Protein AF-V5HU86-F1 (afdb_monomer_lite)

InterPro domains:
  IPR004045 Glutathione S-transferase, N-terminal [PS50404] (8-92)
  IPR004046 Glutathione S-transferase, C-terminal [PF14497] (116-203)
  IPR006076 FAD dependent oxidoreductase [PF01266] (207-533)
  IPR006181 D-amino acid oxidase, conserved site [PS00677] (509-527)
  IPR010987 Glutathione S-transferase, C-terminal-like [PS50405] (91-225)
  IPR023209 D-amino-acid oxidase [PTHR11530] (207-535)
  IPR036249 Thioredoxin-like superfamily [SSF52833] (17-89)
  IPR036282 Glutathione S-transferase, C-terminal domain superfamily [SSF47616] (93-205)

pLDDT: mean 91.18, std 9.95, range [29.33, 98.75]

Radius of gyration: 27.02 Å; chains: 1; bounding box: 77×49×70 Å

Structure (mmCIF, N/CA/C/O backbone):
data_AF-V5HU86-F1
#
_entry.id   AF-V5HU86-F1
#
loop_
_atom_site.group_PDB
_atom_site.id
_atom_site.type_symbol
_atom_site.label_atom_id
_atom_site.label_alt_id
_atom_site.label_comp_id
_atom_site.label_asym_id
_atom_site.label_entity_id
_atom_site.label_seq_id
_atom_site.pdbx_PDB_ins_code
_atom_site.Cartn_x
_atom_site.Cartn_y
_atom_site.Cartn_z
_atom_site.occupancy
_atom_site.B_iso_or_equiv
_atom_site.auth_seq_id
_atom_site.auth_comp_id
_atom_site.auth_asym_id
_atom_site.auth_atom_id
_atom_site.pdbx_PDB_model_num
ATOM 1 N N . MET A 1 1 ? -30.583 30.267 -0.933 1.00 29.33 1 MET A N 1
ATOM 2 C CA . MET A 1 1 ? -30.908 28.825 -0.981 1.00 29.33 1 MET A CA 1
ATOM 3 C C . MET A 1 1 ? -29.596 28.057 -0.939 1.00 29.33 1 MET A C 1
ATOM 5 O O . MET A 1 1 ? -28.672 28.525 -1.599 1.00 29.33 1 MET A O 1
ATOM 9 N N . PRO A 1 2 ? -29.453 26.972 -0.159 1.00 34.97 2 PRO A N 1
ATOM 10 C CA . PRO A 1 2 ? -28.218 26.195 -0.164 1.00 34.97 2 PRO A CA 1
ATOM 11 C C . PRO A 1 2 ? -28.028 25.561 -1.544 1.00 34.97 2 PRO A C 1
ATOM 13 O O . PRO A 1 2 ? -28.994 25.144 -2.179 1.00 34.97 2 PRO A O 1
ATOM 16 N N . ASN A 1 3 ? -26.788 25.555 -2.018 1.00 37.44 3 ASN A N 1
ATOM 17 C CA . ASN A 1 3 ? -26.404 25.075 -3.338 1.00 37.44 3 ASN A CA 1
ATOM 18 C C . ASN A 1 3 ? -26.557 23.534 -3.401 1.00 37.44 3 ASN A C 1
ATOM 20 O O . ASN A 1 3 ? -25.831 22.857 -2.675 1.00 37.44 3 ASN A O 1
ATOM 24 N N . PRO A 1 4 ? -27.435 22.956 -4.247 1.00 47.12 4 PRO A N 1
ATOM 25 C CA . PRO A 1 4 ? -27.688 21.504 -4.311 1.00 47.12 4 PRO A CA 1
ATOM 26 C C . PRO A 1 4 ? -26.512 20.648 -4.823 1.00 47.12 4 PRO A C 1
ATOM 28 O O . PRO A 1 4 ? -26.666 19.453 -5.036 1.00 47.12 4 PRO A O 1
ATOM 31 N N . SER A 1 5 ? -25.349 21.256 -5.076 1.00 51.41 5 SER A N 1
ATOM 32 C CA . SER A 1 5 ? -24.232 20.656 -5.815 1.00 51.41 5 SER A CA 1
ATOM 33 C C . SER A 1 5 ? -23.000 20.326 -4.956 1.00 51.41 5 SER A C 1
ATOM 35 O O . SER A 1 5 ? -21.978 19.906 -5.501 1.00 51.41 5 SER A O 1
ATOM 37 N N . SER A 1 6 ? -23.026 20.540 -3.637 1.00 71.81 6 SER A N 1
ATOM 38 C CA . SER A 1 6 ? -21.882 20.207 -2.777 1.00 71.81 6 SER A CA 1
ATOM 39 C C . SER A 1 6 ? -21.997 18.792 -2.217 1.00 71.81 6 SER A C 1
ATOM 41 O O . SER A 1 6 ? -22.999 18.470 -1.582 1.00 71.81 6 SER A O 1
ATOM 43 N N . LEU A 1 7 ? -20.941 17.988 -2.392 1.00 86.00 7 LEU A N 1
ATOM 44 C CA . LEU A 1 7 ? -20.778 16.707 -1.697 1.00 86.00 7 LEU A CA 1
ATOM 45 C C . LEU A 1 7 ? -21.069 16.864 -0.190 1.00 86.00 7 LEU A C 1
ATOM 47 O O . LEU A 1 7 ? -20.572 17.833 0.398 1.0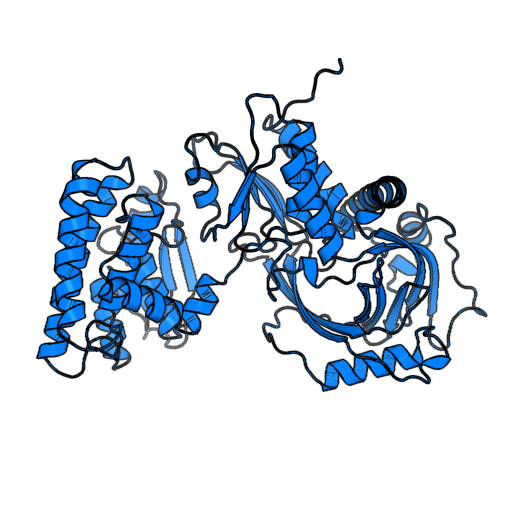0 86.00 7 LEU A O 1
ATOM 51 N N . PRO A 1 8 ? -21.803 15.920 0.431 1.00 94.31 8 PRO A N 1
ATOM 52 C CA . PRO A 1 8 ? -21.996 15.873 1.874 1.00 94.31 8 PRO A CA 1
ATOM 53 C C . PRO A 1 8 ? -20.677 15.986 2.637 1.00 94.31 8 PRO A C 1
ATOM 55 O O . PRO A 1 8 ? -19.643 15.510 2.161 1.00 94.31 8 PRO A O 1
ATOM 58 N N . VAL A 1 9 ? -20.703 16.580 3.830 1.00 94.31 9 VAL A N 1
ATOM 59 C CA . VAL A 1 9 ? -19.517 16.685 4.693 1.00 94.31 9 VAL A CA 1
ATOM 60 C C . VAL A 1 9 ? -19.764 15.948 6.000 1.00 94.31 9 VAL A C 1
ATOM 62 O O . VAL A 1 9 ? -20.625 16.316 6.796 1.00 94.31 9 VAL A O 1
ATOM 65 N N . TYR A 1 10 ? -19.007 14.880 6.215 1.00 94.00 10 TYR A N 1
ATOM 66 C CA . TYR A 1 10 ? -19.093 14.021 7.385 1.00 94.00 10 TYR A CA 1
ATOM 67 C C . TYR A 1 10 ? -18.005 14.387 8.403 1.00 94.00 10 TYR A C 1
ATOM 69 O O . TYR A 1 10 ? -16.808 14.295 8.124 1.00 94.00 10 TYR A O 1
ATOM 77 N N . TYR A 1 11 ? -18.433 14.789 9.599 1.00 94.50 11 TYR A N 1
ATOM 78 C CA . TYR A 1 11 ? -17.584 15.217 10.708 1.00 94.50 11 TYR A CA 1
ATOM 79 C C . TYR A 1 11 ? -17.526 14.129 11.775 1.00 94.50 11 TYR A C 1
ATOM 81 O O . TYR A 1 11 ? -18.540 13.817 12.412 1.00 94.50 11 TYR A O 1
ATOM 89 N N . TYR A 1 12 ? -16.341 13.581 12.038 1.00 92.50 12 TYR A N 1
ATOM 90 C CA . TYR A 1 12 ? -16.165 12.609 13.119 1.00 92.50 12 TYR A CA 1
ATOM 91 C C . TYR A 1 12 ? -14.739 12.578 13.673 1.00 92.50 12 TYR A C 1
ATOM 93 O O . TYR A 1 12 ? -13.875 13.365 13.299 1.00 92.50 12 TYR A O 1
ATOM 101 N N . PHE A 1 13 ? -14.486 11.684 14.623 1.00 78.31 13 PHE A N 1
ATOM 102 C CA . PHE A 1 13 ? -13.174 11.536 15.231 1.00 78.31 13 PHE A CA 1
ATOM 103 C C . PHE A 1 13 ? -12.238 10.668 14.384 1.00 78.31 13 PHE A C 1
ATOM 105 O O . PHE A 1 13 ? -12.680 9.752 13.689 1.00 78.31 13 PHE A O 1
ATOM 112 N N . SER A 1 14 ? -10.932 10.897 14.511 1.00 68.62 14 SER A N 1
ATOM 113 C CA . SER A 1 14 ? -9.840 10.067 13.985 1.00 68.62 14 SER A CA 1
ATOM 114 C C . SER A 1 14 ? -9.678 8.765 14.785 1.00 68.62 14 SER A C 1
ATOM 116 O O . SER A 1 14 ? -8.577 8.413 15.194 1.00 68.62 14 SER A O 1
ATOM 118 N N . LEU A 1 15 ? -10.785 8.064 15.043 1.00 65.38 15 LEU A N 1
ATOM 119 C CA . LEU A 1 15 ? -10.843 6.821 15.823 1.00 65.38 15 LEU A CA 1
ATOM 120 C C . LEU A 1 15 ? -10.851 5.562 14.940 1.00 65.38 15 LEU A C 1
ATOM 122 O O . LEU A 1 15 ? -11.117 4.471 15.429 1.00 65.38 15 LEU A O 1
ATOM 126 N N . GLY A 1 16 ? -10.593 5.701 13.637 1.00 68.31 16 GLY A N 1
ATOM 127 C CA . GLY A 1 16 ? -10.714 4.592 12.690 1.00 68.31 16 GLY A CA 1
ATOM 128 C C . GLY A 1 16 ? -12.157 4.099 12.597 1.00 68.31 16 GLY A C 1
ATOM 129 O O . GLY A 1 16 ? -13.087 4.910 12.566 1.00 68.31 16 GLY A O 1
ATOM 130 N N . ARG A 1 17 ? -12.333 2.775 12.587 1.00 77.88 17 ARG A N 1
ATOM 131 C CA . ARG A 1 17 ? -13.634 2.092 12.479 1.00 77.88 17 ARG A CA 1
ATOM 132 C C . ARG A 1 17 ? -14.277 1.849 13.843 1.00 77.88 17 ARG A C 1
ATOM 134 O O . ARG A 1 17 ? -14.733 0.753 14.138 1.00 77.88 17 ARG A O 1
ATOM 141 N N . LEU A 1 18 ? -14.243 2.864 14.708 1.00 79.25 18 LEU A N 1
ATOM 142 C CA . LEU A 1 18 ? -14.726 2.758 16.083 1.00 79.25 18 LEU A CA 1
ATOM 143 C C . LEU A 1 18 ? -15.878 3.705 16.402 1.00 79.25 18 LEU A C 1
ATOM 145 O O . LEU A 1 18 ? -15.913 4.897 16.065 1.00 79.25 18 LEU A O 1
ATOM 149 N N . GLY A 1 19 ? -16.784 3.164 17.209 1.00 87.25 19 GLY A N 1
ATOM 150 C CA . GLY A 1 19 ? -17.870 3.905 17.820 1.00 87.25 19 GLY A CA 1
ATOM 151 C C . GLY A 1 19 ? -18.936 4.365 16.829 1.00 87.25 19 GLY A C 1
ATOM 152 O O . GLY A 1 19 ? -19.012 3.955 15.677 1.00 87.25 19 GLY A O 1
ATOM 153 N N . ARG A 1 20 ? -19.803 5.251 17.314 1.00 92.06 20 ARG A N 1
ATOM 154 C CA . ARG A 1 20 ? -21.064 5.595 16.642 1.00 92.06 20 ARG A CA 1
ATOM 155 C C . ARG A 1 20 ? -20.944 6.258 15.270 1.00 92.06 20 ARG A C 1
ATOM 157 O O . ARG A 1 20 ? -21.896 6.209 14.502 1.00 92.06 20 ARG A O 1
ATOM 164 N N . GLY A 1 21 ? -19.833 6.926 14.981 1.00 92.38 21 GLY A N 1
ATOM 165 C CA . GLY A 1 21 ? -19.629 7.511 13.660 1.00 92.38 21 GLY A CA 1
ATOM 166 C C . GLY A 1 21 ? -19.367 6.454 12.599 1.00 92.38 21 GLY A C 1
ATOM 167 O O . GLY A 1 21 ? -19.789 6.661 11.466 1.00 92.38 21 GLY A O 1
ATOM 168 N N . GLU A 1 22 ? -18.765 5.318 12.958 1.00 93.38 22 GLU A N 1
ATOM 169 C CA . GLU A 1 22 ? -18.539 4.232 12.004 1.00 93.38 22 GLU A CA 1
ATOM 170 C C . GLU A 1 22 ? -19.859 3.617 11.522 1.00 93.38 22 GLU A C 1
ATOM 172 O O . GLU A 1 22 ? -19.982 3.302 10.348 1.00 93.38 22 GLU A O 1
ATOM 177 N N . VAL A 1 23 ? -20.894 3.568 12.368 1.00 97.75 23 VAL A N 1
ATOM 178 C CA . VAL A 1 23 ? -22.239 3.134 11.941 1.00 97.75 23 VAL A CA 1
ATOM 179 C C . VAL A 1 23 ? -22.750 3.984 10.774 1.00 97.75 23 VAL A C 1
ATOM 181 O O . VAL A 1 23 ? -23.215 3.458 9.766 1.00 97.75 23 VAL A O 1
ATOM 184 N N . LEU A 1 24 ? -22.631 5.312 10.897 1.00 97.31 24 LEU A N 1
ATOM 185 C CA . LEU A 1 24 ? -23.027 6.242 9.839 1.00 97.31 24 LEU A CA 1
ATOM 186 C C . LEU A 1 24 ? -22.124 6.104 8.606 1.00 97.31 24 LEU A C 1
ATOM 188 O O . LEU A 1 24 ? -22.612 6.144 7.485 1.00 97.31 24 LEU A O 1
ATOM 192 N N . ASN A 1 25 ? -20.824 5.898 8.811 1.00 95.06 25 ASN A N 1
ATOM 193 C CA . ASN A 1 25 ? -19.844 5.700 7.745 1.00 95.06 25 ASN A CA 1
ATOM 194 C C . ASN A 1 25 ? -20.149 4.446 6.904 1.00 95.06 25 ASN A C 1
ATOM 196 O O . ASN A 1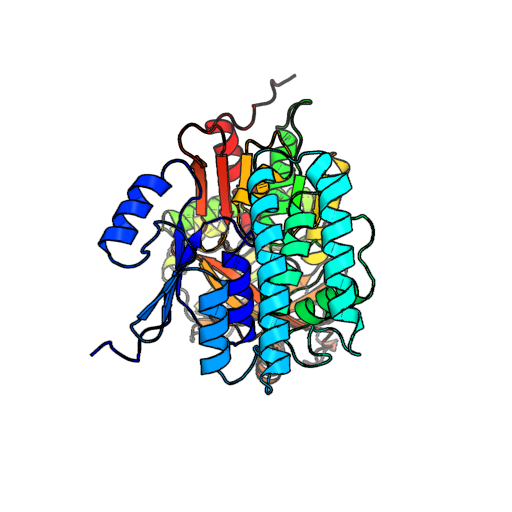 25 ? -20.187 4.527 5.678 1.00 95.06 25 ASN A O 1
ATOM 200 N N . LEU A 1 26 ? -20.416 3.307 7.554 1.00 96.31 26 LEU A N 1
ATOM 201 C CA . LEU A 1 26 ? -20.803 2.059 6.892 1.00 96.31 26 LEU A CA 1
ATOM 202 C C . LEU A 1 26 ? -22.100 2.240 6.102 1.00 96.31 26 LEU A C 1
ATOM 204 O O . LEU A 1 26 ? -22.145 1.880 4.931 1.00 96.31 26 LEU A O 1
ATOM 208 N N . PHE A 1 27 ? -23.117 2.868 6.695 1.00 98.31 27 PHE A N 1
ATOM 209 C CA . PHE A 1 27 ? -24.371 3.145 5.997 1.00 98.31 27 PHE A CA 1
ATOM 210 C C . PHE A 1 27 ? -24.169 4.010 4.747 1.00 98.31 27 PHE A C 1
ATOM 212 O O . PHE A 1 27 ? -24.643 3.646 3.676 1.00 98.31 27 PHE A O 1
ATOM 219 N N . LEU A 1 28 ? -23.445 5.134 4.857 1.00 97.06 28 LEU A N 1
ATOM 220 C CA . LEU A 1 28 ? -23.184 6.030 3.722 1.00 97.06 28 LEU A CA 1
ATOM 221 C C . LEU A 1 28 ? -22.469 5.289 2.584 1.00 97.06 28 LEU A C 1
ATOM 223 O O . LEU A 1 28 ? -22.846 5.433 1.423 1.00 97.06 28 LEU A O 1
ATOM 227 N N . LYS A 1 29 ? -21.478 4.453 2.920 1.00 94.00 29 LYS A N 1
ATOM 228 C CA . LYS A 1 29 ? -20.755 3.625 1.946 1.00 94.00 29 LYS A CA 1
ATOM 229 C C . LYS A 1 29 ? -21.652 2.583 1.296 1.00 94.00 29 LYS A C 1
ATOM 231 O O . LYS A 1 29 ? -21.606 2.418 0.079 1.00 94.00 29 LYS A O 1
ATOM 236 N N . ASP A 1 30 ? -22.460 1.883 2.084 1.00 97.25 30 ASP A N 1
ATOM 237 C CA . ASP A 1 30 ? -23.378 0.883 1.551 1.00 97.25 30 ASP A CA 1
ATOM 238 C C . ASP A 1 30 ? -24.403 1.501 0.597 1.00 97.25 30 ASP A C 1
ATOM 240 O O . ASP A 1 30 ? -24.587 1.000 -0.509 1.00 97.25 30 ASP A O 1
ATOM 244 N N . ALA A 1 31 ? -24.973 2.643 0.989 1.00 96.19 31 ALA A N 1
ATOM 245 C CA . ALA A 1 31 ? -25.920 3.418 0.196 1.00 96.19 31 ALA A CA 1
ATOM 246 C C . ALA A 1 31 ? -25.291 4.088 -1.043 1.00 96.19 31 ALA A C 1
ATOM 248 O O . ALA A 1 31 ? -26.005 4.701 -1.833 1.00 96.19 31 ALA A O 1
ATOM 249 N N . GLY A 1 32 ? -23.966 4.004 -1.221 1.00 93.50 32 GLY A N 1
ATOM 250 C CA . GLY A 1 32 ? -23.261 4.627 -2.343 1.00 93.50 32 GLY A CA 1
ATOM 251 C C . GLY A 1 32 ? -23.254 6.158 -2.289 1.00 93.50 32 GLY A C 1
ATOM 252 O O . GLY A 1 32 ? -23.097 6.806 -3.321 1.00 93.50 32 GLY A O 1
ATOM 253 N N . ILE A 1 33 ? -23.434 6.745 -1.104 1.00 93.06 33 ILE A N 1
ATOM 254 C CA . ILE A 1 33 ? -23.386 8.193 -0.910 1.00 93.06 33 ILE A CA 1
ATOM 255 C C . ILE A 1 33 ? -21.918 8.598 -0.782 1.00 93.06 33 ILE A C 1
ATOM 257 O O . ILE A 1 33 ? -21.258 8.276 0.205 1.00 93.06 33 ILE A O 1
ATOM 261 N N . GLU A 1 34 ? -21.402 9.321 -1.773 1.00 88.31 34 GLU A N 1
ATOM 262 C CA . GLU A 1 34 ? -20.084 9.950 -1.678 1.00 88.31 34 GLU A CA 1
ATOM 263 C C . GLU A 1 34 ? -20.119 11.130 -0.700 1.00 88.31 34 GLU A C 1
ATOM 265 O O . GLU A 1 34 ? -21.093 11.879 -0.642 1.00 88.31 34 GLU A O 1
ATOM 270 N N . TYR A 1 35 ? -19.048 11.324 0.069 1.00 90.75 35 TYR A N 1
ATOM 271 C CA . TYR A 1 35 ? -18.928 12.426 1.023 1.00 90.75 35 TYR A CA 1
ATOM 272 C C . TYR A 1 35 ? -17.473 12.863 1.174 1.00 90.75 35 TYR A C 1
ATOM 274 O O . TYR A 1 35 ? -16.528 12.097 0.980 1.00 90.75 35 TYR A O 1
ATOM 282 N N . LYS A 1 36 ? -17.297 14.122 1.566 1.00 84.56 36 LYS A N 1
ATOM 283 C CA . LYS A 1 36 ? -16.044 14.635 2.111 1.00 84.56 36 LYS A CA 1
ATOM 284 C C . LYS A 1 36 ? -15.996 14.338 3.595 1.00 84.56 36 LYS A C 1
ATOM 286 O O . LYS A 1 36 ? -17.013 14.376 4.281 1.00 84.56 36 LYS A O 1
ATOM 291 N N . GLU A 1 37 ? -14.801 14.098 4.102 1.00 83.44 37 GLU A N 1
ATOM 292 C CA . GLU A 1 37 ? -14.613 13.727 5.491 1.00 83.44 37 GLU A CA 1
ATOM 293 C C . GLU A 1 37 ? -13.735 14.741 6.222 1.00 83.44 37 GLU A C 1
ATOM 295 O O . GLU A 1 37 ? -12.663 15.114 5.746 1.00 83.44 37 GLU A O 1
ATOM 300 N N . VAL A 1 38 ? -14.190 15.170 7.398 1.00 80.94 38 VAL A N 1
ATOM 301 C CA . VAL A 1 38 ? -13.452 16.052 8.302 1.00 80.94 38 VAL A CA 1
ATOM 302 C C . VAL A 1 38 ? -13.246 15.314 9.618 1.00 80.94 38 VAL A C 1
ATOM 304 O O . VAL A 1 38 ? -14.198 14.973 10.326 1.00 80.94 38 VAL A O 1
ATOM 307 N N . ARG A 1 39 ? -11.980 15.034 9.938 1.00 79.50 39 ARG A N 1
ATOM 308 C CA . ARG A 1 39 ? -11.598 14.242 11.109 1.00 79.50 39 ARG A CA 1
ATOM 309 C C . ARG A 1 39 ? -10.926 15.087 12.183 1.00 79.50 39 ARG A C 1
ATOM 311 O O . ARG A 1 39 ? -10.078 15.922 11.882 1.00 79.50 39 ARG A O 1
ATOM 318 N N . TYR A 1 40 ? -11.257 14.803 13.440 1.00 73.88 40 TYR A N 1
ATOM 319 C CA . TYR A 1 40 ? -10.650 15.441 14.612 1.00 73.88 40 TYR A CA 1
ATOM 320 C C . TYR A 1 40 ? -10.004 14.421 15.545 1.00 73.88 40 TYR A C 1
ATOM 322 O O . TYR A 1 40 ? -10.543 13.334 15.757 1.00 73.88 40 TYR A O 1
ATOM 330 N N . ALA A 1 41 ? -8.876 14.774 16.159 1.00 67.50 41 ALA A N 1
ATOM 331 C CA . ALA A 1 41 ? -8.283 13.952 17.208 1.00 67.50 41 ALA A CA 1
ATOM 332 C C . ALA A 1 41 ? -9.257 13.800 18.391 1.00 67.50 41 ALA A C 1
ATOM 334 O O . ALA A 1 41 ? -9.888 14.767 18.815 1.00 67.50 41 ALA A O 1
ATOM 335 N N . TYR A 1 42 ? -9.385 12.583 18.924 1.00 74.19 42 TYR A N 1
ATOM 336 C CA . TYR A 1 42 ? -10.164 12.320 20.135 1.00 74.19 42 TYR A CA 1
ATOM 337 C C . TYR A 1 42 ? -9.258 12.413 21.366 1.00 74.19 42 TYR A C 1
ATOM 339 O O . TYR A 1 42 ? -8.883 11.409 21.970 1.00 74.19 42 TYR A O 1
ATOM 347 N N . ASP A 1 43 ? -8.843 13.632 21.695 1.00 72.44 43 ASP A N 1
ATOM 348 C CA . ASP A 1 43 ? -7.955 13.919 22.819 1.00 72.44 43 ASP A CA 1
ATOM 349 C C . ASP A 1 43 ? -8.299 15.268 23.482 1.00 72.44 43 ASP A C 1
ATOM 351 O O . ASP A 1 43 ? -9.346 15.871 23.234 1.00 72.44 43 ASP A O 1
ATOM 355 N N . HIS A 1 44 ? -7.414 15.751 24.354 1.00 77.69 44 HIS A N 1
ATOM 356 C CA . HIS A 1 44 ? -7.572 17.013 25.081 1.00 77.69 44 HIS A CA 1
ATOM 357 C C . HIS A 1 44 ? -7.601 18.263 24.181 1.00 77.69 44 HIS A C 1
ATOM 359 O O . HIS A 1 44 ? -7.877 19.351 24.678 1.00 77.69 44 HIS A O 1
ATOM 365 N N . THR A 1 45 ? -7.315 18.145 22.880 1.00 78.06 45 THR A N 1
ATOM 366 C CA . THR A 1 45 ? -7.428 19.252 21.920 1.00 78.06 45 THR A CA 1
ATOM 367 C C . THR A 1 45 ? -8.841 19.414 21.365 1.00 78.06 45 THR A C 1
ATOM 369 O O . THR A 1 45 ? -9.156 20.468 20.817 1.00 78.06 45 THR A O 1
ATOM 372 N N . PHE A 1 46 ? -9.716 18.416 21.532 1.00 81.44 46 PHE A N 1
ATOM 373 C CA . PHE A 1 46 ? -11.074 18.465 20.999 1.00 81.44 46 PHE A CA 1
ATOM 374 C C . PHE A 1 46 ? -12.026 19.445 21.707 1.00 81.44 46 PHE A C 1
ATOM 376 O O . PHE A 1 46 ? -12.806 20.074 20.999 1.00 81.44 46 PHE A O 1
ATOM 383 N N . PRO A 1 47 ? -12.006 19.640 23.043 1.00 90.94 47 PRO A N 1
ATOM 384 C CA . PRO A 1 47 ? -12.929 20.566 23.707 1.00 90.94 47 PRO A CA 1
ATOM 385 C C . PRO A 1 47 ? -12.997 21.985 23.098 1.00 90.94 47 PRO A C 1
ATOM 387 O O . PRO A 1 47 ? -14.103 22.411 22.772 1.00 90.94 47 PRO A O 1
ATOM 390 N N . PRO A 1 48 ? -11.880 22.694 22.824 1.00 89.19 48 PRO A N 1
ATOM 391 C CA . PRO A 1 48 ? -11.955 24.004 22.165 1.00 89.19 48 PRO A CA 1
ATOM 392 C C . PRO A 1 48 ? -12.429 23.921 20.702 1.00 89.19 48 PRO A C 1
ATOM 394 O O . PRO A 1 48 ? -13.093 24.828 20.209 1.00 89.19 48 PRO A O 1
ATOM 397 N N . ILE A 1 49 ? -12.133 22.823 19.995 1.00 88.88 49 ILE A N 1
ATOM 398 C CA . ILE A 1 49 ? -12.648 22.588 18.635 1.00 88.88 49 ILE A CA 1
ATOM 399 C C . ILE A 1 49 ? -14.169 22.405 18.674 1.00 88.88 49 ILE A C 1
ATOM 401 O O . ILE A 1 49 ? -14.876 22.964 17.841 1.00 88.88 49 ILE A O 1
ATOM 405 N N . SER A 1 50 ? -14.674 21.655 19.654 1.00 92.00 50 SER A N 1
ATOM 406 C CA . SER A 1 50 ? -16.101 21.418 19.872 1.00 92.00 50 SER A CA 1
ATOM 407 C C . SER A 1 50 ? -16.873 22.726 20.042 1.00 92.00 50 SER A C 1
ATOM 409 O O . SER A 1 50 ? -17.919 22.882 19.417 1.00 92.00 50 SER A O 1
ATOM 411 N N . GLU A 1 51 ? -16.357 23.677 20.825 1.00 93.69 51 GLU A N 1
ATOM 412 C CA . GLU A 1 51 ? -16.963 25.012 20.960 1.00 93.69 51 GLU A CA 1
ATOM 413 C C . GLU A 1 51 ? -17.004 25.754 19.615 1.00 93.69 51 GLU A C 1
ATOM 415 O O . GLU A 1 51 ? -18.031 26.319 19.237 1.00 93.69 51 GLU A O 1
ATOM 420 N N . GLY A 1 52 ? -15.920 25.686 18.836 1.00 94.62 52 GLY A N 1
ATOM 421 C CA . GLY A 1 52 ? -15.881 26.230 17.477 1.00 94.62 52 GLY A CA 1
ATOM 422 C C . GLY A 1 52 ? -16.944 25.616 16.559 1.00 94.62 52 GLY A C 1
ATOM 423 O O . GLY A 1 52 ? -17.645 26.340 15.855 1.00 94.62 52 GLY A O 1
ATOM 424 N N . LEU A 1 53 ? -17.120 24.293 16.611 1.00 94.56 53 LEU A N 1
ATOM 425 C CA . LEU A 1 53 ? -18.140 23.579 15.836 1.00 94.56 53 LEU A CA 1
ATOM 426 C C . LEU A 1 53 ? -19.565 23.919 16.283 1.00 94.56 53 LEU A C 1
ATOM 428 O O . LEU A 1 53 ? -20.473 23.947 15.451 1.00 94.56 53 LEU A O 1
ATOM 432 N N . GLN A 1 54 ? -19.772 24.199 17.571 1.00 95.56 54 GLN A N 1
ATOM 433 C CA . GLN A 1 54 ? -21.050 24.702 18.075 1.00 95.56 54 GLN A CA 1
ATOM 434 C C . GLN A 1 54 ? -21.359 26.091 17.523 1.00 95.56 54 GLN A C 1
ATOM 436 O O . GLN A 1 54 ? -22.450 26.308 16.997 1.00 95.56 54 GLN A O 1
ATOM 441 N N . ASN A 1 55 ? -20.382 26.998 17.556 1.00 95.19 55 ASN A N 1
ATOM 442 C CA . ASN A 1 55 ? -20.532 28.357 17.034 1.00 95.19 55 ASN A CA 1
ATOM 443 C C . ASN A 1 55 ? -20.778 28.384 15.517 1.00 95.19 55 ASN A C 1
ATOM 445 O O . ASN A 1 55 ? -21.493 29.249 15.022 1.00 95.19 55 ASN A O 1
ATOM 449 N N . GLN A 1 56 ? -20.222 27.418 14.782 1.00 93.62 56 GLN A N 1
ATOM 450 C CA . GLN A 1 56 ? -20.453 27.240 13.343 1.00 93.62 56 GLN A CA 1
ATOM 451 C C . GLN A 1 56 ? -21.795 26.563 13.015 1.00 93.62 56 GLN A C 1
ATOM 453 O O . GLN A 1 56 ? -22.159 26.469 11.848 1.00 93.62 56 GLN A O 1
ATOM 458 N N . GLY A 1 57 ? -22.530 26.066 14.015 1.00 94.25 57 GLY A N 1
ATOM 459 C CA . GLY A 1 57 ? -23.786 25.341 13.809 1.00 94.25 57 GLY A CA 1
ATOM 460 C C . GLY A 1 57 ? -23.626 23.883 13.358 1.00 94.25 57 GLY A C 1
ATOM 461 O O . GLY A 1 57 ? -24.632 23.229 13.094 1.00 94.25 57 GLY A O 1
ATOM 462 N N . ILE A 1 58 ? -22.399 23.348 13.326 1.00 94.38 58 ILE A N 1
ATOM 463 C CA . ILE A 1 58 ? -22.090 21.964 12.916 1.00 94.38 58 ILE A CA 1
ATOM 464 C C . ILE A 1 58 ? -22.542 20.944 13.968 1.00 94.38 58 ILE A C 1
ATOM 466 O O . ILE A 1 58 ? -22.928 19.821 13.650 1.00 94.38 58 ILE A O 1
ATOM 470 N N . THR A 1 59 ? -22.528 21.309 15.249 1.00 92.81 59 THR A N 1
ATOM 471 C CA . THR A 1 59 ? -23.103 20.462 16.300 1.00 92.81 59 THR A CA 1
ATOM 472 C C . THR A 1 59 ? -23.781 21.296 17.366 1.00 92.81 59 THR A C 1
ATOM 474 O O . THR A 1 59 ? -23.210 22.244 17.875 1.00 92.81 59 THR A O 1
ATOM 477 N N . ARG A 1 60 ? -24.997 20.927 17.773 1.00 89.69 60 ARG A N 1
ATOM 478 C CA . ARG A 1 60 ? -25.667 21.592 18.907 1.00 89.69 60 ARG A CA 1
ATOM 479 C C . ARG A 1 60 ? -25.128 21.119 20.257 1.00 89.69 60 ARG A C 1
ATOM 481 O O . ARG A 1 60 ? -25.136 21.857 21.233 1.00 89.69 60 ARG A O 1
ATOM 488 N N . THR A 1 61 ? -24.657 19.875 20.319 1.00 90.44 61 THR A N 1
ATOM 489 C CA . THR A 1 61 ? -24.297 19.204 21.582 1.00 90.44 61 THR A CA 1
ATOM 490 C C . THR A 1 61 ? -22.799 19.206 21.874 1.00 90.44 61 THR A C 1
ATOM 492 O O . THR A 1 61 ? -22.392 18.665 22.900 1.00 90.44 61 THR A O 1
ATOM 495 N N . GLY A 1 62 ? -21.976 19.720 20.954 1.00 92.12 62 GLY A N 1
ATOM 496 C CA . GLY A 1 62 ? -20.518 19.567 21.014 1.00 92.12 62 GLY A CA 1
ATOM 497 C C . GLY A 1 62 ? -20.045 18.134 20.733 1.00 92.12 62 GLY A C 1
ATOM 498 O O . GLY A 1 62 ? -18.875 17.798 20.886 1.00 92.12 62 GLY A O 1
ATOM 499 N N . LYS A 1 63 ? -20.959 17.237 20.342 1.00 92.12 63 LYS A N 1
ATOM 500 C CA . LYS A 1 63 ? -20.659 15.824 20.086 1.00 92.12 63 LYS A CA 1
ATOM 501 C C . LYS A 1 63 ? -20.706 15.536 18.592 1.00 92.12 63 LYS A C 1
ATOM 503 O O . LYS A 1 63 ? -21.519 16.106 17.866 1.00 92.12 63 LYS A O 1
ATOM 508 N N . LEU A 1 64 ? -19.860 14.595 18.185 1.00 93.56 64 LEU A N 1
ATOM 509 C CA . LEU A 1 64 ? -19.814 14.002 16.851 1.00 93.56 64 LEU A CA 1
ATOM 510 C C . LEU A 1 64 ? -20.350 12.550 16.895 1.00 93.56 64 LEU A C 1
ATOM 512 O O . LEU A 1 64 ? -20.304 11.907 17.962 1.00 93.56 64 LEU A O 1
ATOM 516 N N . PRO A 1 65 ? -20.871 12.005 15.779 1.00 95.88 65 PRO A N 1
ATOM 517 C CA . PRO A 1 65 ? -20.800 12.532 14.412 1.00 95.88 65 PRO A CA 1
ATOM 518 C C . PRO A 1 65 ? -21.782 13.670 14.111 1.00 95.88 65 PRO A C 1
ATOM 520 O O . PRO A 1 65 ? -22.823 13.792 14.767 1.00 95.88 65 PRO A O 1
ATOM 523 N N . ALA A 1 66 ? -21.433 14.455 13.093 1.00 97.00 66 ALA A N 1
ATOM 524 C CA . ALA A 1 66 ? -22.331 15.358 12.384 1.00 97.00 66 ALA A CA 1
ATOM 525 C C . ALA A 1 66 ? -22.196 15.144 10.867 1.00 97.00 66 ALA A C 1
ATOM 527 O O . ALA A 1 66 ? -21.143 14.714 10.393 1.00 97.00 66 ALA A O 1
ATOM 528 N N . LEU A 1 67 ? -23.259 15.415 10.119 1.00 97.12 67 LEU A N 1
ATOM 529 C CA . LEU A 1 67 ? -23.307 15.286 8.669 1.00 97.12 67 LEU A CA 1
ATOM 530 C C . LEU A 1 67 ? -23.977 16.524 8.082 1.00 97.12 67 LEU A C 1
ATOM 532 O O . LEU A 1 67 ? -25.147 16.780 8.351 1.00 97.12 67 LEU A O 1
ATOM 536 N N . GLU A 1 68 ? -23.248 17.270 7.265 1.00 96.00 68 GLU A N 1
ATOM 537 C CA . GLU A 1 68 ? -23.841 18.250 6.365 1.00 96.00 68 GLU A CA 1
ATOM 538 C C . GLU A 1 68 ? -24.338 17.539 5.115 1.00 96.00 68 GLU A C 1
ATOM 540 O O . GLU A 1 68 ? -23.555 16.924 4.392 1.00 96.00 68 GLU A O 1
ATOM 545 N N . TYR A 1 69 ? -25.640 17.607 4.869 1.00 94.19 69 TYR A N 1
ATOM 546 C CA . TYR A 1 69 ? -26.294 16.922 3.764 1.00 94.19 69 TYR A CA 1
ATOM 547 C C . TYR A 1 69 ? -27.475 17.762 3.269 1.00 94.19 69 TYR A C 1
ATOM 549 O O . TYR A 1 69 ? -28.278 18.244 4.068 1.00 94.19 69 TYR A O 1
ATOM 557 N N . ASN A 1 70 ? -27.552 18.003 1.956 1.00 90.81 70 ASN A N 1
ATOM 558 C CA . ASN A 1 70 ? -28.598 18.815 1.315 1.00 90.81 70 ASN A CA 1
ATOM 559 C C . ASN A 1 70 ? -28.859 20.169 2.008 1.00 90.81 70 ASN A C 1
ATOM 561 O O . ASN A 1 70 ? -30.001 20.579 2.214 1.00 90.81 70 ASN A O 1
ATOM 565 N N . GLY A 1 71 ? -27.785 20.867 2.399 1.00 89.06 71 GLY A N 1
ATOM 566 C CA . GLY A 1 71 ? -27.859 22.182 3.046 1.00 89.06 71 GLY A CA 1
ATOM 567 C C . GLY A 1 71 ? -28.324 22.169 4.506 1.00 89.06 71 GLY A C 1
ATOM 568 O O . GLY A 1 71 ? -28.581 23.235 5.062 1.00 89.06 71 GLY A O 1
ATOM 569 N N . HIS A 1 72 ? -28.428 20.991 5.122 1.00 93.31 72 HIS A N 1
ATOM 570 C CA . HIS A 1 72 ? -28.813 20.810 6.517 1.00 93.31 72 HIS A CA 1
ATOM 571 C C . HIS A 1 72 ? -27.702 20.112 7.299 1.00 93.31 72 HIS A C 1
ATOM 573 O O . HIS A 1 72 ? -26.968 19.290 6.758 1.00 93.31 72 HIS A O 1
ATOM 579 N N . VAL A 1 73 ? -27.610 20.417 8.593 1.00 95.12 73 VAL A N 1
ATOM 580 C CA . VAL A 1 73 ? -26.698 19.748 9.524 1.00 95.12 73 VAL A CA 1
ATOM 581 C C . VAL A 1 73 ? -27.484 18.730 10.344 1.00 95.12 73 VAL A C 1
ATOM 583 O O . VAL A 1 73 ? -28.351 19.091 11.145 1.00 95.12 73 VAL A O 1
ATOM 586 N N . PHE A 1 74 ? -27.139 17.457 10.193 1.00 96.00 74 PHE A N 1
ATOM 587 C CA . PHE A 1 74 ? -27.660 16.356 10.990 1.00 96.00 74 PHE A CA 1
ATOM 588 C C . PHE A 1 74 ? -26.656 15.982 12.075 1.00 96.00 74 PHE A C 1
ATOM 590 O O . PHE A 1 74 ? -25.458 15.868 11.830 1.00 96.00 74 PHE A O 1
ATOM 597 N N . THR A 1 75 ? -27.136 15.797 13.301 1.00 94.25 75 THR A N 1
ATOM 598 C CA . THR A 1 75 ? -26.299 15.433 14.454 1.00 94.25 75 THR A CA 1
ATOM 599 C C . THR A 1 75 ? -26.844 14.175 15.102 1.00 94.25 75 THR A C 1
ATOM 601 O O . THR A 1 75 ? -28.028 13.872 14.968 1.00 94.25 75 THR A O 1
ATOM 604 N N . GLN A 1 76 ? -25.986 13.459 15.837 1.00 93.12 76 GLN A N 1
ATOM 605 C CA . GLN A 1 76 ? -26.228 12.066 16.235 1.00 93.12 76 GLN A CA 1
ATOM 606 C C . GLN A 1 76 ? -26.209 11.125 15.021 1.00 93.12 76 GLN A C 1
ATOM 608 O O . GLN A 1 76 ? -26.205 11.549 13.874 1.00 93.12 76 GLN A O 1
ATOM 613 N N . HIS A 1 77 ? -26.139 9.823 15.273 1.00 95.62 77 HIS A N 1
ATOM 614 C CA . HIS A 1 77 ? -26.011 8.812 14.218 1.00 95.62 77 HIS A CA 1
ATOM 615 C C . HIS A 1 77 ? -27.352 8.132 13.935 1.00 95.62 77 HIS A C 1
ATOM 617 O O . HIS A 1 77 ? -27.796 8.201 12.803 1.00 95.62 77 HIS A O 1
ATOM 623 N N . ILE A 1 78 ? -28.053 7.581 14.937 1.00 97.81 78 ILE A N 1
ATOM 624 C CA . ILE A 1 78 ? -29.351 6.904 14.719 1.00 97.81 78 ILE A CA 1
ATOM 625 C C . ILE A 1 78 ? -30.425 7.827 14.105 1.00 97.81 78 ILE A C 1
ATOM 627 O O . ILE A 1 78 ? -31.009 7.443 13.097 1.00 97.81 78 ILE A O 1
ATOM 631 N N . PRO A 1 79 ? -30.675 9.058 14.602 1.00 96.94 79 PRO A N 1
ATOM 632 C CA . PRO A 1 79 ? -31.645 9.951 13.961 1.00 96.94 79 PRO A CA 1
ATOM 633 C C . PRO A 1 79 ? -31.260 10.332 12.526 1.00 96.94 79 PRO A C 1
ATOM 635 O O . PRO A 1 79 ? -32.131 10.431 11.668 1.00 96.94 79 PRO A O 1
ATOM 638 N N . THR A 1 80 ? -29.961 10.512 12.268 1.00 97.81 80 THR A N 1
ATOM 639 C CA . THR A 1 80 ? -29.423 10.800 10.930 1.00 97.81 80 THR A CA 1
ATOM 640 C C . THR A 1 80 ? -29.629 9.615 9.992 1.00 97.81 80 THR A C 1
ATOM 642 O O . THR A 1 80 ? -30.135 9.795 8.893 1.00 97.81 80 THR A O 1
ATOM 645 N N . LEU A 1 81 ? -29.322 8.397 10.441 1.00 98.25 81 LEU A N 1
ATOM 646 C CA . LEU A 1 81 ? -29.566 7.162 9.697 1.00 98.25 81 LEU A CA 1
ATOM 647 C C . LEU A 1 81 ? -31.048 6.985 9.365 1.00 98.25 81 LEU A C 1
ATOM 649 O O . LEU A 1 81 ? -31.386 6.701 8.225 1.00 98.25 81 LEU A O 1
ATOM 653 N N . ARG A 1 82 ? -31.935 7.221 10.338 1.00 97.56 82 ARG A N 1
ATOM 654 C CA . ARG A 1 82 ? -33.388 7.163 10.140 1.00 97.56 82 ARG A CA 1
ATOM 655 C C . ARG A 1 82 ? -33.870 8.190 9.113 1.00 97.56 82 ARG A C 1
ATOM 657 O O . ARG A 1 82 ? -34.748 7.886 8.313 1.00 97.56 82 ARG A O 1
ATOM 664 N N . TYR A 1 83 ? -33.320 9.404 9.140 1.00 97.75 83 TYR A N 1
ATOM 665 C CA . TYR A 1 83 ? -33.624 10.426 8.139 1.00 97.75 83 TYR A CA 1
ATOM 666 C C . TYR A 1 83 ? -33.183 9.979 6.740 1.00 97.75 83 TYR A C 1
ATOM 668 O O . TYR A 1 83 ? -34.010 9.950 5.833 1.00 97.75 83 TYR A O 1
ATOM 676 N N . LEU A 1 84 ? -31.921 9.561 6.593 1.00 97.81 84 LEU A N 1
ATOM 677 C CA . LEU A 1 84 ? -31.363 9.120 5.313 1.00 97.81 84 LEU A CA 1
ATOM 678 C C . LEU A 1 84 ? -32.089 7.887 4.764 1.00 97.81 84 LEU A C 1
ATOM 680 O O . LEU A 1 84 ? -32.376 7.828 3.578 1.00 97.81 84 LEU A O 1
ATOM 684 N N . ALA A 1 85 ? -32.439 6.923 5.617 1.00 97.81 85 ALA A N 1
ATOM 685 C CA . ALA A 1 85 ? -33.214 5.748 5.229 1.00 97.81 85 ALA A CA 1
ATOM 686 C C . ALA A 1 85 ? -34.560 6.144 4.592 1.00 97.81 85 ALA A C 1
ATOM 688 O O . ALA A 1 85 ? -34.894 5.720 3.486 1.00 97.81 85 ALA A O 1
ATOM 689 N N . ARG A 1 86 ? -35.295 7.057 5.238 1.00 95.75 86 ARG A N 1
ATOM 690 C CA . ARG A 1 86 ? -36.567 7.575 4.712 1.00 95.75 86 ARG A CA 1
ATOM 691 C C . ARG A 1 86 ? -36.396 8.353 3.415 1.00 95.75 86 ARG A C 1
ATOM 693 O O . ARG A 1 86 ? -37.246 8.246 2.538 1.00 95.75 86 ARG A O 1
ATOM 700 N N . GLU A 1 87 ? -35.324 9.128 3.300 1.00 95.38 87 GLU A N 1
ATOM 701 C CA . GLU A 1 87 ? -35.008 9.885 2.088 1.00 95.38 87 GLU A CA 1
ATOM 702 C C . GLU A 1 87 ? -34.661 8.968 0.909 1.00 95.38 87 GLU A C 1
ATOM 704 O O . GLU A 1 87 ? -35.105 9.210 -0.210 1.00 95.38 87 GLU A O 1
ATOM 709 N N . LEU A 1 88 ? -33.933 7.880 1.168 1.00 95.75 88 LEU A N 1
ATOM 710 C CA . LEU A 1 88 ? -33.598 6.859 0.174 1.00 95.75 88 LEU A CA 1
ATOM 711 C C . LEU A 1 88 ? -34.777 5.929 -0.154 1.00 95.75 88 LEU A C 1
ATOM 713 O O . LEU A 1 88 ? -34.738 5.222 -1.159 1.00 95.75 88 LEU A O 1
ATOM 717 N N . GLY A 1 89 ? -35.813 5.901 0.690 1.00 96.06 89 GLY A N 1
ATOM 718 C CA . GLY A 1 89 ? -36.924 4.958 0.573 1.00 96.06 89 GLY A CA 1
ATOM 719 C C . GLY A 1 89 ? -36.525 3.505 0.863 1.00 96.06 89 GLY A C 1
ATOM 720 O O . GLY A 1 89 ? -37.196 2.585 0.399 1.00 96.06 89 GLY A O 1
ATOM 721 N N . SER A 1 90 ? -35.437 3.281 1.606 1.00 96.25 90 SER A N 1
ATOM 722 C CA . SER A 1 90 ? -34.952 1.952 2.002 1.00 96.25 90 SER A CA 1
ATOM 723 C C . SER A 1 90 ? -34.280 1.994 3.379 1.00 96.25 90 SER A C 1
ATOM 725 O O . SER A 1 90 ? -34.051 3.059 3.932 1.00 96.25 90 SER A O 1
ATOM 727 N N . TYR A 1 91 ? -33.919 0.838 3.944 1.00 97.81 91 TYR A N 1
ATOM 728 C CA . TYR A 1 91 ? -33.236 0.698 5.244 1.00 97.81 91 TYR A CA 1
ATOM 729 C C . TYR A 1 91 ? -34.046 0.978 6.530 1.00 97.81 91 TYR A C 1
ATOM 731 O O . TYR A 1 91 ? -33.464 0.891 7.611 1.00 97.81 91 TYR A O 1
ATOM 739 N N . ASP A 1 92 ? -35.347 1.276 6.491 1.00 96.50 92 ASP A N 1
ATOM 740 C CA . ASP A 1 92 ? -36.161 1.439 7.717 1.00 96.50 92 ASP A CA 1
ATOM 741 C C . ASP A 1 92 ? -37.431 0.574 7.776 1.00 96.50 92 ASP A C 1
ATOM 743 O O . ASP A 1 92 ? -38.122 0.576 8.792 1.00 96.50 92 ASP A O 1
ATOM 747 N N . GLY A 1 93 ? -37.716 -0.202 6.728 1.00 95.12 93 GLY A N 1
ATOM 748 C CA . GLY A 1 93 ? -38.920 -1.028 6.619 1.00 95.12 93 GLY A CA 1
ATOM 749 C C . GLY A 1 93 ? -40.075 -0.341 5.880 1.00 95.12 93 GLY A C 1
ATOM 750 O O . GLY A 1 93 ? -40.158 0.882 5.760 1.00 95.12 93 GLY A O 1
ATOM 751 N N . GLU A 1 94 ? -40.996 -1.151 5.367 1.00 95.44 94 GLU A N 1
ATOM 752 C CA . GLU A 1 94 ? -42.123 -0.718 4.532 1.00 95.44 94 GLU A CA 1
ATOM 753 C C . GLU A 1 94 ? -43.393 -0.493 5.355 1.00 95.44 94 GLU A C 1
ATOM 755 O O . GLU A 1 94 ? -44.223 0.354 5.018 1.00 95.44 94 GLU A O 1
ATOM 760 N N . THR A 1 95 ? -43.546 -1.224 6.461 1.00 96.81 95 THR A N 1
ATOM 761 C CA . THR A 1 95 ? -44.714 -1.107 7.342 1.00 96.81 95 THR A CA 1
ATOM 762 C C . THR A 1 95 ? -44.394 -0.355 8.631 1.00 96.81 95 THR A C 1
ATOM 764 O O . THR A 1 95 ? -43.255 -0.300 9.093 1.00 96.81 95 THR A O 1
ATOM 767 N N . ASN A 1 96 ? -45.429 0.185 9.282 1.00 97.56 96 ASN A N 1
ATOM 768 C CA . ASN A 1 96 ? -45.270 0.812 10.597 1.00 97.56 96 ASN A CA 1
ATOM 769 C C . ASN A 1 96 ? -44.720 -0.172 11.650 1.00 97.56 96 ASN A C 1
ATOM 771 O O . ASN A 1 96 ? -43.948 0.218 12.519 1.00 97.56 96 ASN A O 1
ATOM 775 N N . ARG A 1 97 ? -45.088 -1.458 11.554 1.00 97.31 97 ARG A N 1
ATOM 776 C CA . ARG A 1 97 ? -44.592 -2.503 12.459 1.00 97.31 97 ARG A CA 1
ATOM 777 C C . ARG A 1 97 ? -43.100 -2.770 12.259 1.00 97.31 97 ARG A C 1
ATOM 779 O O . ARG A 1 97 ? -42.382 -2.919 13.239 1.00 97.31 97 ARG A O 1
ATOM 786 N N . GLU A 1 98 ? -42.642 -2.826 11.013 1.00 97.88 98 GLU A N 1
ATOM 787 C CA . GLU A 1 98 ? -41.219 -2.995 10.700 1.00 97.88 98 GLU A CA 1
ATOM 788 C C . GLU A 1 98 ? -40.404 -1.793 11.177 1.00 97.88 98 GLU A C 1
ATOM 790 O O . GLU A 1 98 ? -39.408 -1.975 11.866 1.00 97.88 98 GLU A O 1
ATOM 795 N N . ARG A 1 99 ? -40.877 -0.569 10.916 1.00 98.19 99 ARG A N 1
ATOM 796 C CA . ARG A 1 99 ? -40.225 0.659 11.399 1.00 98.19 99 ARG A CA 1
ATOM 797 C C . ARG A 1 99 ? -40.097 0.692 12.919 1.00 98.19 99 ARG A C 1
ATOM 799 O O . ARG A 1 99 ? -39.034 1.025 13.434 1.00 98.19 99 ARG A O 1
ATOM 806 N N . TYR A 1 100 ? -41.151 0.288 13.632 1.00 98.12 100 TYR A N 1
ATOM 807 C CA . TYR A 1 100 ? -41.105 0.114 15.085 1.00 98.12 100 TYR A CA 1
ATOM 808 C C . TYR A 1 100 ? -40.013 -0.874 15.512 1.00 98.12 100 TYR A C 1
ATOM 810 O O . TYR A 1 100 ? -39.275 -0.592 16.452 1.00 98.12 100 TYR A O 1
ATOM 818 N N . LEU A 1 101 ? -39.888 -2.011 14.824 1.00 98.06 101 LEU A N 1
ATOM 819 C CA . LEU A 1 101 ? -38.890 -3.027 15.151 1.00 98.06 101 LEU A CA 1
ATOM 820 C C . LEU A 1 101 ? -37.459 -2.501 14.962 1.00 98.06 101 LEU A C 1
ATOM 822 O O . LEU A 1 101 ? -36.611 -2.690 15.833 1.00 98.06 101 LEU A O 1
ATOM 826 N N . VAL A 1 102 ? -37.208 -1.791 13.857 1.00 98.50 102 VAL A N 1
ATOM 827 C CA . VAL A 1 102 ? -35.913 -1.149 13.580 1.00 98.50 102 VAL A CA 1
ATOM 828 C C . VAL A 1 102 ? -35.575 -0.113 14.657 1.00 98.50 102 VAL A C 1
ATOM 830 O O . VAL A 1 102 ? -34.434 -0.055 15.125 1.00 98.50 102 VAL A O 1
ATOM 833 N N . ASP A 1 103 ? -36.559 0.678 15.092 1.00 98.25 103 ASP A N 1
ATOM 834 C CA . ASP A 1 103 ? -36.393 1.642 16.183 1.00 98.25 103 ASP A CA 1
ATOM 835 C C . ASP A 1 103 ? -36.099 0.955 17.524 1.00 98.25 103 ASP A C 1
ATOM 837 O O . ASP A 1 103 ? -35.129 1.321 18.187 1.00 98.25 103 ASP A O 1
ATOM 841 N N . ALA A 1 104 ? -36.855 -0.085 17.882 1.00 98.44 104 ALA A N 1
ATOM 842 C CA . ALA A 1 104 ? -36.672 -0.821 19.132 1.00 98.44 104 ALA A CA 1
ATOM 843 C C . ALA A 1 104 ? -35.265 -1.432 19.248 1.00 98.44 104 ALA A C 1
ATOM 845 O O . ALA A 1 104 ? -34.598 -1.274 20.270 1.00 98.44 104 ALA A O 1
ATOM 846 N N . VAL A 1 105 ? -34.772 -2.080 18.188 1.00 98.62 105 VAL A N 1
ATOM 847 C CA . VAL A 1 105 ? -33.416 -2.656 18.177 1.00 98.62 105 VAL A CA 1
ATOM 848 C C . VAL A 1 105 ? -32.341 -1.568 18.219 1.00 98.62 105 VAL A C 1
ATOM 850 O O . VAL A 1 105 ? -31.322 -1.729 18.894 1.00 98.62 105 VAL A O 1
ATOM 853 N N . SER A 1 106 ? -32.572 -0.437 17.551 1.00 98.31 106 SER A N 1
ATOM 854 C CA . SER A 1 106 ? -31.646 0.700 17.592 1.00 98.31 106 SER A CA 1
ATOM 855 C C . SER A 1 106 ? -31.519 1.297 18.994 1.00 98.31 106 SER A C 1
ATOM 857 O O . SER A 1 106 ? -30.415 1.673 19.389 1.00 98.31 106 SER A O 1
ATOM 859 N N . ASP A 1 107 ? -32.612 1.359 19.756 1.00 98.31 107 ASP A N 1
ATOM 860 C CA . ASP A 1 107 ? -32.600 1.851 21.136 1.00 98.31 107 ASP A CA 1
ATOM 861 C C . ASP A 1 107 ? -31.825 0.900 22.066 1.00 98.31 107 ASP A C 1
ATOM 863 O O . ASP A 1 107 ? 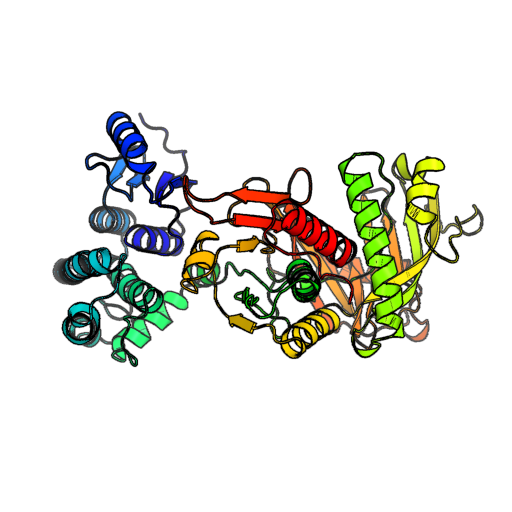-30.972 1.354 22.829 1.00 98.31 107 ASP A O 1
ATOM 867 N N . ILE A 1 108 ? -31.991 -0.421 21.917 1.00 98.50 108 ILE A N 1
ATOM 868 C CA . ILE A 1 108 ? -31.196 -1.418 22.664 1.00 98.50 108 ILE A CA 1
ATOM 869 C C . ILE A 1 108 ? -29.698 -1.281 22.340 1.00 98.50 108 ILE A C 1
ATOM 871 O O . ILE A 1 108 ? -28.841 -1.351 23.226 1.00 98.50 108 ILE A O 1
ATOM 875 N N . TYR A 1 109 ? -29.354 -1.039 21.072 1.00 98.44 109 TYR A N 1
ATOM 876 C CA . TYR A 1 109 ? -27.975 -0.741 20.681 1.00 98.44 109 TYR A CA 1
ATOM 877 C C . TYR A 1 109 ? -27.448 0.552 21.335 1.00 98.44 109 TYR A C 1
ATOM 879 O O . TYR A 1 109 ? -26.271 0.626 21.698 1.00 98.44 109 TYR A O 1
ATOM 887 N N . ILE A 1 110 ? -28.279 1.588 21.502 1.00 97.88 110 ILE A N 1
ATOM 888 C CA . ILE A 1 110 ? -27.870 2.830 22.174 1.00 97.88 110 ILE A CA 1
ATOM 889 C C . ILE A 1 110 ? -27.523 2.581 23.645 1.00 97.88 110 ILE A C 1
ATOM 891 O O . ILE A 1 110 ? -26.524 3.141 24.117 1.00 97.88 110 ILE A O 1
ATOM 895 N N . ASP A 1 111 ? -28.269 1.716 24.332 1.00 97.06 111 ASP A N 1
ATOM 896 C CA . ASP A 1 111 ? -27.952 1.295 25.699 1.00 97.06 111 ASP A CA 1
ATOM 897 C C . ASP A 1 111 ? -26.597 0.580 25.744 1.00 97.06 111 ASP A C 1
ATOM 899 O O . ASP A 1 111 ? -25.705 0.981 26.500 1.00 97.06 111 ASP A O 1
ATOM 903 N N . TRP A 1 112 ? -26.369 -0.393 24.852 1.00 98.00 112 TRP A N 1
ATOM 904 C CA . TRP A 1 112 ? -25.051 -1.022 24.694 1.00 98.00 112 TRP A CA 1
ATOM 905 C C . TRP A 1 112 ? -23.949 0.007 24.464 1.00 98.00 112 TRP A C 1
ATOM 907 O O . TRP A 1 112 ? -22.930 -0.001 25.155 1.00 98.00 112 TRP A O 1
ATOM 917 N N . ARG A 1 113 ? -24.168 0.960 23.555 1.00 96.12 113 ARG A N 1
ATOM 918 C CA . ARG A 1 113 ? -23.183 1.988 23.212 1.00 96.12 113 ARG A CA 1
ATOM 919 C C . ARG A 1 113 ? -22.825 2.836 24.432 1.00 96.12 113 ARG A C 1
ATOM 921 O O . ARG A 1 113 ? -21.671 3.250 24.570 1.00 96.12 113 ARG A O 1
ATOM 928 N N . PHE A 1 114 ? -23.791 3.142 25.296 1.00 94.25 114 PHE A N 1
ATOM 929 C CA . PHE A 1 114 ? -23.538 3.874 26.534 1.00 94.25 114 PHE A CA 1
ATOM 930 C C . PHE A 1 114 ? -22.594 3.095 27.458 1.00 94.25 114 PHE A C 1
ATOM 932 O O . PHE A 1 114 ? -21.593 3.655 27.911 1.00 94.25 114 PHE A O 1
ATOM 939 N N . HIS A 1 115 ? -22.851 1.802 27.664 1.00 95.75 115 HIS A N 1
ATOM 940 C CA . HIS A 1 115 ? -21.987 0.937 28.467 1.00 95.75 115 HIS A CA 1
ATOM 941 C C . HIS A 1 115 ? -20.599 0.741 27.841 1.00 95.75 115 HIS A C 1
ATOM 943 O O . HIS A 1 115 ? -19.595 0.843 28.553 1.00 95.75 115 HIS A O 1
ATOM 949 N N . TRP A 1 116 ? -20.532 0.542 26.522 1.00 94.69 116 TRP A N 1
ATOM 950 C CA . TRP A 1 116 ? -19.293 0.329 25.772 1.00 94.69 116 TRP A CA 1
ATOM 951 C C . TRP A 1 116 ? -18.333 1.519 25.865 1.00 94.69 116 TRP A C 1
ATOM 953 O O . TRP A 1 116 ? -17.143 1.345 26.122 1.00 94.69 116 TRP A O 1
ATOM 963 N N . VAL A 1 117 ? -18.833 2.756 25.730 1.00 88.69 117 VAL A N 1
ATOM 964 C CA . VAL A 1 117 ? -17.984 3.964 25.805 1.00 88.69 117 VAL A CA 1
ATOM 965 C C . VAL A 1 117 ? -17.254 4.072 27.149 1.00 88.69 117 VAL A C 1
ATOM 967 O O . VAL A 1 117 ? -16.119 4.553 27.186 1.00 88.69 117 VAL A O 1
ATOM 970 N N . ASN A 1 118 ? -17.860 3.596 28.239 1.00 91.88 118 ASN A N 1
ATOM 971 C CA . ASN A 1 118 ? -17.236 3.612 29.564 1.00 91.88 118 ASN A CA 1
ATOM 972 C C . ASN A 1 118 ? -16.048 2.641 29.677 1.00 91.88 118 ASN A C 1
ATOM 974 O O . ASN A 1 118 ? -15.214 2.812 30.563 1.00 91.88 118 ASN A O 1
ATOM 978 N N . GLN A 1 119 ? -15.920 1.685 28.751 1.00 90.81 119 GLN A N 1
ATOM 979 C CA . GLN A 1 119 ? -14.844 0.689 28.737 1.00 90.81 119 GLN A CA 1
ATOM 980 C C . GLN A 1 119 ? -13.597 1.154 27.981 1.00 90.81 119 GLN A C 1
ATOM 982 O O . GLN A 1 119 ? -12.546 0.524 28.072 1.00 90.81 119 GLN A O 1
ATOM 987 N N . LEU A 1 120 ? -13.667 2.279 27.259 1.00 79.31 120 LEU A N 1
ATOM 988 C CA . LEU A 1 120 ? -12.550 2.778 26.444 1.00 79.31 120 LEU A CA 1
ATOM 989 C C . LEU A 1 120 ? -11.310 3.173 27.264 1.00 79.31 120 LEU A C 1
ATOM 991 O O . LEU A 1 120 ? -10.233 3.340 26.702 1.00 79.31 120 LEU A O 1
ATOM 995 N N . LYS A 1 121 ? -11.447 3.337 28.585 1.00 78.06 121 LYS A N 1
ATOM 996 C CA . LYS A 1 121 ? -10.331 3.613 29.508 1.00 78.06 121 LYS A CA 1
ATOM 997 C C . LYS A 1 121 ? -9.847 2.372 30.265 1.00 78.06 121 LYS A C 1
ATOM 999 O O . LYS A 1 121 ? -8.923 2.475 31.067 1.00 78.06 121 LYS A O 1
ATOM 1004 N N . GLY A 1 122 ? -10.473 1.225 30.030 1.00 81.12 122 GLY A N 1
ATOM 1005 C CA . GLY A 1 122 ? -10.222 -0.019 30.739 1.00 81.12 122 GLY A CA 1
ATOM 1006 C C . GLY A 1 122 ? -11.491 -0.858 30.797 1.00 81.12 122 GLY A C 1
ATOM 1007 O O . GLY A 1 122 ? -12.533 -0.385 31.243 1.00 81.12 122 GLY A O 1
ATOM 1008 N N . VAL A 1 123 ? -11.387 -2.106 30.349 1.00 89.31 123 VAL A N 1
ATOM 1009 C CA . VAL A 1 123 ? -12.494 -3.065 30.342 1.00 89.31 123 VAL A CA 1
ATOM 1010 C C . VAL A 1 123 ? -12.745 -3.576 31.757 1.00 89.31 123 VAL A C 1
ATOM 1012 O O . VAL A 1 123 ? -11.827 -4.088 32.403 1.00 89.31 123 VAL A O 1
ATOM 1015 N N . THR A 1 124 ? -13.988 -3.487 32.229 1.00 94.44 124 THR A N 1
ATOM 1016 C CA . THR A 1 124 ? -14.396 -4.119 33.488 1.00 94.44 124 THR A CA 1
ATOM 1017 C C . THR A 1 124 ? -14.838 -5.566 33.268 1.00 94.44 124 THR A C 1
ATOM 1019 O O . THR A 1 124 ? -15.353 -5.927 32.207 1.00 94.44 124 THR A O 1
ATOM 1022 N N . LYS A 1 125 ? -14.662 -6.407 34.297 1.00 94.69 125 LYS A N 1
ATOM 1023 C CA . LYS A 1 125 ? -15.192 -7.779 34.285 1.00 94.69 125 LYS A CA 1
ATOM 1024 C C . LYS A 1 125 ? -16.713 -7.792 34.187 1.00 94.69 125 LYS A C 1
ATOM 1026 O O . LYS A 1 125 ? -17.240 -8.526 33.377 1.00 94.69 125 LYS A O 1
ATOM 1031 N N . GLU A 1 126 ? -17.403 -6.923 34.921 1.00 96.19 126 GLU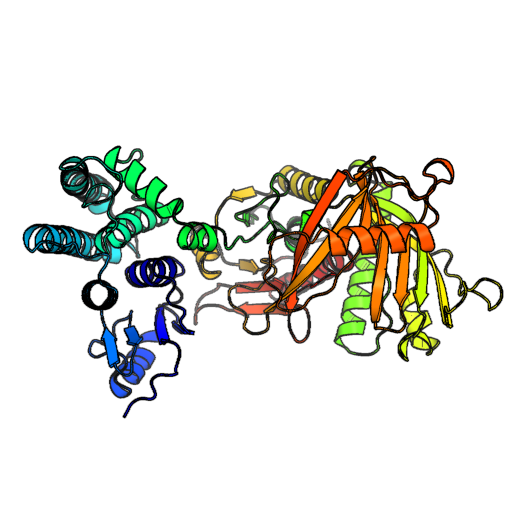 A N 1
ATOM 1032 C CA . GLU A 1 126 ? -18.870 -6.825 34.878 1.00 96.19 126 GLU A CA 1
ATOM 1033 C C . GLU A 1 126 ? -19.392 -6.512 33.465 1.00 96.19 126 GLU A C 1
ATOM 1035 O O . GLU A 1 126 ? -20.357 -7.112 32.998 1.00 96.19 126 GLU A O 1
ATOM 1040 N N . TYR A 1 127 ? -18.716 -5.631 32.720 1.00 95.62 127 TYR A N 1
ATOM 1041 C CA . TYR A 1 127 ? -19.080 -5.396 31.326 1.00 95.62 127 TYR A CA 1
ATOM 1042 C C . TYR A 1 127 ? -18.899 -6.664 30.480 1.00 95.62 127 TYR A C 1
ATOM 1044 O O . TYR A 1 127 ? -19.817 -7.078 29.772 1.00 95.62 127 TYR A O 1
ATOM 1052 N N . LYS A 1 128 ? -17.720 -7.288 30.563 1.00 93.50 128 LYS A N 1
ATOM 1053 C CA . LYS A 1 128 ? -17.348 -8.426 29.716 1.00 93.50 128 LYS A CA 1
ATOM 1054 C C . LYS A 1 128 ? -18.117 -9.709 30.044 1.00 93.50 128 LYS A C 1
ATOM 1056 O O . LYS A 1 128 ? -18.563 -10.397 29.133 1.00 93.50 128 LYS A O 1
ATOM 1061 N N . ASP A 1 129 ? -18.241 -10.022 31.323 1.00 94.12 129 ASP A N 1
ATOM 1062 C CA . ASP A 1 129 ? -18.704 -11.315 31.815 1.00 94.12 129 ASP A CA 1
ATOM 1063 C C . ASP A 1 129 ? -20.220 -11.297 32.101 1.00 94.12 129 ASP A C 1
ATOM 1065 O O . ASP A 1 129 ? -20.868 -12.330 31.944 1.00 94.12 129 ASP A O 1
ATOM 1069 N N . ASP A 1 130 ? -20.813 -10.133 32.425 1.00 95.06 130 ASP A N 1
ATOM 1070 C CA . ASP A 1 130 ? -22.244 -10.027 32.760 1.00 95.06 130 ASP A CA 1
ATOM 1071 C C . ASP A 1 130 ? -23.077 -9.275 31.713 1.00 95.06 130 ASP A C 1
ATOM 1073 O O . ASP A 1 130 ? -24.148 -9.749 31.323 1.00 95.06 130 ASP A O 1
ATOM 1077 N N . PHE A 1 131 ? -22.641 -8.088 31.279 1.00 97.19 131 PHE A N 1
ATOM 1078 C CA . PHE A 1 131 ? -23.434 -7.237 30.380 1.00 97.19 131 PHE A CA 1
ATOM 1079 C C . PHE A 1 131 ? -23.444 -7.763 28.940 1.00 97.19 131 PHE A C 1
ATOM 1081 O O . PHE A 1 131 ? -24.511 -7.925 28.343 1.00 97.19 131 PHE A O 1
ATOM 1088 N N . ILE A 1 132 ? -22.264 -8.070 28.393 1.00 96.31 132 ILE A N 1
ATOM 1089 C CA . ILE A 1 132 ? -22.092 -8.503 27.001 1.00 96.31 132 ILE A CA 1
ATOM 1090 C C . ILE A 1 132 ? -22.915 -9.753 26.644 1.00 96.31 132 ILE A C 1
ATOM 1092 O O . ILE A 1 132 ? -23.653 -9.700 25.653 1.00 96.31 132 ILE A O 1
ATOM 1096 N N . PRO A 1 133 ? -22.875 -10.858 27.420 1.00 95.19 133 PRO A N 1
ATOM 1097 C CA . PRO A 1 133 ? -23.664 -12.044 27.093 1.00 95.19 133 PRO A CA 1
ATOM 1098 C C . PRO A 1 133 ? -25.171 -11.770 27.078 1.00 95.19 133 PRO A C 1
ATOM 1100 O O . PRO A 1 133 ? -25.881 -12.265 26.203 1.00 95.19 133 PRO A O 1
ATOM 1103 N N . LYS A 1 134 ? -25.667 -10.938 28.008 1.00 96.06 134 LYS A N 1
ATOM 1104 C CA . LYS A 1 134 ? -27.088 -10.563 28.081 1.00 96.06 134 LYS A CA 1
ATOM 1105 C C . LYS A 1 134 ? -27.510 -9.739 26.869 1.00 96.06 134 LYS A C 1
ATOM 1107 O O . LYS A 1 134 ? -28.542 -10.041 26.274 1.00 96.06 134 LYS A O 1
ATOM 1112 N N . TYR A 1 135 ? -26.704 -8.748 26.483 1.00 97.81 135 TYR A N 1
ATOM 1113 C CA . TYR A 1 135 ? -26.964 -7.923 25.305 1.00 97.81 135 TYR A CA 1
ATOM 1114 C C . TYR A 1 135 ? -27.067 -8.773 24.032 1.00 97.81 135 TYR A C 1
ATOM 1116 O O . TYR A 1 135 ? -28.083 -8.710 23.340 1.00 97.81 135 TYR A O 1
ATOM 1124 N N . TYR A 1 136 ? -26.074 -9.625 23.753 1.00 97.62 136 TYR A N 1
ATOM 1125 C CA . TYR A 1 136 ? -26.091 -10.445 22.537 1.00 97.62 136 TYR A CA 1
ATOM 1126 C C . TYR A 1 136 ? -27.183 -11.514 22.545 1.00 97.62 136 TYR A C 1
ATOM 1128 O O . TYR A 1 136 ? -27.738 -11.809 21.489 1.00 97.62 136 TYR A O 1
ATOM 1136 N N . ASN A 1 137 ? -27.551 -12.051 23.713 1.00 95.75 137 ASN A N 1
ATOM 1137 C CA . ASN A 1 137 ? -28.691 -12.956 23.824 1.00 95.75 137 ASN A CA 1
ATOM 1138 C C . ASN A 1 137 ? -30.015 -12.257 23.470 1.00 95.75 137 ASN A C 1
ATOM 1140 O O . ASN A 1 137 ? -30.797 -12.801 22.699 1.00 95.75 137 ASN A O 1
ATOM 1144 N N . VAL A 1 138 ? -30.253 -11.044 23.986 1.00 97.69 138 VAL A N 1
ATOM 1145 C CA . VAL A 1 138 ? -31.464 -10.263 23.670 1.00 97.69 138 VAL A CA 1
ATOM 1146 C C . VAL A 1 138 ? -31.492 -9.870 22.196 1.00 97.69 138 VAL A C 1
ATOM 1148 O O . VAL A 1 138 ? -32.489 -10.103 21.521 1.00 97.69 138 VAL A O 1
ATOM 1151 N N . ILE A 1 139 ? -30.397 -9.313 21.672 1.00 97.94 139 ILE A N 1
ATOM 1152 C CA . ILE A 1 139 ? -30.322 -8.912 20.263 1.00 97.94 139 ILE A CA 1
ATOM 1153 C C . ILE A 1 139 ? -30.528 -10.121 19.347 1.00 97.94 139 ILE A C 1
ATOM 1155 O O . ILE A 1 139 ? -31.283 -10.024 18.387 1.00 97.94 139 ILE A O 1
ATOM 1159 N N . SER A 1 140 ? -29.939 -11.278 19.662 1.00 97.50 140 SER A N 1
ATOM 1160 C CA . SER A 1 140 ? -30.112 -12.478 18.842 1.00 97.50 140 SER A CA 1
ATOM 1161 C C . SER A 1 140 ? -31.563 -12.939 18.731 1.00 97.50 140 SER A C 1
ATOM 1163 O O . SER A 1 140 ? -31.898 -13.498 17.694 1.00 97.50 140 SER A O 1
ATOM 1165 N N . GLN A 1 141 ? -32.411 -12.728 19.744 1.00 98.12 141 GLN A N 1
ATOM 1166 C CA . GLN A 1 141 ? -33.822 -13.130 19.679 1.00 98.12 141 GLN A CA 1
ATOM 1167 C C . GLN A 1 141 ? -34.550 -12.403 18.541 1.00 98.12 141 GLN A C 1
ATOM 1169 O O . GLN A 1 141 ? -35.214 -13.043 17.729 1.00 98.12 141 GLN A O 1
ATOM 1174 N N . TYR A 1 142 ? -34.314 -11.096 18.393 1.00 98.31 142 TYR A N 1
ATOM 1175 C CA . TYR A 1 142 ? -34.875 -10.310 17.291 1.00 98.31 142 TYR A CA 1
ATOM 1176 C C . TYR A 1 142 ? -34.436 -10.816 15.910 1.00 98.31 142 TYR A C 1
ATOM 1178 O O . TYR A 1 142 ? -35.234 -10.845 14.980 1.00 98.31 142 TYR A O 1
ATOM 1186 N N . TYR A 1 143 ? -33.182 -11.259 15.777 1.00 98.12 143 TYR A N 1
ATOM 1187 C CA . TYR A 1 143 ? -32.647 -11.806 14.521 1.00 98.12 143 TYR A CA 1
ATOM 1188 C C . TYR A 1 143 ? -33.048 -13.270 14.272 1.00 98.12 143 TYR A C 1
ATOM 1190 O O . TYR A 1 143 ? -32.700 -13.829 13.236 1.00 98.12 143 TYR A O 1
ATOM 1198 N N . THR A 1 144 ? -33.764 -13.904 15.206 1.00 97.62 144 THR A N 1
ATOM 1199 C CA . THR A 1 144 ? -34.347 -15.244 15.024 1.00 97.62 144 THR A CA 1
ATOM 1200 C C . THR A 1 144 ? -35.848 -15.228 14.750 1.00 97.62 144 THR A C 1
ATOM 1202 O O . THR A 1 144 ? -36.394 -16.264 14.383 1.00 97.62 144 THR A O 1
ATOM 1205 N N . ASP A 1 145 ? -36.516 -14.080 14.894 1.00 96.38 145 ASP A N 1
ATOM 1206 C CA . ASP A 1 145 ? -37.964 -13.960 14.673 1.00 96.38 145 ASP A CA 1
ATOM 1207 C C . ASP A 1 145 ? -38.363 -14.137 13.198 1.00 96.38 145 ASP A C 1
ATOM 1209 O O . ASP A 1 145 ? -39.517 -14.447 12.892 1.00 96.38 145 ASP A O 1
ATOM 1213 N N . VAL A 1 146 ? -37.422 -13.921 12.277 1.00 94.62 146 VAL A N 1
ATOM 1214 C CA . VAL A 1 146 ? -37.623 -14.023 10.829 1.00 94.62 146 VAL A CA 1
ATOM 1215 C C . VAL A 1 146 ? -36.433 -14.706 10.164 1.00 94.62 146 VAL A C 1
ATOM 1217 O O . VAL A 1 146 ? -35.285 -14.502 10.553 1.00 94.62 146 VAL A O 1
ATOM 1220 N N . ASP A 1 147 ? -36.701 -15.495 9.123 1.00 95.69 147 ASP A N 1
ATOM 1221 C CA . ASP A 1 147 ? -35.643 -16.119 8.332 1.00 95.69 147 ASP A CA 1
ATOM 1222 C C . ASP A 1 147 ? -34.903 -15.081 7.477 1.00 95.69 147 ASP A C 1
ATOM 1224 O O . ASP A 1 147 ? -35.495 -14.337 6.689 1.00 95.69 147 ASP A O 1
ATOM 1228 N N . GLY A 1 148 ? -33.579 -15.081 7.596 1.00 96.81 148 GLY A N 1
ATOM 1229 C CA . GLY A 1 148 ? -32.670 -14.241 6.826 1.00 96.81 148 GLY A CA 1
ATOM 1230 C C . GLY A 1 148 ? -31.502 -13.748 7.681 1.00 96.81 148 GLY A C 1
ATOM 1231 O O . GLY A 1 148 ? -31.417 -14.086 8.861 1.00 96.81 148 GLY A O 1
ATOM 1232 N N . PRO A 1 149 ? -30.549 -13.016 7.085 1.00 97.81 149 PRO A N 1
ATOM 1233 C CA . PRO A 1 149 ? -29.385 -12.524 7.816 1.00 97.81 149 PRO A CA 1
ATOM 1234 C C . PRO A 1 149 ? -29.594 -11.168 8.511 1.00 97.81 149 PRO A C 1
ATOM 1236 O O . PRO A 1 149 ? -28.765 -10.785 9.331 1.00 97.81 149 PRO A O 1
ATOM 1239 N N . TYR A 1 150 ? -30.646 -10.424 8.168 1.00 98.56 150 TYR A N 1
ATOM 1240 C CA . TYR A 1 150 ? -30.915 -9.080 8.682 1.00 98.56 150 TYR A CA 1
ATOM 1241 C C . TYR A 1 150 ? -32.136 -9.069 9.605 1.00 98.56 150 TYR A C 1
ATOM 1243 O O . TYR A 1 150 ? -32.948 -9.994 9.595 1.00 98.56 150 TYR A O 1
ATOM 1251 N N . LEU A 1 151 ? -32.311 -7.979 10.353 1.00 98.38 151 LEU A N 1
ATOM 1252 C CA . LEU A 1 151 ? -33.417 -7.794 11.295 1.00 98.38 151 LEU A CA 1
ATOM 1253 C C . LEU A 1 151 ? -34.803 -7.989 10.653 1.00 98.38 151 LEU A C 1
ATOM 1255 O O . LEU A 1 151 ? -35.727 -8.473 11.299 1.00 98.38 151 LEU A O 1
ATOM 1259 N N . LEU A 1 152 ? -34.955 -7.617 9.377 1.00 98.12 152 LEU A N 1
ATOM 1260 C CA . LEU A 1 152 ? -36.183 -7.808 8.595 1.00 98.12 152 LEU A CA 1
ATOM 1261 C C . LEU A 1 152 ? -36.034 -8.945 7.566 1.00 98.12 152 LEU A C 1
ATOM 1263 O O . LEU A 1 152 ? -36.498 -8.851 6.425 1.00 98.12 152 LEU A O 1
ATOM 1267 N N . GLY A 1 153 ? -35.338 -10.018 7.948 1.00 97.38 153 GLY A N 1
ATOM 1268 C CA . GLY A 1 153 ? -35.089 -11.194 7.121 1.00 97.38 153 GLY A CA 1
ATOM 1269 C C . GLY A 1 153 ? -34.045 -10.902 6.050 1.00 97.38 153 GLY A C 1
ATOM 1270 O O . GLY A 1 153 ? -32.861 -10.761 6.342 1.00 97.38 153 GLY A O 1
ATOM 1271 N N . ASN A 1 154 ? -34.464 -10.795 4.789 1.00 97.06 154 ASN A N 1
ATOM 1272 C CA . ASN A 1 154 ? -33.552 -10.518 3.667 1.00 97.06 154 ASN A CA 1
ATOM 1273 C C . ASN A 1 154 ? -33.398 -9.022 3.348 1.00 97.06 154 ASN A C 1
ATOM 1275 O O . ASN A 1 154 ? -32.648 -8.660 2.440 1.00 97.06 154 ASN A O 1
ATOM 1279 N N . LYS A 1 155 ? -34.094 -8.145 4.081 1.00 97.06 155 LYS A N 1
ATOM 1280 C CA . LYS A 1 155 ? -34.025 -6.692 3.900 1.00 97.06 155 LYS A CA 1
ATOM 1281 C C . LYS A 1 155 ? -33.135 -6.075 4.976 1.00 97.06 155 LYS A C 1
ATOM 1283 O O . LYS A 1 155 ? -33.441 -6.169 6.160 1.00 97.06 155 LYS A O 1
ATOM 1288 N N . ILE A 1 156 ? -32.056 -5.426 4.545 1.00 98.00 156 ILE A N 1
ATOM 1289 C CA . ILE A 1 156 ? -31.159 -4.682 5.431 1.00 98.00 156 ILE A CA 1
ATOM 1290 C C . ILE A 1 156 ? -31.814 -3.389 5.927 1.00 98.00 156 ILE A C 1
ATOM 1292 O O . ILE A 1 156 ? -32.561 -2.729 5.201 1.00 98.00 156 ILE A O 1
ATOM 1296 N N . THR A 1 157 ? -31.484 -3.008 7.152 1.00 98.56 157 THR A N 1
ATOM 1297 C CA . THR A 1 157 ? -31.942 -1.815 7.855 1.00 98.56 157 THR A CA 1
ATOM 1298 C C . THR A 1 157 ? -30.771 -1.026 8.437 1.00 98.56 157 THR A C 1
ATOM 1300 O O . THR A 1 157 ? -29.647 -1.521 8.544 1.00 98.56 157 THR A O 1
ATOM 1303 N N . TYR A 1 158 ? -31.007 0.218 8.857 1.00 98.44 158 TYR A N 1
ATOM 1304 C CA . TYR A 1 158 ? -29.970 0.980 9.551 1.00 98.44 158 TYR A CA 1
ATOM 1305 C C . TYR A 1 158 ? -29.601 0.393 10.924 1.00 98.44 158 TYR A C 1
ATOM 1307 O O . TYR A 1 158 ? -28.492 0.631 11.406 1.00 98.44 158 TYR A O 1
ATOM 1315 N N . ALA A 1 159 ? -30.501 -0.380 11.545 1.00 98.56 159 ALA A N 1
ATOM 1316 C CA . ALA A 1 159 ? -30.230 -1.068 12.805 1.00 98.56 159 ALA A CA 1
ATOM 1317 C C . ALA A 1 159 ? -29.208 -2.201 12.623 1.00 98.56 159 ALA A C 1
ATOM 1319 O O . ALA A 1 159 ? -28.386 -2.421 13.511 1.00 98.56 159 ALA A O 1
ATOM 1320 N N . ASP A 1 160 ? -29.188 -2.856 11.459 1.00 98.75 160 ASP A N 1
ATOM 1321 C CA . ASP A 1 160 ? -28.228 -3.920 11.142 1.00 98.75 160 ASP A CA 1
ATOM 1322 C C . ASP A 1 160 ? -26.781 -3.408 11.186 1.00 98.75 160 ASP A C 1
ATOM 1324 O O . ASP A 1 160 ? -25.917 -4.036 11.800 1.00 98.75 160 ASP A O 1
ATOM 1328 N N . PHE A 1 161 ? -26.509 -2.216 10.635 1.00 98.56 161 PHE A N 1
ATOM 1329 C CA . PHE A 1 161 ? -25.183 -1.592 10.740 1.00 98.56 161 PHE A CA 1
ATOM 1330 C C . PHE A 1 161 ? -24.812 -1.259 12.187 1.00 98.56 161 PHE A C 1
ATOM 1332 O O . PHE A 1 161 ? -23.646 -1.367 12.567 1.00 98.56 161 PHE A O 1
ATOM 1339 N N . ALA A 1 162 ? -25.785 -0.849 13.005 1.00 98.50 162 ALA A N 1
ATOM 1340 C CA . ALA A 1 162 ? -25.553 -0.535 14.409 1.00 98.50 162 ALA A CA 1
ATOM 1341 C C . ALA A 1 162 ? -25.190 -1.802 15.200 1.00 98.50 162 ALA A C 1
ATOM 1343 O O . ALA A 1 162 ? -24.184 -1.823 15.912 1.00 98.50 162 ALA A O 1
ATOM 1344 N N . VAL A 1 163 ? -25.944 -2.887 15.005 1.00 98.62 163 VAL A N 1
ATOM 1345 C CA . VAL A 1 163 ? -25.675 -4.182 15.642 1.00 98.62 163 VAL A CA 1
ATOM 1346 C C . VAL A 1 163 ? -24.343 -4.764 15.165 1.00 98.62 163 VAL A C 1
ATOM 1348 O O . VAL A 1 163 ? -23.524 -5.139 16.006 1.00 98.62 163 VAL A O 1
ATOM 1351 N N . TYR A 1 164 ? -24.051 -4.750 13.861 1.00 98.25 164 TYR A N 1
ATOM 1352 C CA . TYR A 1 164 ? -22.731 -5.134 13.343 1.00 98.25 164 TYR A CA 1
ATOM 1353 C C . TYR A 1 164 ? -21.607 -4.341 14.008 1.00 98.25 164 TYR A C 1
ATOM 1355 O O . TYR A 1 164 ? -20.628 -4.920 14.481 1.00 98.25 164 TYR A O 1
ATOM 1363 N N . GLN A 1 165 ? -21.771 -3.021 14.122 1.00 97.06 165 GLN A N 1
ATOM 1364 C CA . GLN A 1 165 ? -20.756 -2.182 14.740 1.00 97.06 165 GLN A CA 1
ATOM 1365 C C . GLN A 1 165 ? -20.596 -2.458 16.238 1.00 97.06 165 GLN A C 1
ATOM 1367 O O . GLN A 1 165 ? -19.497 -2.277 16.758 1.00 97.06 165 GLN A O 1
ATOM 1372 N N . SER A 1 166 ? -21.644 -2.898 16.947 1.00 97.88 166 SER A N 1
ATOM 1373 C CA . SER A 1 166 ? -21.499 -3.338 18.342 1.00 97.88 166 SER A CA 1
ATOM 1374 C C . SER A 1 166 ? -20.567 -4.543 18.462 1.00 97.88 166 SER A C 1
ATOM 1376 O O . SER A 1 166 ? -19.622 -4.514 19.251 1.00 97.88 166 SER A O 1
ATOM 1378 N N . ILE A 1 167 ? -20.741 -5.522 17.570 1.00 96.56 167 ILE A N 1
ATOM 1379 C CA . ILE A 1 167 ? -19.910 -6.726 17.491 1.00 96.56 167 ILE A CA 1
ATOM 1380 C C . ILE A 1 167 ? -18.463 -6.366 17.139 1.00 96.56 167 ILE A C 1
ATOM 1382 O O . ILE A 1 167 ? -17.535 -6.801 17.823 1.00 96.56 167 ILE A O 1
ATOM 1386 N N . ASP A 1 168 ? -18.250 -5.561 16.094 1.00 89.12 168 ASP A N 1
ATOM 1387 C CA . ASP A 1 168 ? -16.908 -5.136 15.669 1.00 89.12 168 ASP A CA 1
ATOM 1388 C C . ASP A 1 168 ? -16.195 -4.334 16.774 1.00 89.12 168 ASP A C 1
ATOM 1390 O O . ASP A 1 168 ? -15.036 -4.597 17.100 1.00 89.12 168 ASP A O 1
ATOM 1394 N N . ASN A 1 169 ? -16.902 -3.413 17.435 1.00 90.44 169 ASN A N 1
ATOM 1395 C CA . ASN A 1 169 ? -16.365 -2.630 18.546 1.00 90.44 169 ASN A CA 1
ATOM 1396 C C . ASN A 1 169 ? -15.972 -3.498 19.755 1.00 90.44 169 ASN A C 1
ATOM 1398 O O . ASN A 1 169 ? -14.902 -3.282 20.326 1.00 90.44 169 ASN A O 1
ATOM 1402 N N . ASP A 1 170 ? -16.800 -4.470 20.153 1.00 92.69 170 ASP A N 1
ATOM 1403 C CA . ASP A 1 170 ? -16.480 -5.380 21.261 1.00 92.69 170 ASP A CA 1
ATOM 1404 C C . ASP A 1 170 ? -15.321 -6.326 20.918 1.00 92.69 170 ASP A C 1
ATOM 1406 O O . ASP A 1 170 ? -14.466 -6.601 21.764 1.00 92.69 170 ASP A O 1
ATOM 1410 N N . LYS A 1 171 ? -15.226 -6.790 19.664 1.00 85.00 171 LYS A N 1
ATOM 1411 C CA . LYS A 1 171 ? -14.064 -7.564 19.193 1.00 85.00 171 LYS A CA 1
ATOM 1412 C C . LYS A 1 171 ? -12.781 -6.744 19.327 1.00 85.00 171 LYS A C 1
ATOM 1414 O O . LYS A 1 171 ? -11.780 -7.249 19.835 1.00 85.00 171 LYS A O 1
ATOM 1419 N N . ARG A 1 172 ? -12.815 -5.467 18.933 1.00 79.38 172 ARG A N 1
ATOM 1420 C CA . ARG A 1 172 ? -11.650 -4.564 18.968 1.00 79.38 172 ARG A CA 1
ATOM 1421 C C . ARG A 1 172 ? -11.144 -4.263 20.375 1.00 79.38 172 ARG A C 1
ATOM 1423 O O . ARG A 1 172 ? -9.938 -4.111 20.544 1.00 79.38 172 ARG A O 1
ATOM 1430 N N . ILE A 1 173 ? -12.025 -4.206 21.374 1.00 80.69 173 ILE A N 1
ATOM 1431 C CA . ILE A 1 173 ? -11.621 -4.007 22.778 1.00 80.69 173 ILE A CA 1
ATOM 1432 C C . ILE A 1 173 ? -11.464 -5.327 23.557 1.00 80.69 173 ILE A C 1
ATOM 1434 O O . ILE A 1 173 ? -11.219 -5.308 24.761 1.00 80.69 173 ILE A O 1
ATOM 1438 N N . GLY A 1 174 ? -11.582 -6.480 22.887 1.00 82.56 174 GLY A N 1
ATOM 1439 C CA . GLY A 1 174 ? -11.372 -7.802 23.488 1.00 82.56 174 GLY A CA 1
ATOM 1440 C C . GLY A 1 174 ? -12.476 -8.257 24.453 1.00 82.56 174 GLY A C 1
ATOM 1441 O O . GLY A 1 174 ? -12.214 -9.070 25.351 1.00 82.56 174 GLY A O 1
ATOM 1442 N N . THR A 1 175 ? -13.692 -7.730 24.298 1.00 87.75 175 THR A N 1
ATOM 1443 C CA . THR A 1 175 ? -14.875 -8.050 25.118 1.00 87.75 175 THR A CA 1
ATOM 1444 C C . THR A 1 175 ? -15.880 -8.944 24.414 1.00 87.75 175 THR A C 1
ATOM 1446 O O . THR A 1 175 ? -16.741 -9.492 25.092 1.00 87.75 175 THR A O 1
ATOM 1449 N N . ALA A 1 176 ? -15.780 -9.116 23.092 1.00 85.69 176 ALA A N 1
ATOM 1450 C CA . ALA A 1 176 ? -16.685 -9.995 22.360 1.00 85.69 176 ALA A CA 1
ATOM 1451 C C . ALA A 1 176 ? -16.665 -11.430 22.928 1.00 85.69 176 ALA A C 1
ATOM 1453 O O . ALA A 1 176 ? -15.599 -11.916 23.331 1.00 85.69 176 ALA A O 1
ATOM 1454 N N . PRO A 1 177 ? -17.822 -12.117 22.956 1.00 84.75 177 PRO A N 1
ATOM 1455 C CA . PRO A 1 177 ? -17.888 -13.506 23.392 1.00 84.75 177 PRO A CA 1
ATOM 1456 C C . PRO A 1 177 ? -17.068 -14.406 22.456 1.00 84.75 177 PRO A C 1
ATOM 1458 O O . PRO A 1 177 ? -16.859 -14.086 21.286 1.00 84.75 177 PRO A O 1
ATOM 1461 N N . SER A 1 178 ? -16.605 -15.549 22.971 1.00 80.56 178 SER A N 1
ATOM 1462 C CA . SER A 1 178 ? -15.818 -16.520 22.194 1.00 80.56 178 SER A CA 1
ATOM 1463 C C . SER A 1 178 ? -16.598 -17.145 21.035 1.00 80.56 178 SER A C 1
ATOM 1465 O O . SER A 1 178 ? -15.989 -17.537 20.043 1.00 80.56 178 SER A O 1
ATOM 1467 N N . ALA A 1 179 ? -17.923 -17.220 21.158 1.00 86.50 179 ALA A N 1
ATOM 1468 C CA . ALA A 1 179 ? -18.849 -17.606 20.105 1.00 86.50 179 ALA A CA 1
ATOM 1469 C C . ALA A 1 179 ? -20.039 -16.642 20.116 1.00 86.50 179 ALA A C 1
ATOM 1471 O O . ALA A 1 179 ? -20.558 -16.305 21.186 1.00 86.50 179 ALA A O 1
ATOM 1472 N N . LEU A 1 180 ? -20.458 -16.188 18.936 1.00 91.69 180 LEU A N 1
ATOM 1473 C CA . LEU A 1 180 ? -21.657 -15.371 18.793 1.00 91.69 180 LEU A CA 1
ATOM 1474 C C . LEU A 1 180 ? -22.873 -16.288 18.597 1.00 91.69 180 LEU A C 1
ATOM 1476 O O . LEU A 1 180 ? -22.738 -17.397 18.085 1.00 91.69 180 LEU A O 1
ATOM 1480 N N . PRO A 1 181 ? -24.081 -15.846 18.976 1.00 95.62 181 PRO A N 1
ATOM 1481 C CA . PRO A 1 181 ? -25.297 -16.507 18.526 1.00 95.62 181 PRO A CA 1
ATOM 1482 C C . PRO A 1 181 ? -25.322 -16.603 16.994 1.00 95.62 181 PRO A C 1
ATOM 1484 O O . PRO A 1 181 ? -25.009 -15.630 16.307 1.00 95.62 181 PRO A O 1
ATOM 1487 N N . SER A 1 182 ? -25.731 -17.754 16.456 1.00 95.38 182 SER A N 1
ATOM 1488 C CA . SER A 1 182 ? -25.627 -18.061 15.019 1.00 95.38 182 SER A CA 1
ATOM 1489 C C . SER A 1 182 ? -26.353 -17.059 14.113 1.00 95.38 182 SER A C 1
ATOM 1491 O O . SER A 1 182 ? -25.911 -16.793 12.998 1.00 95.38 182 SER A O 1
ATOM 1493 N N . ALA A 1 183 ? -27.447 -16.455 14.585 1.00 97.38 183 ALA A N 1
ATOM 1494 C CA . ALA A 1 183 ? -28.149 -15.400 13.857 1.00 97.38 183 ALA A CA 1
ATOM 1495 C C . ALA A 1 183 ? -27.281 -14.140 13.670 1.00 97.38 183 ALA A C 1
ATOM 1497 O O . ALA A 1 183 ? -27.303 -13.517 12.611 1.00 97.38 183 ALA A O 1
ATOM 1498 N N . LEU A 1 184 ? -26.455 -13.798 14.663 1.00 97.81 184 LEU A N 1
ATOM 1499 C CA . LEU A 1 184 ? -25.550 -12.649 14.599 1.00 97.81 184 LEU A CA 1
ATOM 1500 C C . LEU A 1 184 ? -24.283 -12.947 13.793 1.00 97.81 184 LEU A C 1
ATOM 1502 O O . LEU A 1 184 ? -23.720 -12.037 13.191 1.00 97.81 184 LEU A O 1
ATOM 1506 N N . GLU A 1 185 ? -23.854 -14.209 13.727 1.00 95.44 185 GLU A N 1
ATOM 1507 C CA . GLU A 1 185 ? -22.804 -14.634 12.791 1.00 95.44 185 GLU A CA 1
ATOM 1508 C C . GLU A 1 185 ? -23.260 -14.434 11.340 1.00 95.44 185 GLU A C 1
ATOM 1510 O O . GLU A 1 185 ? -22.550 -13.796 10.562 1.00 95.44 185 GLU A O 1
ATOM 1515 N N . LYS A 1 186 ? -24.492 -14.851 11.008 1.00 97.56 186 LYS A N 1
ATOM 1516 C CA . LYS A 1 186 ? -25.097 -14.612 9.684 1.00 97.56 186 LYS A CA 1
ATOM 1517 C C . LYS A 1 186 ? -25.192 -13.124 9.343 1.00 97.56 186 LYS A C 1
ATOM 1519 O O . LYS A 1 186 ? -24.911 -12.750 8.206 1.00 97.56 186 LYS A O 1
ATOM 1524 N N . LEU A 1 187 ? -25.563 -12.277 10.308 1.00 98.31 187 LEU A N 1
ATOM 1525 C CA . LEU A 1 187 ? -25.577 -10.822 10.129 1.00 98.31 187 LEU A CA 1
ATOM 1526 C C . LEU A 1 187 ? -24.190 -10.288 9.757 1.00 98.31 187 LEU A C 1
ATOM 1528 O O . LEU A 1 187 ? -24.059 -9.519 8.804 1.00 98.31 187 LEU A O 1
ATOM 1532 N N . VAL A 1 188 ? -23.162 -10.684 10.516 1.00 95.94 188 VAL A N 1
ATOM 1533 C CA . VAL A 1 188 ? -21.777 -10.260 10.275 1.00 95.94 188 VAL A CA 1
ATOM 1534 C C . VAL A 1 188 ? -21.347 -10.662 8.870 1.00 95.94 188 VAL A C 1
ATOM 1536 O O . VAL A 1 188 ? -20.951 -9.795 8.094 1.00 95.94 188 VAL A O 1
ATOM 1539 N N . GLU A 1 189 ? -21.507 -11.934 8.505 1.00 92.88 189 GLU A N 1
ATOM 1540 C CA . GLU A 1 189 ? -21.164 -12.431 7.170 1.00 92.88 189 GLU A CA 1
ATOM 1541 C C . GLU A 1 189 ? -21.904 -11.663 6.066 1.00 92.88 189 GLU A C 1
ATOM 1543 O O . GLU A 1 189 ? -21.300 -11.244 5.076 1.00 92.88 189 GLU A O 1
ATOM 1548 N N . ALA A 1 190 ? -23.202 -11.415 6.248 1.00 97.62 190 ALA A N 1
ATOM 1549 C CA . ALA A 1 190 ? -24.020 -10.738 5.254 1.00 97.62 190 ALA A CA 1
ATOM 1550 C C . ALA A 1 190 ? -23.706 -9.247 5.108 1.00 97.62 190 ALA A C 1
ATOM 1552 O O . ALA A 1 190 ? -23.867 -8.723 4.007 1.00 97.62 190 ALA A O 1
ATOM 1553 N N . ILE A 1 191 ? -23.285 -8.547 6.169 1.00 97.31 191 ILE A N 1
ATOM 1554 C CA . ILE A 1 191 ? -22.820 -7.154 6.076 1.00 97.31 191 ILE A CA 1
ATOM 1555 C C . ILE A 1 191 ? -21.443 -7.090 5.417 1.00 97.31 191 ILE A C 1
ATOM 1557 O O . ILE A 1 191 ? -21.232 -6.277 4.517 1.00 97.31 191 ILE A O 1
ATOM 1561 N N . GLU A 1 192 ? -20.520 -7.965 5.809 1.00 91.81 192 GLU A N 1
ATOM 1562 C CA . GLU A 1 192 ? -19.162 -7.988 5.256 1.00 91.81 192 GLU A CA 1
ATOM 1563 C C . GLU A 1 192 ? -19.130 -8.423 3.786 1.00 91.81 192 GLU A C 1
ATOM 1565 O O . GLU A 1 192 ? -18.221 -8.034 3.052 1.00 91.81 192 GLU A O 1
ATOM 1570 N N . ALA A 1 193 ? -20.142 -9.166 3.330 1.00 92.38 193 ALA A N 1
ATOM 1571 C CA . ALA A 1 193 ? -20.319 -9.550 1.934 1.00 92.38 193 ALA A CA 1
ATOM 1572 C C . ALA A 1 193 ? -20.896 -8.437 1.038 1.00 92.38 193 ALA A C 1
ATOM 1574 O O . ALA A 1 193 ? -20.861 -8.568 -0.189 1.00 92.38 193 ALA A O 1
ATOM 1575 N N . ARG A 1 194 ? -21.424 -7.336 1.598 1.00 93.75 194 ARG A N 1
ATOM 1576 C CA . ARG A 1 194 ? -22.028 -6.265 0.783 1.00 93.75 194 ARG A CA 1
ATOM 1577 C C . ARG A 1 194 ? -20.953 -5.571 -0.055 1.00 93.75 194 ARG A C 1
ATOM 1579 O O . ARG A 1 194 ? -19.929 -5.206 0.511 1.00 93.75 194 ARG A O 1
ATOM 1586 N N . PRO A 1 195 ? -21.140 -5.331 -1.368 1.00 87.38 195 PRO A N 1
ATOM 1587 C CA . PRO A 1 195 ? -20.039 -4.954 -2.263 1.00 87.38 195 PRO A CA 1
ATOM 1588 C C . PRO A 1 195 ? -19.219 -3.734 -1.817 1.00 87.38 195 PRO A C 1
ATOM 1590 O O . PRO A 1 195 ? -17.990 -3.806 -1.762 1.00 87.38 195 PRO A O 1
ATOM 1593 N N . ASN A 1 196 ? -19.889 -2.635 -1.453 1.00 86.56 196 ASN A N 1
ATOM 1594 C CA . ASN A 1 196 ? -19.227 -1.394 -1.041 1.00 86.56 196 ASN A CA 1
ATOM 1595 C C . ASN A 1 196 ? -18.599 -1.510 0.352 1.00 86.56 196 ASN A C 1
ATOM 1597 O O . ASN A 1 196 ? -17.523 -0.959 0.592 1.00 86.56 196 ASN A O 1
ATOM 1601 N N . ILE A 1 197 ? -19.237 -2.266 1.251 1.00 89.94 197 ILE A N 1
ATOM 1602 C CA . ILE A 1 197 ? -18.678 -2.578 2.565 1.00 89.94 197 ILE A CA 1
ATOM 1603 C C . ILE A 1 197 ? -17.445 -3.451 2.382 1.00 89.94 197 ILE A C 1
ATOM 1605 O O . ILE A 1 197 ? -16.363 -3.017 2.743 1.00 89.94 197 ILE A O 1
ATOM 1609 N N . ALA A 1 198 ? -17.558 -4.605 1.729 1.00 81.38 198 ALA A N 1
ATOM 1610 C CA . ALA A 1 198 ? -16.454 -5.507 1.425 1.00 81.38 198 ALA A CA 1
ATOM 1611 C C . ALA A 1 198 ? -15.259 -4.771 0.806 1.00 81.38 198 ALA A C 1
ATOM 1613 O O . ALA A 1 198 ? -14.124 -4.996 1.216 1.00 81.38 198 ALA A O 1
ATOM 1614 N N . ALA A 1 199 ? -15.493 -3.880 -0.163 1.00 73.25 199 ALA A N 1
ATOM 1615 C CA . ALA A 1 199 ? -14.442 -3.067 -0.771 1.00 73.25 199 ALA A CA 1
ATOM 1616 C C . ALA A 1 199 ? -13.766 -2.128 0.241 1.00 73.25 199 ALA A C 1
ATOM 1618 O O . ALA A 1 199 ? -12.539 -2.043 0.263 1.00 73.25 199 ALA A O 1
ATOM 1619 N N . TYR A 1 200 ? -14.549 -1.474 1.100 1.00 77.75 200 TYR A N 1
ATOM 1620 C CA . TYR A 1 200 ? -14.047 -0.622 2.174 1.00 77.75 200 TYR A CA 1
ATOM 1621 C C . TYR A 1 200 ? -13.281 -1.408 3.248 1.00 77.75 200 TYR A C 1
ATOM 1623 O O . TYR A 1 200 ? -12.191 -1.005 3.649 1.00 77.75 200 TYR A O 1
ATOM 1631 N N . LEU A 1 201 ? -13.794 -2.568 3.667 1.00 71.38 201 LEU A N 1
ATOM 1632 C CA . LEU A 1 201 ? -13.110 -3.468 4.602 1.00 71.38 201 LEU A CA 1
ATOM 1633 C C . LEU A 1 201 ? -11.774 -3.953 4.028 1.00 71.38 201 LEU A C 1
ATOM 1635 O O . LEU A 1 201 ? -10.822 -4.175 4.772 1.00 71.38 201 LEU A O 1
ATOM 1639 N N . LYS A 1 202 ? -11.715 -4.076 2.697 1.00 62.19 202 LYS A N 1
ATOM 1640 C CA . LYS A 1 202 ? -10.539 -4.433 1.901 1.00 62.19 202 LYS A CA 1
ATOM 1641 C C . LYS A 1 202 ? -9.678 -3.231 1.494 1.00 62.19 202 LYS A C 1
ATOM 1643 O O . LYS A 1 202 ? -8.819 -3.393 0.622 1.00 62.19 202 LYS A O 1
ATOM 1648 N N . GLU A 1 203 ? -9.839 -2.031 2.065 1.00 61.78 203 GLU A N 1
ATOM 1649 C CA . GLU A 1 203 ? -8.822 -0.973 1.937 1.00 61.78 203 GLU A CA 1
ATOM 1650 C C . GLU A 1 203 ? -7.545 -1.399 2.681 1.00 61.78 203 GLU A C 1
ATOM 1652 O O . GLU A 1 203 ? -7.237 -0.993 3.800 1.00 61.78 203 GLU A O 1
ATOM 1657 N N . ASN A 1 204 ? -6.811 -2.298 2.031 1.00 59.62 204 ASN A N 1
ATOM 1658 C CA . ASN A 1 204 ? -5.798 -3.136 2.633 1.00 59.62 204 ASN A CA 1
ATOM 1659 C C . ASN A 1 204 ? -4.482 -2.390 2.824 1.00 59.62 204 ASN A C 1
ATOM 1661 O O . ASN A 1 204 ? -4.030 -1.629 1.962 1.00 59.62 204 ASN A O 1
ATOM 1665 N N . LYS A 1 205 ? -3.839 -2.642 3.966 1.00 72.19 205 LYS A N 1
ATOM 1666 C CA . LYS A 1 205 ? -2.463 -2.223 4.234 1.00 72.19 205 LYS A CA 1
ATOM 1667 C C . LYS A 1 205 ? -1.600 -3.470 4.219 1.00 72.19 205 LYS A C 1
ATOM 1669 O O . LYS A 1 205 ? -1.717 -4.311 5.102 1.00 72.19 205 LYS A O 1
ATOM 1674 N N . ALA A 1 206 ? -0.751 -3.592 3.210 1.00 79.25 206 ALA A N 1
ATOM 1675 C CA . ALA A 1 206 ? 0.016 -4.806 2.980 1.00 79.25 206 ALA A CA 1
ATOM 1676 C C . ALA A 1 206 ? 1.447 -4.727 3.530 1.00 79.25 206 ALA A C 1
ATOM 1678 O O . ALA A 1 206 ? 2.047 -3.649 3.596 1.00 79.25 206 ALA A O 1
ATOM 1679 N N . ALA A 1 207 ? 2.035 -5.884 3.836 1.00 92.25 207 ALA A N 1
ATOM 1680 C CA . ALA A 1 207 ? 3.451 -6.043 4.155 1.00 92.25 207 ALA A CA 1
ATOM 1681 C C . ALA A 1 207 ? 4.310 -5.889 2.880 1.00 92.25 207 ALA A C 1
ATOM 1683 O O . ALA A 1 207 ? 4.826 -6.851 2.308 1.00 92.25 207 ALA A O 1
ATOM 1684 N N . GLY A 1 208 ? 4.407 -4.650 2.389 1.00 95.25 208 GLY A N 1
ATOM 1685 C CA . GLY A 1 208 ? 5.168 -4.255 1.202 1.00 95.25 208 GLY A CA 1
ATOM 1686 C C . GLY A 1 208 ? 6.678 -4.372 1.354 1.00 95.25 208 GLY A C 1
ATOM 1687 O O . GLY A 1 208 ? 7.203 -4.425 2.463 1.00 95.25 208 GLY A O 1
ATOM 1688 N N . VAL A 1 209 ? 7.389 -4.332 0.223 1.00 97.88 209 VAL A N 1
ATOM 1689 C CA . VAL A 1 209 ? 8.863 -4.377 0.189 1.00 97.88 209 VAL A CA 1
ATOM 1690 C C . VAL A 1 209 ? 9.506 -3.303 1.079 1.00 97.88 209 VAL A C 1
ATOM 1692 O O . VAL A 1 209 ? 10.449 -3.607 1.800 1.00 97.88 209 VAL A O 1
ATOM 1695 N N . ILE A 1 210 ? 8.944 -2.085 1.122 1.00 98.06 210 ILE A N 1
ATOM 1696 C CA . ILE A 1 210 ? 9.428 -1.010 2.005 1.00 98.06 210 ILE A CA 1
ATOM 1697 C C . ILE A 1 210 ? 9.296 -1.404 3.480 1.00 98.06 210 ILE A C 1
ATOM 1699 O O . ILE A 1 210 ? 10.246 -1.239 4.238 1.00 98.06 210 ILE A O 1
ATOM 1703 N N . GLY A 1 211 ? 8.150 -1.960 3.888 1.00 97.81 211 GLY A N 1
ATOM 1704 C CA . GLY A 1 211 ? 7.921 -2.396 5.268 1.00 97.81 211 GLY A CA 1
ATOM 1705 C C . GLY A 1 211 ? 8.801 -3.581 5.662 1.00 97.81 211 GLY A C 1
ATOM 1706 O O . GLY A 1 211 ? 9.400 -3.566 6.732 1.00 97.81 211 GLY A O 1
ATOM 1707 N N . LEU A 1 212 ? 8.936 -4.573 4.778 1.00 98.44 212 LEU A N 1
ATOM 1708 C CA . LEU A 1 212 ? 9.749 -5.770 5.007 1.00 98.44 212 LEU A CA 1
ATOM 1709 C C . LEU A 1 212 ? 11.248 -5.445 5.113 1.00 98.44 212 LEU A C 1
ATOM 1711 O O . LEU A 1 212 ? 11.900 -5.882 6.062 1.00 98.44 212 LEU A O 1
ATOM 1715 N N . SER A 1 213 ? 11.791 -4.650 4.183 1.00 98.62 213 SER A N 1
ATOM 1716 C CA . SER A 1 213 ? 13.190 -4.201 4.231 1.00 98.62 213 SER A CA 1
ATOM 1717 C C . SER A 1 213 ? 13.459 -3.338 5.463 1.00 98.62 213 SER A C 1
ATOM 1719 O O . SER A 1 213 ? 14.430 -3.576 6.178 1.00 98.62 213 SER A O 1
ATOM 1721 N N . THR A 1 214 ? 12.564 -2.393 5.770 1.00 98.69 214 THR A N 1
ATOM 1722 C CA . THR A 1 214 ? 12.671 -1.537 6.961 1.00 98.69 214 THR A CA 1
ATOM 1723 C C . THR A 1 214 ? 12.648 -2.350 8.254 1.00 98.69 214 THR A C 1
ATOM 1725 O O . THR A 1 214 ? 13.497 -2.148 9.119 1.00 98.69 214 THR A O 1
ATOM 1728 N N . ALA A 1 215 ? 11.738 -3.318 8.389 1.00 98.44 215 ALA A N 1
ATOM 1729 C CA . ALA A 1 215 ? 11.654 -4.158 9.581 1.00 98.44 215 ALA A CA 1
ATOM 1730 C C . ALA A 1 215 ? 12.933 -4.987 9.804 1.00 98.44 215 ALA A C 1
ATOM 1732 O O . ALA A 1 215 ? 13.441 -5.053 10.924 1.00 98.44 215 ALA A O 1
ATOM 1733 N N . LEU A 1 216 ? 13.493 -5.566 8.736 1.00 98.31 216 LEU A N 1
ATOM 1734 C CA . LEU A 1 216 ? 14.769 -6.289 8.782 1.00 98.31 216 LEU A CA 1
ATOM 1735 C C . LEU A 1 216 ? 15.955 -5.387 9.132 1.00 98.31 216 LEU A C 1
ATOM 1737 O O . LEU A 1 216 ? 16.868 -5.828 9.834 1.00 98.31 216 LEU A O 1
ATOM 1741 N N . GLN A 1 217 ? 15.958 -4.145 8.646 1.00 97.75 217 GLN A N 1
ATOM 1742 C CA . GLN A 1 217 ? 16.988 -3.172 8.994 1.00 97.75 217 GLN A CA 1
ATOM 1743 C C . GLN A 1 217 ? 16.905 -2.802 10.478 1.00 97.75 217 GLN A C 1
ATOM 1745 O O . GLN A 1 217 ? 17.908 -2.877 11.184 1.00 97.75 217 GLN A O 1
ATOM 1750 N N . ILE A 1 218 ? 15.703 -2.523 10.985 1.00 97.75 218 ILE A N 1
ATOM 1751 C CA . ILE A 1 218 ? 15.466 -2.191 12.395 1.00 97.75 218 ILE A CA 1
ATOM 1752 C C . ILE A 1 218 ? 15.896 -3.330 13.330 1.00 97.75 218 ILE A C 1
ATOM 1754 O O . ILE A 1 218 ? 16.514 -3.060 14.359 1.00 97.75 218 ILE A O 1
ATOM 1758 N N . GLN A 1 219 ? 15.641 -4.598 12.974 1.00 96.56 219 GLN A N 1
ATOM 1759 C CA . GLN A 1 219 ? 16.036 -5.765 13.784 1.00 96.56 219 GLN A CA 1
ATOM 1760 C C . GLN A 1 219 ? 17.536 -5.808 14.121 1.00 96.56 219 GLN A C 1
ATOM 1762 O O . GLN A 1 219 ? 17.921 -6.400 15.129 1.00 96.56 219 GLN A O 1
ATOM 1767 N N . GLN A 1 220 ? 18.391 -5.166 13.321 1.00 95.06 220 GLN A N 1
ATOM 1768 C CA . GLN A 1 220 ? 19.830 -5.090 13.587 1.00 95.06 220 GLN A CA 1
ATOM 1769 C C . GLN A 1 220 ? 20.174 -4.188 14.783 1.00 95.06 220 GLN A C 1
ATOM 1771 O O . GLN A 1 220 ? 21.257 -4.321 15.346 1.00 95.06 220 GLN A O 1
ATOM 1776 N N . TYR A 1 221 ? 19.258 -3.314 15.205 1.00 95.62 221 TYR A N 1
ATOM 1777 C CA . TYR A 1 221 ? 19.477 -2.301 16.245 1.00 95.62 221 TYR A CA 1
ATOM 1778 C C . TYR A 1 221 ? 18.612 -2.505 17.494 1.00 95.62 221 TYR A C 1
ATOM 1780 O O . TYR A 1 221 ? 18.754 -1.756 18.460 1.00 95.62 221 TYR A O 1
ATOM 1788 N N . LEU A 1 222 ? 17.723 -3.504 17.502 1.00 92.81 222 LEU A N 1
ATOM 1789 C CA . LEU A 1 222 ? 16.901 -3.809 18.673 1.00 92.81 222 LEU A CA 1
ATOM 1790 C C . LEU A 1 222 ? 17.764 -4.350 19.819 1.00 92.81 222 LEU A C 1
ATOM 1792 O O . LEU A 1 222 ? 18.655 -5.183 19.614 1.00 92.81 222 LEU A O 1
ATOM 1796 N N . THR A 1 223 ? 17.478 -3.877 21.031 1.00 90.75 223 THR A N 1
ATOM 1797 C CA . THR A 1 223 ? 18.008 -4.440 22.278 1.00 90.75 223 THR A CA 1
ATOM 1798 C C . THR A 1 223 ? 17.157 -5.637 22.730 1.00 90.75 223 THR A C 1
ATOM 1800 O O . THR A 1 223 ? 16.024 -5.782 22.270 1.00 90.75 223 THR A O 1
ATOM 1803 N N . PRO A 1 224 ? 17.628 -6.476 23.677 1.00 88.88 224 PRO A N 1
ATOM 1804 C CA . PRO A 1 224 ? 16.838 -7.599 24.196 1.00 88.88 224 PRO A CA 1
ATOM 1805 C C . PRO A 1 224 ? 15.488 -7.212 24.828 1.00 88.88 224 PRO A C 1
ATOM 1807 O O . PRO A 1 224 ? 14.625 -8.067 24.991 1.00 88.88 224 PRO A O 1
ATOM 1810 N N . SER A 1 225 ? 15.299 -5.941 25.201 1.00 88.31 225 SER A N 1
ATOM 1811 C CA . SER A 1 225 ? 14.047 -5.424 25.767 1.00 88.31 225 SER A CA 1
ATOM 1812 C C . SER A 1 225 ? 13.092 -4.834 24.725 1.00 88.31 225 SER A C 1
ATOM 1814 O O . SER A 1 225 ? 11.985 -4.426 25.078 1.00 88.31 225 SER A O 1
ATOM 1816 N N . GLN A 1 226 ? 13.498 -4.768 23.455 1.00 91.62 226 GLN A N 1
ATOM 1817 C CA . GLN A 1 226 ? 12.675 -4.269 22.360 1.00 91.62 226 GLN A CA 1
ATOM 1818 C C . GLN A 1 226 ? 12.254 -5.415 21.441 1.00 91.62 226 GLN A C 1
ATOM 1820 O O . GLN A 1 226 ? 13.042 -6.292 21.099 1.00 91.62 226 GLN A O 1
ATOM 1825 N N . SER A 1 227 ? 11.006 -5.368 20.988 1.00 92.44 227 SER A N 1
ATOM 1826 C CA . SER A 1 227 ? 10.474 -6.262 19.965 1.00 92.44 227 SER A CA 1
ATOM 1827 C C . SER A 1 227 ? 9.899 -5.455 18.805 1.00 92.44 227 SER A C 1
ATOM 1829 O O . SER A 1 227 ? 9.666 -4.248 18.907 1.00 92.44 227 SER A O 1
ATOM 1831 N N . ILE A 1 228 ? 9.690 -6.131 17.679 1.00 95.94 228 ILE A N 1
ATOM 1832 C CA . ILE A 1 228 ? 9.077 -5.559 16.485 1.00 95.94 228 ILE A CA 1
ATOM 1833 C C . ILE A 1 228 ? 7.980 -6.493 15.984 1.00 95.94 228 ILE A C 1
ATOM 1835 O O . ILE A 1 228 ? 8.168 -7.711 15.903 1.00 95.94 228 ILE A O 1
ATOM 1839 N N . VAL A 1 229 ? 6.841 -5.899 15.634 1.00 96.44 229 VAL A N 1
ATOM 1840 C CA . VAL A 1 229 ? 5.694 -6.592 15.051 1.00 96.44 229 VAL A CA 1
ATOM 1841 C C . VAL A 1 229 ? 5.376 -5.952 13.704 1.00 96.44 229 VAL A C 1
ATOM 1843 O O . VAL A 1 229 ? 5.181 -4.739 13.633 1.00 96.44 229 VAL A O 1
ATOM 1846 N N . ILE A 1 230 ? 5.308 -6.748 12.637 1.00 97.56 230 ILE A N 1
ATOM 1847 C CA . ILE A 1 230 ? 4.728 -6.307 11.363 1.00 97.56 230 ILE A CA 1
ATOM 1848 C C . ILE A 1 230 ? 3.220 -6.513 11.439 1.00 97.56 230 ILE A C 1
ATOM 1850 O O . ILE A 1 230 ? 2.753 -7.636 11.624 1.00 97.56 230 ILE A O 1
ATOM 1854 N N . VAL A 1 231 ? 2.471 -5.429 11.260 1.00 94.31 231 VAL A N 1
ATOM 1855 C CA . VAL A 1 231 ? 1.008 -5.440 11.229 1.00 94.31 231 VAL A CA 1
ATOM 1856 C C . VAL A 1 231 ? 0.547 -5.075 9.826 1.00 94.31 231 VAL A C 1
ATOM 1858 O O . VAL A 1 231 ? 0.887 -4.003 9.325 1.00 94.31 231 VAL A O 1
ATOM 1861 N N . ALA A 1 232 ? -0.199 -5.969 9.190 1.00 91.81 232 ALA A N 1
ATOM 1862 C CA . ALA A 1 232 ? -0.717 -5.788 7.837 1.00 91.81 232 ALA A CA 1
ATOM 1863 C C . ALA A 1 232 ? -1.983 -6.628 7.645 1.00 91.81 232 ALA A C 1
ATOM 1865 O O . ALA A 1 232 ? -2.132 -7.652 8.298 1.00 91.81 232 ALA A O 1
ATOM 1866 N N . SER A 1 233 ? -2.878 -6.242 6.739 1.00 83.56 233 SER A N 1
ATOM 1867 C CA . SER A 1 233 ? -4.010 -7.082 6.324 1.00 83.56 233 SER A CA 1
ATOM 1868 C C . SER A 1 233 ? -3.641 -8.070 5.214 1.00 83.56 233 SER A C 1
ATOM 1870 O O . SER A 1 233 ? -4.396 -8.988 4.928 1.00 83.56 233 SER A O 1
ATOM 1872 N N . GLU A 1 234 ? -2.484 -7.886 4.573 1.00 84.88 234 GLU A N 1
ATOM 1873 C CA . GLU A 1 234 ? -2.012 -8.714 3.463 1.00 84.88 234 GLU A CA 1
ATOM 1874 C C . GLU A 1 234 ? -0.518 -9.009 3.618 1.00 84.88 234 GLU A C 1
ATOM 1876 O O . GLU A 1 234 ? 0.286 -8.103 3.858 1.00 84.88 234 GLU A O 1
ATOM 1881 N N . PHE A 1 235 ? -0.144 -10.276 3.450 1.00 89.75 235 PHE A N 1
ATOM 1882 C CA . PHE A 1 235 ? 1.228 -10.776 3.547 1.00 89.75 235 PHE A CA 1
ATOM 1883 C C . PHE A 1 235 ? 1.662 -11.427 2.219 1.00 89.75 235 PHE A C 1
ATOM 1885 O O . PHE A 1 235 ? 0.823 -11.667 1.358 1.00 89.75 235 PHE A O 1
ATOM 1892 N N . PRO A 1 236 ? 2.960 -11.725 2.000 1.00 89.12 236 PRO A N 1
ATOM 1893 C CA . PRO A 1 236 ? 3.499 -12.270 0.743 1.00 89.12 236 PRO A CA 1
ATOM 1894 C C . PRO A 1 236 ? 2.882 -13.583 0.221 1.00 89.12 236 PRO A C 1
ATOM 1896 O O . PRO A 1 236 ? 3.247 -14.029 -0.863 1.00 89.12 236 PRO A O 1
ATOM 1899 N N . ASN A 1 237 ? 1.975 -14.213 0.967 1.00 77.62 237 ASN A N 1
ATOM 1900 C CA . ASN A 1 237 ? 1.155 -15.349 0.541 1.00 77.62 237 ASN A CA 1
ATOM 1901 C C . ASN A 1 237 ? -0.168 -14.939 -0.136 1.00 77.62 237 ASN A C 1
ATOM 1903 O O . ASN A 1 237 ? -0.876 -15.810 -0.637 1.00 77.62 237 ASN A O 1
ATOM 1907 N N . THR A 1 238 ? -0.519 -13.651 -0.155 1.00 72.56 238 THR A N 1
ATOM 1908 C CA . THR A 1 238 ? -1.761 -13.144 -0.745 1.00 72.56 238 THR A CA 1
ATOM 1909 C C . THR A 1 238 ? -1.506 -12.316 -2.004 1.00 72.56 238 THR A C 1
ATOM 1911 O O . THR A 1 238 ? -0.423 -11.773 -2.238 1.00 72.56 238 THR A O 1
ATOM 1914 N N . THR A 1 239 ? -2.531 -12.222 -2.850 1.00 69.44 239 THR A N 1
ATOM 1915 C CA . THR A 1 239 ? -2.520 -11.396 -4.059 1.00 69.44 239 THR A CA 1
ATOM 1916 C C . THR A 1 239 ? -3.709 -10.452 -4.050 1.00 69.44 239 THR A C 1
ATOM 1918 O O . THR A 1 239 ? -4.848 -10.899 -3.950 1.00 69.44 239 THR A O 1
ATOM 1921 N N . SER A 1 240 ? -3.453 -9.156 -4.203 1.00 71.31 240 SER A N 1
ATOM 1922 C CA . SER A 1 240 ? -4.483 -8.116 -4.185 1.00 71.31 240 SER A CA 1
ATOM 1923 C C . SER A 1 240 ? -4.017 -6.892 -4.942 1.00 71.31 240 SER A C 1
ATOM 1925 O O . SER A 1 240 ? -2.861 -6.506 -4.815 1.00 71.31 240 SER A O 1
ATOM 1927 N N . ILE A 1 241 ? -4.901 -6.248 -5.703 1.00 71.06 241 ILE A N 1
ATOM 1928 C CA . ILE A 1 241 ? -4.570 -5.080 -6.538 1.00 71.06 241 ILE A CA 1
ATOM 1929 C C . ILE A 1 241 ? -3.905 -3.928 -5.757 1.00 71.06 241 ILE A C 1
ATOM 1931 O O . ILE A 1 241 ? -3.086 -3.189 -6.316 1.00 71.06 241 ILE A O 1
ATOM 1935 N N . ASN A 1 242 ? -4.232 -3.797 -4.467 1.00 72.06 242 ASN A N 1
ATOM 1936 C CA . ASN A 1 242 ? -3.688 -2.775 -3.572 1.00 72.06 242 ASN A CA 1
ATOM 1937 C C . ASN A 1 242 ? -2.382 -3.228 -2.881 1.00 72.06 242 ASN A C 1
ATOM 1939 O O . ASN A 1 242 ? -1.587 -2.380 -2.467 1.00 72.06 242 ASN A O 1
ATOM 1943 N N . TYR A 1 243 ? -2.085 -4.534 -2.854 1.00 82.81 243 TYR A N 1
ATOM 1944 C CA . TYR A 1 243 ? -0.764 -5.052 -2.501 1.00 82.81 243 TYR A CA 1
ATOM 1945 C C . TYR A 1 243 ? 0.167 -4.998 -3.710 1.00 82.81 243 TYR A C 1
ATOM 1947 O O . TYR A 1 243 ? 0.287 -5.937 -4.491 1.00 82.81 243 TYR A O 1
ATOM 1955 N N . THR A 1 244 ? 0.850 -3.873 -3.897 1.00 84.56 244 THR A N 1
ATOM 1956 C CA . THR A 1 244 ? 1.624 -3.646 -5.128 1.00 84.56 244 THR A CA 1
ATOM 1957 C C . THR A 1 244 ? 2.906 -4.445 -5.266 1.00 84.56 244 THR A C 1
ATOM 1959 O O . THR A 1 244 ? 3.376 -4.626 -6.390 1.00 84.56 244 THR A O 1
ATOM 1962 N N . SER A 1 245 ? 3.493 -4.907 -4.160 1.00 93.38 245 SER A N 1
ATOM 1963 C CA . SER A 1 245 ? 4.812 -5.543 -4.199 1.00 93.38 245 SER A CA 1
ATOM 1964 C C . SER A 1 245 ? 4.822 -6.817 -5.068 1.00 93.38 245 SER A C 1
ATOM 1966 O O . SER A 1 245 ? 5.590 -6.831 -6.030 1.00 93.38 245 SER A O 1
ATOM 1968 N N . PRO A 1 246 ? 3.919 -7.806 -4.892 1.00 87.94 246 PRO A N 1
ATOM 1969 C CA . PRO A 1 246 ? 3.878 -9.009 -5.741 1.00 87.94 246 PRO A CA 1
ATOM 1970 C C . PRO A 1 246 ? 3.653 -8.757 -7.245 1.00 87.94 246 PRO A C 1
ATOM 1972 O O . PRO A 1 246 ? 3.962 -9.613 -8.080 1.00 87.94 246 PRO A O 1
ATOM 1975 N N . TRP A 1 247 ? 3.105 -7.595 -7.616 1.00 84.81 247 TRP A N 1
ATOM 1976 C CA . TRP A 1 247 ? 2.811 -7.238 -9.009 1.00 84.81 247 TRP A CA 1
ATOM 1977 C C . TRP A 1 247 ? 3.975 -6.589 -9.748 1.00 84.81 247 TRP A C 1
ATOM 1979 O O . TRP A 1 247 ? 3.967 -6.548 -10.978 1.00 84.81 247 TRP A O 1
ATOM 1989 N N . ALA A 1 248 ? 4.970 -6.068 -9.029 1.00 92.88 248 ALA A N 1
ATOM 1990 C CA . ALA A 1 248 ? 6.095 -5.376 -9.646 1.00 92.88 248 ALA A CA 1
ATOM 1991 C C . ALA A 1 248 ? 6.908 -6.311 -10.552 1.00 92.88 248 ALA A C 1
ATOM 1993 O O . ALA A 1 248 ? 6.935 -7.519 -10.321 1.00 92.88 248 ALA A O 1
ATOM 1994 N N . GLY A 1 249 ? 7.598 -5.748 -11.551 1.00 94.19 249 GLY A N 1
ATOM 1995 C CA . GLY A 1 249 ? 8.456 -6.492 -12.479 1.00 94.19 249 GLY A CA 1
ATOM 1996 C C . GLY A 1 249 ? 9.403 -7.469 -11.771 1.00 94.19 249 GLY A C 1
ATOM 1997 O O . GLY A 1 249 ? 9.163 -8.668 -11.839 1.00 94.19 249 GLY A O 1
ATOM 1998 N N . ALA A 1 250 ? 10.433 -7.032 -11.045 1.00 96.69 250 ALA A N 1
ATOM 1999 C CA . ALA A 1 250 ? 10.977 -5.675 -10.911 1.00 96.69 250 ALA A CA 1
ATOM 2000 C C . ALA A 1 250 ? 12.455 -5.669 -11.337 1.00 96.69 250 ALA A C 1
ATOM 2002 O O . ALA A 1 250 ? 13.120 -6.700 -11.246 1.00 96.69 250 ALA A O 1
ATOM 2003 N N . HIS A 1 251 ? 12.963 -4.519 -11.773 1.00 97.44 251 HIS A N 1
ATOM 2004 C CA . HIS A 1 251 ? 14.375 -4.313 -12.105 1.00 97.44 251 HIS A CA 1
ATOM 2005 C C . HIS A 1 251 ? 14.872 -2.981 -11.543 1.00 97.44 251 HIS A C 1
ATOM 2007 O O . HIS A 1 251 ? 14.058 -2.181 -11.074 1.00 97.44 251 HIS A O 1
ATOM 2013 N N . TYR A 1 252 ? 16.176 -2.736 -11.626 1.00 96.88 252 TYR A N 1
ATOM 2014 C CA . TYR A 1 252 ? 16.731 -1.406 -11.404 1.00 96.88 252 TYR A CA 1
ATOM 2015 C C . TYR A 1 252 ? 17.031 -0.695 -12.714 1.00 96.88 252 TYR A C 1
ATOM 2017 O O . TYR A 1 252 ? 17.748 -1.225 -13.570 1.00 96.88 252 TYR A O 1
ATOM 2025 N N . ARG A 1 253 ? 16.513 0.530 -12.815 1.00 92.88 253 ARG A N 1
ATOM 2026 C CA . ARG A 1 253 ? 16.791 1.457 -13.906 1.00 92.88 253 ARG A CA 1
ATOM 2027 C C . ARG A 1 253 ? 17.226 2.800 -13.312 1.00 92.88 253 ARG A C 1
ATOM 2029 O O . ARG A 1 253 ? 16.423 3.441 -12.628 1.00 92.88 253 ARG A O 1
ATOM 2036 N N . PRO A 1 254 ? 18.459 3.261 -13.570 1.00 89.88 254 PRO A N 1
ATOM 2037 C CA . PRO A 1 254 ? 18.864 4.600 -13.172 1.00 89.88 254 PRO A CA 1
ATOM 2038 C C . PRO A 1 254 ? 17.947 5.659 -13.778 1.00 89.88 254 PRO A C 1
ATOM 2040 O O . PRO A 1 254 ? 17.484 5.537 -14.909 1.00 89.88 254 PRO A O 1
ATOM 2043 N N . CYS A 1 255 ? 17.692 6.722 -13.024 1.00 89.88 255 CYS A N 1
ATOM 2044 C CA . CYS A 1 255 ? 16.949 7.872 -13.515 1.00 89.88 255 CYS A CA 1
ATOM 2045 C C . CYS A 1 255 ? 17.793 9.128 -13.273 1.00 89.88 255 CYS A C 1
ATOM 2047 O O . CYS A 1 255 ? 17.843 9.598 -12.134 1.00 89.88 255 CYS A O 1
ATOM 2049 N N . PRO A 1 256 ? 18.470 9.660 -14.306 1.00 90.81 256 PRO A N 1
ATOM 2050 C CA . PRO A 1 256 ? 19.122 10.960 -14.243 1.00 90.81 256 PRO A CA 1
ATOM 2051 C C . PRO A 1 256 ? 18.154 12.036 -13.752 1.00 90.81 256 PRO A C 1
ATOM 2053 O O . PRO A 1 256 ? 17.003 12.105 -14.184 1.00 90.81 256 PRO A O 1
ATOM 2056 N N . GLY A 1 257 ? 18.625 12.864 -12.826 1.00 87.94 257 GLY A N 1
ATOM 2057 C CA . GLY A 1 257 ? 17.856 13.966 -12.270 1.00 87.94 257 GLY A CA 1
ATOM 2058 C C . GLY A 1 257 ? 18.703 14.808 -11.325 1.00 87.94 257 GLY A C 1
ATOM 2059 O O . GLY A 1 257 ? 19.547 14.284 -10.600 1.00 87.94 257 GLY A O 1
ATOM 2060 N N . ALA A 1 258 ? 18.469 16.118 -11.338 1.00 86.44 258 ALA A N 1
ATOM 2061 C CA . ALA A 1 258 ? 19.242 17.089 -10.559 1.00 86.44 258 ALA A CA 1
ATOM 2062 C C . ALA A 1 258 ? 18.458 17.703 -9.385 1.00 86.44 258 ALA A C 1
ATOM 2064 O O . ALA A 1 258 ? 19.011 18.476 -8.604 1.00 86.44 258 ALA A O 1
ATOM 2065 N N . SER A 1 259 ? 17.167 17.386 -9.237 1.00 90.31 259 SER A N 1
ATOM 2066 C CA . SER A 1 259 ? 16.382 17.892 -8.109 1.00 90.31 259 SER A CA 1
ATOM 2067 C C . SER A 1 259 ? 16.870 17.280 -6.784 1.00 90.31 259 SER A C 1
ATOM 2069 O O . SER A 1 259 ? 17.349 16.144 -6.774 1.00 90.31 259 SER A O 1
ATOM 2071 N N . PRO A 1 260 ? 16.697 17.960 -5.633 1.00 91.06 260 PRO A N 1
ATOM 2072 C CA . PRO A 1 260 ? 17.060 17.390 -4.332 1.00 91.06 260 PRO A CA 1
ATOM 2073 C C . PRO A 1 260 ? 16.385 16.042 -4.045 1.00 91.06 260 PRO A C 1
ATOM 2075 O O . PRO A 1 260 ? 16.958 15.184 -3.376 1.00 91.06 260 PRO A O 1
ATOM 2078 N N . GLN A 1 261 ? 15.166 15.850 -4.559 1.00 90.56 261 GLN A N 1
ATOM 2079 C CA . GLN A 1 261 ? 14.471 14.569 -4.504 1.00 90.56 261 GLN A CA 1
ATOM 2080 C C . GLN A 1 261 ? 15.186 13.517 -5.361 1.00 90.56 261 GLN A C 1
ATOM 2082 O O . GLN A 1 261 ? 15.490 12.446 -4.849 1.00 90.56 261 GLN A O 1
ATOM 2087 N N . ALA A 1 262 ? 15.492 13.826 -6.625 1.00 90.12 262 ALA A N 1
ATOM 2088 C CA . ALA A 1 262 ? 16.160 12.893 -7.529 1.00 90.12 262 ALA A CA 1
ATOM 2089 C C . ALA A 1 262 ? 17.543 12.477 -7.009 1.00 90.12 262 ALA A C 1
ATOM 2091 O O . ALA A 1 262 ? 17.885 11.302 -7.072 1.00 90.12 262 ALA A O 1
ATOM 2092 N N . ILE A 1 263 ? 18.301 13.411 -6.427 1.00 91.50 263 ILE A N 1
ATOM 2093 C CA . ILE A 1 263 ? 19.610 13.132 -5.822 1.00 91.50 263 ILE A CA 1
ATOM 2094 C C . ILE A 1 263 ? 19.471 12.172 -4.632 1.00 91.50 263 ILE A C 1
ATOM 2096 O O . ILE A 1 263 ? 20.207 11.189 -4.558 1.00 91.50 263 ILE A O 1
ATOM 2100 N N . ARG A 1 264 ? 18.511 12.414 -3.725 1.00 93.25 264 ARG A N 1
ATOM 2101 C CA . ARG A 1 264 ? 18.228 11.495 -2.606 1.00 93.25 264 ARG A CA 1
ATOM 2102 C C . ARG A 1 264 ? 17.826 10.110 -3.094 1.00 93.25 264 ARG A C 1
ATOM 2104 O O . ARG A 1 264 ? 18.351 9.115 -2.613 1.00 93.25 264 ARG A O 1
ATOM 2111 N N . GLU A 1 265 ? 16.901 10.043 -4.044 1.00 94.25 265 GLU A N 1
ATOM 2112 C CA . GLU A 1 265 ? 16.418 8.765 -4.560 1.00 94.25 265 GLU A CA 1
ATOM 2113 C C . GLU A 1 265 ? 17.518 8.013 -5.328 1.00 94.25 265 GLU A C 1
ATOM 2115 O O . GLU A 1 265 ? 17.589 6.790 -5.251 1.00 94.25 265 GLU A O 1
ATOM 2120 N N . ALA A 1 266 ? 18.411 8.716 -6.031 1.00 93.62 266 ALA A N 1
ATOM 2121 C CA . ALA A 1 266 ? 19.574 8.110 -6.675 1.00 93.62 266 ALA A CA 1
ATOM 2122 C C . ALA A 1 266 ? 20.545 7.507 -5.647 1.00 93.62 266 ALA A C 1
ATOM 2124 O O . ALA A 1 266 ? 21.028 6.395 -5.851 1.00 93.62 266 ALA A O 1
ATOM 2125 N N . ASP A 1 267 ? 20.796 8.193 -4.530 1.00 95.06 267 ASP A N 1
ATOM 2126 C CA . ASP A 1 267 ? 21.592 7.653 -3.422 1.00 95.06 267 ASP A CA 1
ATOM 2127 C C . ASP A 1 267 ? 20.944 6.400 -2.800 1.00 95.06 267 ASP A C 1
ATOM 2129 O O . ASP A 1 267 ? 21.591 5.357 -2.675 1.00 95.06 267 ASP A O 1
ATOM 2133 N N . GLN A 1 268 ? 19.640 6.457 -2.507 1.00 97.06 268 GLN A N 1
ATOM 2134 C CA . GLN A 1 268 ? 18.872 5.310 -2.006 1.00 97.06 268 GLN A CA 1
ATOM 2135 C C . GLN A 1 268 ? 18.924 4.118 -2.975 1.00 97.06 268 GLN A C 1
ATOM 2137 O O . GLN A 1 268 ? 19.040 2.964 -2.547 1.00 97.06 268 GLN A O 1
ATOM 2142 N N . CYS A 1 269 ? 18.868 4.386 -4.282 1.00 96.38 269 CYS A N 1
ATOM 2143 C CA . CYS A 1 269 ? 19.003 3.369 -5.315 1.00 96.38 269 CYS A CA 1
ATOM 2144 C C . CYS A 1 269 ? 20.382 2.720 -5.338 1.00 96.38 269 CYS A C 1
ATOM 2146 O O . CYS A 1 269 ? 20.458 1.496 -5.414 1.00 96.38 269 CYS A O 1
ATOM 2148 N N . ARG A 1 270 ? 21.462 3.499 -5.224 1.00 95.81 270 ARG A N 1
ATOM 2149 C CA . ARG A 1 270 ? 22.831 2.960 -5.176 1.00 95.81 270 ARG A CA 1
ATOM 2150 C C . ARG A 1 270 ? 23.028 2.034 -3.977 1.00 95.81 270 ARG A C 1
ATOM 2152 O O . ARG A 1 270 ? 23.471 0.904 -4.148 1.00 95.81 270 ARG A O 1
ATOM 2159 N N . ARG A 1 271 ? 22.600 2.458 -2.784 1.00 97.50 271 ARG A N 1
ATOM 2160 C CA . ARG A 1 271 ? 22.679 1.622 -1.570 1.00 97.50 271 ARG A CA 1
ATOM 2161 C C . ARG A 1 271 ? 21.843 0.347 -1.697 1.00 97.50 271 ARG A C 1
ATOM 2163 O O . ARG A 1 271 ? 22.288 -0.738 -1.326 1.00 97.50 271 ARG A O 1
ATOM 2170 N N . THR A 1 272 ? 20.661 0.445 -2.309 1.00 98.19 272 THR A N 1
ATOM 2171 C CA . THR A 1 272 ? 19.824 -0.729 -2.604 1.00 98.19 272 THR A CA 1
ATOM 2172 C C . THR A 1 272 ? 20.472 -1.666 -3.622 1.00 98.19 272 THR A C 1
ATOM 2174 O O . THR A 1 272 ? 20.429 -2.883 -3.445 1.00 98.19 272 THR A O 1
ATOM 2177 N N . TYR A 1 273 ? 21.104 -1.124 -4.661 1.00 97.19 273 TYR A N 1
ATOM 2178 C CA . TYR A 1 273 ? 21.840 -1.883 -5.667 1.00 97.19 273 TYR A CA 1
ATOM 2179 C C . TYR A 1 273 ? 23.008 -2.662 -5.050 1.00 97.19 273 TYR A C 1
ATOM 2181 O O . TYR A 1 273 ? 23.128 -3.865 -5.290 1.00 97.19 273 TYR A O 1
ATOM 2189 N N . ASP A 1 274 ? 23.804 -2.021 -4.192 1.00 96.50 274 ASP A N 1
ATOM 2190 C CA . ASP A 1 274 ? 24.915 -2.668 -3.485 1.00 96.50 274 ASP A CA 1
ATOM 2191 C C . ASP A 1 274 ? 24.427 -3.770 -2.536 1.00 96.50 274 ASP A C 1
ATOM 2193 O O . ASP A 1 274 ? 25.012 -4.854 -2.476 1.00 96.50 274 ASP A O 1
ATOM 2197 N N . MET A 1 275 ? 23.313 -3.538 -1.834 1.00 97.88 275 MET A N 1
ATOM 2198 C CA . MET A 1 275 ? 22.677 -4.569 -1.015 1.00 97.88 275 MET A CA 1
ATOM 2199 C C . MET A 1 275 ? 22.209 -5.754 -1.866 1.00 97.88 275 MET A C 1
ATOM 2201 O O . MET A 1 275 ? 22.444 -6.908 -1.514 1.00 97.88 275 MET A O 1
ATOM 2205 N N . PHE A 1 276 ? 21.573 -5.500 -3.010 1.00 98.12 276 PHE A N 1
ATOM 2206 C CA . PHE A 1 276 ? 21.101 -6.567 -3.890 1.00 98.12 276 PHE A CA 1
ATOM 2207 C C . PHE A 1 276 ? 22.246 -7.350 -4.529 1.00 98.12 276 PHE A C 1
ATOM 2209 O O . PHE A 1 276 ? 22.088 -8.555 -4.710 1.00 98.12 276 PHE A O 1
ATOM 2216 N N . LYS A 1 277 ? 23.401 -6.726 -4.809 1.00 96.75 277 LYS A N 1
ATOM 2217 C CA . LYS A 1 277 ? 24.618 -7.456 -5.209 1.00 96.75 277 LYS A CA 1
ATOM 2218 C C . LYS A 1 277 ? 25.005 -8.499 -4.167 1.00 96.75 277 LYS A C 1
ATOM 2220 O O . LYS A 1 277 ? 25.249 -9.647 -4.526 1.00 96.75 277 LYS A O 1
ATOM 2225 N N . ARG A 1 278 ? 25.008 -8.121 -2.884 1.00 97.19 278 ARG A N 1
ATOM 2226 C CA . ARG A 1 278 ? 25.318 -9.041 -1.776 1.00 97.19 278 ARG A CA 1
ATOM 2227 C C . ARG A 1 278 ? 24.272 -10.145 -1.661 1.00 97.19 278 ARG A C 1
ATOM 2229 O O . ARG A 1 278 ? 24.624 -11.316 -1.723 1.00 97.19 278 ARG A O 1
ATOM 2236 N N . ILE A 1 279 ? 22.985 -9.786 -1.601 1.00 97.88 279 ILE A N 1
ATOM 2237 C CA . ILE A 1 279 ? 21.880 -10.756 -1.481 1.00 97.88 279 ILE A CA 1
ATOM 2238 C C . ILE A 1 279 ? 21.878 -11.750 -2.651 1.00 97.88 279 ILE A C 1
ATOM 2240 O O . ILE A 1 279 ? 21.658 -12.935 -2.434 1.00 97.88 279 ILE A O 1
ATOM 2244 N N . ALA A 1 280 ? 22.141 -11.306 -3.883 1.00 97.12 280 ALA A N 1
ATOM 2245 C CA . ALA A 1 280 ? 22.160 -12.194 -5.047 1.00 97.12 280 ALA A CA 1
ATOM 2246 C C . ALA A 1 280 ? 23.245 -13.283 -4.956 1.00 97.12 280 ALA A C 1
ATOM 2248 O O . ALA A 1 280 ? 23.054 -14.374 -5.490 1.00 97.12 280 ALA A O 1
ATOM 2249 N N . VAL A 1 281 ? 24.366 -12.996 -4.286 1.00 96.88 281 VAL A N 1
ATOM 2250 C CA . VAL A 1 281 ? 25.469 -13.946 -4.077 1.00 96.88 281 VAL A CA 1
ATOM 2251 C C . VAL A 1 281 ? 25.230 -14.804 -2.835 1.00 96.88 281 VAL A C 1
ATOM 2253 O O . VAL A 1 281 ? 25.353 -16.024 -2.892 1.00 96.88 281 VAL A O 1
ATOM 2256 N N . GLU A 1 282 ? 24.883 -14.174 -1.715 1.00 97.69 282 GLU A N 1
ATOM 2257 C CA . GLU A 1 282 ? 24.788 -14.824 -0.403 1.00 97.69 282 GLU A CA 1
ATOM 2258 C C . GLU A 1 282 ? 23.477 -15.599 -0.217 1.00 97.69 282 GLU A C 1
ATOM 2260 O O . GLU A 1 282 ? 23.417 -16.573 0.532 1.00 97.69 282 GLU A O 1
ATOM 2265 N N . GLU A 1 283 ? 22.408 -15.179 -0.897 1.00 97.06 283 GLU A N 1
ATOM 2266 C CA . GLU A 1 283 ? 21.051 -15.678 -0.685 1.00 97.06 283 GLU A CA 1
ATOM 2267 C C . GLU A 1 283 ? 20.333 -15.968 -2.018 1.00 97.06 283 GLU A C 1
ATOM 2269 O O . GLU A 1 283 ? 19.325 -15.328 -2.327 1.00 97.06 283 GLU A O 1
ATOM 2274 N N . PRO A 1 284 ? 20.766 -16.972 -2.809 1.00 94.19 284 PRO A N 1
ATOM 2275 C CA . PRO A 1 284 ? 20.175 -17.262 -4.124 1.00 94.19 284 PRO A CA 1
ATOM 2276 C C . PRO A 1 284 ? 18.654 -17.497 -4.102 1.00 94.19 284 PRO A C 1
ATOM 2278 O O . PRO A 1 284 ? 17.944 -17.175 -5.057 1.00 94.19 284 PRO A O 1
ATOM 2281 N N . ALA A 1 285 ? 18.128 -18.010 -2.984 1.00 95.00 285 ALA A N 1
ATOM 2282 C CA . ALA A 1 285 ? 16.695 -18.218 -2.767 1.00 95.00 285 ALA A CA 1
ATOM 2283 C C . ALA A 1 285 ? 15.871 -16.913 -2.718 1.00 95.00 285 ALA A C 1
ATOM 2285 O O . ALA A 1 285 ? 14.649 -16.966 -2.837 1.00 95.00 285 ALA A O 1
ATOM 2286 N N . ALA A 1 286 ? 16.514 -15.746 -2.592 1.00 97.12 286 ALA A N 1
ATOM 2287 C CA . ALA A 1 286 ? 15.857 -14.441 -2.628 1.00 97.12 286 ALA A CA 1
ATOM 2288 C C . ALA A 1 286 ? 15.252 -14.114 -4.005 1.00 97.12 286 ALA A C 1
ATOM 2290 O O . ALA A 1 286 ? 14.413 -13.221 -4.113 1.00 97.12 286 ALA A O 1
ATOM 2291 N N . GLY A 1 287 ? 15.670 -14.818 -5.065 1.00 97.12 287 GLY A N 1
ATOM 2292 C CA . GLY A 1 287 ? 15.138 -14.620 -6.411 1.00 97.12 287 GLY A CA 1
ATOM 2293 C C . GLY A 1 287 ? 15.607 -13.324 -7.073 1.00 97.12 287 GLY A C 1
ATOM 2294 O O . GLY A 1 287 ? 14.868 -12.767 -7.883 1.00 97.12 287 GLY A O 1
ATOM 2295 N N . ILE A 1 288 ? 16.809 -12.846 -6.739 1.00 98.31 288 ILE A N 1
ATOM 2296 C CA . ILE A 1 288 ? 17.492 -11.728 -7.407 1.00 98.31 288 ILE A CA 1
ATOM 2297 C C . ILE A 1 288 ? 18.541 -12.301 -8.361 1.00 98.31 288 ILE A C 1
ATOM 2299 O O . ILE A 1 288 ? 19.271 -13.222 -8.003 1.00 98.31 288 ILE A O 1
ATOM 2303 N N . LYS A 1 289 ? 18.649 -11.743 -9.568 1.00 97.12 289 LYS A N 1
ATOM 2304 C CA . LYS A 1 289 ? 19.700 -12.087 -10.531 1.00 97.12 289 LYS A CA 1
ATOM 2305 C C . LYS A 1 289 ? 20.239 -10.825 -11.180 1.00 97.12 289 LYS A C 1
ATOM 2307 O O . LYS A 1 289 ? 19.453 -9.971 -11.582 1.00 97.12 289 LYS A O 1
ATOM 2312 N N . PHE A 1 290 ? 21.558 -10.751 -11.330 1.00 97.62 290 PHE A N 1
ATOM 2313 C CA . PHE A 1 290 ? 22.200 -9.718 -12.135 1.00 97.62 290 PHE A CA 1
ATOM 2314 C C . PHE A 1 290 ? 22.330 -10.153 -13.598 1.00 97.62 290 PHE A C 1
ATOM 2316 O O . PHE A 1 290 ? 22.649 -11.306 -13.897 1.00 97.62 290 PHE A O 1
ATOM 2323 N N . ILE A 1 291 ? 21.981 -9.243 -14.499 1.00 97.19 291 ILE A N 1
ATOM 2324 C CA . ILE A 1 291 ? 21.711 -9.478 -15.917 1.00 97.19 291 ILE A CA 1
ATOM 2325 C C . ILE A 1 291 ? 22.009 -8.178 -16.688 1.00 97.19 291 ILE A C 1
ATOM 2327 O O . ILE A 1 291 ? 22.054 -7.091 -16.110 1.00 97.19 291 ILE A O 1
ATOM 2331 N N . GLU A 1 292 ? 22.250 -8.279 -17.995 1.00 98.00 292 GLU A N 1
ATOM 2332 C CA . GLU A 1 292 ? 22.353 -7.095 -18.849 1.00 98.00 292 GLU A CA 1
ATOM 2333 C C . GLU A 1 292 ? 21.014 -6.335 -18.899 1.00 98.00 292 GLU A C 1
ATOM 2335 O O . GLU A 1 292 ? 19.954 -6.893 -19.199 1.00 98.00 292 GLU A O 1
ATOM 2340 N N . GLY A 1 293 ? 21.084 -5.050 -18.573 1.00 97.88 293 GLY A N 1
ATOM 2341 C CA . GLY A 1 293 ? 20.042 -4.058 -18.750 1.00 97.88 293 GLY A CA 1
ATOM 2342 C C . GLY A 1 293 ? 20.318 -3.224 -19.992 1.00 97.88 293 GLY A C 1
ATOM 2343 O O . GLY A 1 293 ? 21.456 -2.826 -20.237 1.00 97.88 293 GLY A O 1
ATOM 2344 N N . ILE A 1 294 ? 19.271 -2.956 -20.765 1.00 97.88 294 ILE A N 1
ATOM 2345 C CA . ILE A 1 294 ? 19.317 -2.123 -21.963 1.00 97.88 294 ILE A CA 1
ATOM 2346 C C . ILE A 1 294 ? 18.253 -1.038 -21.837 1.00 97.88 294 ILE A C 1
ATOM 2348 O O . ILE A 1 294 ? 17.091 -1.311 -21.527 1.00 97.88 294 ILE A O 1
ATOM 2352 N N . GLU A 1 295 ? 18.636 0.197 -22.119 1.00 96.69 295 GLU A N 1
ATOM 2353 C CA . GLU A 1 295 ? 17.734 1.339 -22.118 1.00 96.69 295 GLU A CA 1
ATOM 2354 C C . GLU A 1 295 ? 17.760 2.050 -23.464 1.00 96.69 295 GLU A C 1
ATOM 2356 O O . GLU A 1 295 ? 18.822 2.220 -24.060 1.00 96.69 295 GLU A O 1
ATOM 2361 N N . GLN A 1 296 ? 16.583 2.425 -23.962 1.00 97.19 296 GLN A N 1
ATOM 2362 C CA . GLN A 1 296 ? 16.400 3.038 -25.275 1.00 97.19 296 GLN A CA 1
ATOM 2363 C C . GLN A 1 296 ? 15.349 4.142 -25.194 1.00 97.19 296 GLN A C 1
ATOM 2365 O O . GLN A 1 296 ? 14.196 3.885 -24.853 1.00 97.19 296 GLN A O 1
ATOM 2370 N N . LEU A 1 297 ? 15.722 5.368 -25.542 1.00 97.06 297 LEU A N 1
ATOM 2371 C CA . LEU A 1 297 ? 14.841 6.531 -25.518 1.00 97.06 297 LEU A CA 1
ATOM 2372 C C . LEU A 1 297 ? 14.755 7.150 -26.917 1.00 97.06 297 LEU A C 1
ATOM 2374 O O . LEU A 1 297 ? 15.759 7.573 -27.494 1.00 97.06 297 LEU A O 1
ATOM 2378 N N . GLU A 1 298 ? 13.543 7.230 -27.463 1.00 97.12 298 GLU A N 1
ATOM 2379 C CA . GLU A 1 298 ? 13.278 7.909 -28.742 1.00 97.12 298 GLU A CA 1
ATOM 2380 C C . GLU A 1 298 ? 13.260 9.438 -28.583 1.00 97.12 298 GLU A C 1
ATOM 2382 O O . GLU A 1 298 ? 13.669 10.172 -29.481 1.00 97.12 298 GLU A O 1
ATOM 2387 N N . ALA A 1 299 ? 12.843 9.927 -27.413 1.00 95.62 299 ALA A N 1
ATOM 2388 C CA . ALA A 1 299 ? 12.836 11.342 -27.047 1.00 95.62 299 ALA A CA 1
ATOM 2389 C C . ALA A 1 299 ? 13.414 11.528 -25.627 1.00 95.62 299 ALA A C 1
ATOM 2391 O O . ALA A 1 299 ? 12.655 11.734 -24.679 1.00 95.62 299 ALA A O 1
ATOM 2392 N N . PRO A 1 300 ? 14.746 11.402 -25.448 1.00 94.38 300 PRO A N 1
ATOM 2393 C CA . PRO A 1 300 ? 15.378 11.494 -24.135 1.00 94.38 300 PRO A CA 1
ATOM 2394 C C . PRO A 1 300 ? 15.138 12.870 -23.489 1.00 94.38 300 PRO A C 1
ATOM 2396 O O . PRO A 1 300 ? 15.341 13.891 -24.154 1.00 94.38 300 PRO A O 1
ATOM 2399 N N . PRO A 1 301 ? 14.754 12.920 -22.200 1.00 92.62 301 PRO A N 1
ATOM 2400 C CA . PRO A 1 301 ? 14.733 14.163 -21.432 1.00 92.62 301 PRO A CA 1
ATOM 2401 C C . PRO A 1 301 ? 16.114 14.847 -21.384 1.00 92.62 301 PRO A C 1
ATOM 2403 O O . PRO A 1 301 ? 17.133 14.159 -21.522 1.00 92.62 301 PRO A O 1
ATOM 2406 N N . PRO A 1 302 ? 16.184 16.173 -21.145 1.00 93.00 302 PRO A N 1
ATOM 2407 C CA . PRO A 1 302 ? 17.448 16.917 -21.099 1.00 93.00 302 PRO A CA 1
ATOM 2408 C C . PRO A 1 302 ? 18.502 16.315 -20.160 1.00 93.00 302 PRO A C 1
ATOM 2410 O O . PRO A 1 302 ? 19.689 16.329 -20.476 1.00 93.00 302 PRO A O 1
ATOM 2413 N N . GLU A 1 303 ? 18.084 15.721 -19.043 1.00 92.06 303 GLU A N 1
ATOM 2414 C CA . GLU A 1 303 ? 18.966 15.094 -18.055 1.00 92.06 303 GLU A CA 1
ATOM 2415 C C . GLU A 1 303 ? 19.710 13.870 -18.607 1.00 92.06 303 GLU A C 1
ATOM 2417 O O . GLU A 1 303 ? 20.798 13.548 -18.138 1.00 92.06 303 GLU A O 1
ATOM 2422 N N . TYR A 1 304 ? 19.163 13.192 -19.619 1.00 92.81 304 TYR A N 1
ATOM 2423 C CA . TYR A 1 304 ? 19.863 12.110 -20.318 1.00 92.81 304 TYR A CA 1
ATOM 2424 C C . TYR A 1 304 ? 20.845 12.651 -21.356 1.00 92.81 304 TYR A C 1
ATOM 2426 O O . TYR A 1 304 ? 21.763 11.942 -21.748 1.00 92.81 304 TYR A O 1
ATOM 2434 N N . LEU A 1 305 ? 20.699 13.899 -21.803 1.00 90.75 305 LEU A N 1
ATOM 2435 C CA . LEU A 1 305 ? 21.630 14.534 -22.739 1.00 90.75 305 LEU A CA 1
ATOM 2436 C C . LEU A 1 305 ? 22.802 15.215 -22.016 1.00 90.75 305 LEU A C 1
ATOM 2438 O O . LEU A 1 305 ? 23.878 15.356 -22.600 1.00 90.75 305 LEU A O 1
ATOM 2442 N N . ASP A 1 306 ? 22.655 15.516 -20.727 1.00 91.88 306 ASP A N 1
ATOM 2443 C CA . ASP A 1 306 ? 23.727 16.024 -19.873 1.00 91.88 306 ASP A CA 1
ATOM 2444 C C . ASP A 1 306 ? 24.692 14.919 -19.393 1.00 91.88 306 ASP A C 1
ATOM 2446 O O . ASP A 1 306 ? 24.309 13.963 -18.715 1.00 91.88 306 ASP A O 1
ATOM 2450 N N . ALA A 1 307 ? 25.981 15.068 -19.712 1.00 90.12 307 ALA A N 1
ATOM 2451 C CA . ALA A 1 307 ? 27.011 14.078 -19.388 1.00 90.12 307 ALA A CA 1
ATOM 2452 C C . ALA A 1 307 ? 27.232 13.910 -17.876 1.00 90.12 307 ALA A C 1
ATOM 2454 O O . ALA A 1 307 ? 27.510 12.801 -17.409 1.00 90.12 307 ALA A O 1
ATOM 2455 N N . THR A 1 308 ? 27.082 14.986 -17.099 1.00 89.81 308 THR A N 1
ATOM 2456 C CA . THR A 1 308 ? 27.251 14.944 -15.638 1.00 89.81 308 THR A CA 1
ATOM 2457 C C . THR A 1 308 ? 26.117 14.153 -14.996 1.00 89.81 308 THR A C 1
ATOM 2459 O O . THR A 1 308 ? 26.355 13.252 -14.194 1.00 89.81 308 THR A O 1
ATOM 2462 N N . SER A 1 309 ? 24.880 14.434 -15.401 1.00 90.25 309 SER A N 1
ATOM 2463 C CA . SER A 1 309 ? 23.678 13.730 -14.955 1.00 90.25 309 SER A CA 1
ATOM 2464 C C . SER A 1 309 ? 23.732 12.245 -15.305 1.00 90.25 309 SER A C 1
ATOM 2466 O O . SER A 1 309 ? 23.439 11.412 -14.444 1.00 90.25 309 SER A O 1
ATOM 2468 N N . ARG A 1 310 ? 24.195 11.891 -16.513 1.00 91.25 310 ARG A N 1
ATOM 2469 C CA . ARG A 1 310 ? 24.443 10.490 -16.885 1.00 91.25 310 ARG A CA 1
ATOM 2470 C C . ARG A 1 310 ? 25.527 9.843 -16.033 1.00 91.25 310 ARG A C 1
ATOM 2472 O O . ARG A 1 310 ? 25.289 8.784 -15.464 1.00 91.25 310 ARG A O 1
ATOM 2479 N N . THR A 1 311 ? 26.684 10.479 -15.878 1.00 89.50 311 THR A N 1
ATOM 2480 C CA . THR A 1 311 ? 27.777 9.941 -15.047 1.00 89.50 311 THR A CA 1
ATOM 2481 C C . THR A 1 311 ? 27.306 9.700 -13.614 1.00 89.50 311 THR A C 1
ATOM 2483 O O . THR A 1 311 ? 27.560 8.644 -13.039 1.00 89.50 311 THR A O 1
ATOM 2486 N N . ASN A 1 312 ? 26.531 10.628 -13.055 1.00 88.50 312 ASN A N 1
ATOM 2487 C CA . ASN A 1 312 ? 25.946 10.470 -11.731 1.00 88.50 312 ASN A CA 1
ATOM 2488 C C . ASN A 1 312 ? 24.946 9.305 -11.686 1.00 88.50 312 ASN A C 1
ATOM 2490 O O . ASN A 1 312 ? 24.966 8.511 -10.747 1.00 88.50 312 ASN A O 1
ATOM 2494 N N . ALA A 1 313 ? 24.070 9.167 -12.675 1.00 91.19 313 ALA A N 1
ATOM 2495 C CA . ALA A 1 313 ? 23.065 8.111 -12.671 1.00 91.19 313 ALA A CA 1
ATOM 2496 C C . ALA A 1 313 ? 23.664 6.717 -12.923 1.00 91.19 313 ALA A C 1
ATOM 2498 O O . ALA A 1 313 ? 23.314 5.778 -12.217 1.00 91.19 313 ALA A O 1
ATOM 2499 N N . TYR A 1 314 ? 24.584 6.579 -13.876 1.00 93.56 314 TYR A N 1
ATOM 2500 C CA . TYR A 1 314 ? 25.062 5.283 -14.368 1.00 93.56 314 TYR A CA 1
ATOM 2501 C C . TYR A 1 314 ? 26.468 4.906 -13.894 1.00 93.56 314 TYR A C 1
ATOM 2503 O O . TYR A 1 314 ? 26.812 3.733 -13.945 1.00 93.56 314 TYR A O 1
ATOM 2511 N N . GLY A 1 315 ? 27.282 5.839 -13.391 1.00 90.62 315 GLY A N 1
ATOM 2512 C CA . GLY A 1 315 ? 28.715 5.608 -13.145 1.00 90.62 315 GLY A CA 1
ATOM 2513 C C . GLY A 1 315 ? 29.064 4.542 -12.097 1.00 90.62 315 GLY A C 1
ATOM 2514 O O . GLY A 1 315 ? 30.205 4.102 -12.034 1.00 90.62 315 GLY A O 1
ATOM 2515 N N . HIS A 1 316 ? 28.097 4.104 -11.288 1.00 92.25 316 HIS A N 1
ATOM 2516 C CA . HIS A 1 316 ? 28.262 3.004 -10.327 1.00 92.25 316 HIS A CA 1
ATOM 2517 C C . HIS A 1 316 ? 27.916 1.624 -10.919 1.00 92.25 316 HIS A C 1
ATOM 2519 O O . HIS A 1 316 ? 28.115 0.599 -10.264 1.00 92.25 316 HIS A O 1
ATOM 2525 N N . LEU A 1 317 ? 27.360 1.588 -12.132 1.00 94.81 317 LEU A N 1
ATOM 2526 C CA . LEU A 1 317 ? 26.948 0.361 -12.793 1.00 94.81 317 LEU A CA 1
ATOM 2527 C C . LEU A 1 317 ? 28.110 -0.277 -13.543 1.00 94.81 317 LEU A C 1
ATOM 2529 O O . LEU A 1 317 ? 28.812 0.356 -14.329 1.00 94.81 317 LEU A O 1
ATOM 2533 N N . GLU A 1 318 ? 28.271 -1.579 -13.334 1.00 94.19 318 GLU A N 1
ATOM 2534 C CA . GLU A 1 318 ? 29.254 -2.365 -14.067 1.00 94.19 318 GLU A CA 1
ATOM 2535 C C . GLU A 1 318 ? 28.880 -2.456 -15.547 1.00 94.19 318 GLU A C 1
ATOM 2537 O O . GLU A 1 318 ? 27.701 -2.541 -15.899 1.00 94.19 318 GLU A O 1
ATOM 2542 N N . LYS A 1 319 ? 29.897 -2.490 -16.415 1.00 94.88 319 LYS A N 1
ATOM 2543 C CA . LYS A 1 319 ? 29.735 -2.627 -17.872 1.00 94.88 319 LYS A CA 1
ATOM 2544 C C . LYS A 1 319 ? 28.810 -1.568 -18.490 1.00 94.88 319 LYS A C 1
ATOM 2546 O O . LYS A 1 319 ? 28.140 -1.855 -19.478 1.00 94.88 319 LYS A O 1
ATOM 2551 N N . TYR A 1 320 ? 28.752 -0.369 -17.905 1.00 96.56 320 TYR A N 1
ATOM 2552 C CA . TYR A 1 320 ? 28.042 0.750 -18.513 1.00 96.56 320 TYR A CA 1
ATOM 2553 C C . TYR A 1 320 ? 28.689 1.127 -19.850 1.00 96.56 320 TYR A C 1
ATOM 2555 O O . TYR A 1 320 ? 29.891 1.384 -19.916 1.00 96.56 320 TYR A O 1
ATOM 2563 N N . HIS A 1 321 ? 27.877 1.156 -20.901 1.00 95.62 321 HIS A N 1
ATOM 2564 C CA . HIS A 1 321 ? 28.267 1.499 -22.264 1.00 95.62 321 HIS A CA 1
ATOM 2565 C C . HIS A 1 321 ? 27.131 2.273 -22.931 1.00 95.62 321 HIS A C 1
ATOM 2567 O O . HIS A 1 321 ? 26.018 1.756 -23.051 1.00 95.62 321 HIS A O 1
ATOM 2573 N N . GLU A 1 322 ? 27.395 3.506 -23.360 1.00 95.88 322 GLU A N 1
ATOM 2574 C CA . GLU A 1 322 ? 26.452 4.268 -24.185 1.00 95.88 322 GLU A CA 1
ATOM 2575 C C . GLU A 1 322 ? 26.494 3.745 -25.620 1.00 95.88 322 GLU A C 1
ATOM 2577 O O . GLU A 1 322 ? 27.568 3.586 -26.198 1.00 95.88 322 GLU A O 1
ATOM 2582 N N . LEU A 1 323 ? 25.321 3.486 -26.197 1.00 95.94 323 LEU A N 1
ATOM 2583 C CA . LEU A 1 323 ? 25.210 2.963 -27.552 1.00 95.94 323 LEU A CA 1
ATOM 2584 C C . LEU A 1 323 ? 25.685 4.010 -28.562 1.00 95.94 323 LEU A C 1
ATOM 2586 O O . LEU A 1 323 ? 25.212 5.150 -28.579 1.00 95.94 323 LEU A O 1
ATOM 2590 N N . SER A 1 324 ? 26.600 3.601 -29.435 1.00 95.75 324 SER A N 1
ATOM 2591 C CA . SER A 1 324 ? 27.014 4.390 -30.592 1.00 95.75 324 SER A CA 1
ATOM 2592 C C . SER A 1 324 ? 25.889 4.497 -31.626 1.00 95.75 324 SER A C 1
ATOM 2594 O O . SER A 1 324 ? 24.918 3.740 -31.598 1.00 95.75 324 SER A O 1
ATOM 2596 N N . LYS A 1 325 ? 26.019 5.429 -32.580 1.00 93.69 325 LYS A N 1
ATOM 2597 C CA . LYS A 1 325 ? 25.005 5.646 -33.628 1.00 93.69 325 LYS A CA 1
ATOM 2598 C C . LYS A 1 325 ? 24.671 4.377 -34.420 1.00 93.69 325 LYS A C 1
ATOM 2600 O O . LYS A 1 325 ? 23.516 4.209 -34.785 1.00 93.69 325 LYS A O 1
ATOM 2605 N N . ASP A 1 326 ? 25.651 3.502 -34.632 1.00 95.31 326 ASP A N 1
ATOM 2606 C CA . ASP A 1 326 ? 25.481 2.253 -35.384 1.00 95.31 326 ASP A CA 1
ATOM 2607 C C . ASP A 1 326 ? 24.853 1.127 -34.541 1.00 95.31 326 ASP A C 1
ATOM 2609 O O . ASP A 1 326 ? 24.321 0.161 -35.084 1.00 95.31 326 ASP A O 1
ATOM 2613 N N . GLU A 1 327 ? 24.885 1.241 -33.209 1.00 95.19 327 GLU A N 1
ATOM 2614 C CA . GLU A 1 327 ? 24.259 0.287 -32.282 1.00 95.19 327 GLU A CA 1
ATOM 2615 C C . GLU A 1 327 ? 22.815 0.664 -31.918 1.00 95.19 327 GLU A C 1
ATOM 2617 O O . GLU A 1 327 ? 22.074 -0.160 -31.370 1.00 95.19 327 GLU A O 1
ATOM 2622 N N . LEU A 1 328 ? 22.418 1.915 -32.172 1.00 95.94 328 LEU A N 1
ATOM 2623 C CA . LEU A 1 328 ? 21.082 2.407 -31.863 1.00 95.94 328 LEU A CA 1
ATOM 2624 C C . LEU A 1 328 ? 20.048 1.790 -32.816 1.00 95.94 328 LEU A C 1
ATOM 2626 O O . LEU A 1 328 ? 20.188 1.897 -34.035 1.00 95.94 328 LEU A O 1
ATOM 2630 N N . PRO A 1 329 ? 18.960 1.196 -32.291 1.00 94.56 329 PRO A N 1
ATOM 2631 C CA . PRO A 1 329 ? 17.840 0.802 -33.130 1.00 94.56 329 PRO A CA 1
ATOM 2632 C C . PRO A 1 329 ? 17.209 2.013 -33.815 1.00 94.56 329 PRO A C 1
ATOM 2634 O O . PRO A 1 329 ? 17.239 3.129 -33.291 1.00 94.56 329 PRO A O 1
ATOM 2637 N N . GLU A 1 330 ? 16.537 1.768 -34.935 1.00 92.12 330 GLU A N 1
ATOM 2638 C CA . GLU A 1 330 ? 15.818 2.809 -35.663 1.00 92.12 330 GLU A CA 1
ATOM 2639 C C . GLU A 1 330 ? 14.871 3.608 -34.738 1.00 92.12 330 GLU A C 1
ATOM 2641 O O . GLU A 1 330 ? 14.160 3.057 -33.884 1.00 92.12 330 GLU A O 1
ATOM 2646 N N . GLY A 1 331 ? 14.914 4.936 -34.883 1.00 92.56 331 GLY A N 1
ATOM 2647 C CA . GLY A 1 331 ? 14.126 5.894 -34.103 1.00 92.56 331 GLY A CA 1
ATOM 2648 C C . GLY A 1 331 ? 14.655 6.204 -32.696 1.00 92.56 331 GLY A C 1
ATOM 2649 O O . GLY A 1 331 ? 14.193 7.167 -32.085 1.00 92.56 331 GLY A O 1
ATOM 2650 N N . VAL A 1 332 ? 15.627 5.449 -32.172 1.00 96.69 332 VAL A N 1
ATOM 2651 C CA . VAL A 1 332 ? 16.204 5.696 -30.840 1.00 96.69 332 VAL A CA 1
ATOM 2652 C C . VAL A 1 332 ? 17.244 6.812 -30.918 1.00 96.69 332 VAL A C 1
ATOM 2654 O O . VAL A 1 332 ? 18.149 6.769 -31.746 1.00 96.69 332 VAL A O 1
ATOM 2657 N N . ARG A 1 333 ? 17.136 7.813 -30.037 1.00 96.50 333 ARG A N 1
ATOM 2658 C CA . ARG A 1 333 ? 18.079 8.944 -29.970 1.00 96.50 333 ARG A CA 1
ATOM 2659 C C . ARG A 1 333 ? 19.160 8.769 -28.913 1.00 96.50 333 ARG A C 1
ATOM 2661 O O . ARG A 1 333 ? 20.250 9.306 -29.076 1.00 96.50 333 ARG A O 1
ATOM 2668 N N . TRP A 1 334 ? 18.856 8.058 -27.833 1.00 96.75 334 TRP A N 1
ATOM 2669 C CA . TRP A 1 334 ? 19.819 7.735 -26.786 1.00 96.75 334 TRP A CA 1
ATOM 2670 C C . TRP A 1 334 ? 19.567 6.328 -26.257 1.00 96.75 334 TRP A C 1
ATOM 2672 O O . TRP A 1 334 ? 18.416 5.916 -26.103 1.00 96.75 334 TRP A O 1
ATOM 2682 N N . GLY A 1 335 ? 20.633 5.598 -25.950 1.00 96.56 335 GLY A N 1
ATOM 2683 C CA . GLY A 1 335 ? 20.521 4.310 -25.291 1.00 96.56 335 GLY A CA 1
ATOM 2684 C C . GLY A 1 335 ? 21.822 3.879 -24.640 1.00 96.56 335 GLY A C 1
ATOM 2685 O O . GLY A 1 335 ? 22.894 4.385 -24.966 1.00 96.56 335 GLY A O 1
ATOM 2686 N N . ALA A 1 336 ? 21.716 2.934 -23.716 1.00 97.12 336 ALA A N 1
ATOM 2687 C CA . ALA A 1 336 ? 22.855 2.393 -22.991 1.00 97.12 336 ALA A CA 1
ATOM 2688 C C . ALA A 1 336 ? 22.640 0.920 -22.641 1.00 97.12 336 ALA A C 1
ATOM 2690 O O . ALA A 1 336 ? 21.503 0.448 -22.543 1.00 97.12 336 ALA A O 1
ATOM 2691 N N . ARG A 1 337 ? 23.746 0.209 -22.420 1.00 97.38 337 ARG A N 1
ATOM 2692 C CA . ARG A 1 337 ? 23.783 -1.115 -21.792 1.00 97.38 337 ARG A CA 1
ATOM 2693 C C . ARG A 1 337 ? 24.544 -1.034 -20.480 1.00 97.38 337 ARG A C 1
ATOM 2695 O O . ARG A 1 337 ? 25.440 -0.209 -20.337 1.00 97.38 337 ARG A O 1
ATOM 2702 N N . TYR A 1 338 ? 24.160 -1.854 -19.514 1.00 97.69 338 TYR A N 1
ATOM 2703 C CA . TYR A 1 338 ? 24.780 -1.905 -18.191 1.00 97.69 338 TYR A CA 1
ATOM 2704 C C . TYR A 1 338 ? 24.403 -3.196 -17.470 1.00 97.69 338 TYR A C 1
ATOM 2706 O O . TYR A 1 338 ? 23.452 -3.874 -17.844 1.00 97.69 338 TYR A O 1
ATOM 2714 N N . PHE A 1 339 ? 25.118 -3.550 -16.407 1.00 96.69 339 PHE A N 1
ATOM 2715 C CA . PHE A 1 339 ? 24.782 -4.705 -15.582 1.00 96.69 339 PHE A CA 1
ATOM 2716 C C . PHE A 1 339 ? 23.891 -4.289 -14.405 1.00 96.69 339 PHE A C 1
ATOM 2718 O O . PHE A 1 339 ? 24.288 -3.509 -13.533 1.00 96.69 339 PHE A O 1
ATOM 2725 N N . THR A 1 340 ? 22.666 -4.810 -14.382 1.00 97.62 340 THR A N 1
ATOM 2726 C CA . THR A 1 340 ? 21.631 -4.477 -13.392 1.00 97.62 340 THR A CA 1
ATOM 2727 C C . THR A 1 340 ? 21.005 -5.737 -12.812 1.00 97.62 340 THR A C 1
ATOM 2729 O O . THR A 1 340 ? 21.345 -6.843 -13.217 1.00 97.62 340 THR A O 1
ATOM 2732 N N . TRP A 1 341 ? 20.087 -5.595 -11.862 1.00 97.88 341 TRP A N 1
ATOM 2733 C CA . TRP A 1 341 ? 19.332 -6.715 -11.321 1.00 97.88 341 TRP A CA 1
ATOM 2734 C C . TRP A 1 341 ? 17.905 -6.762 -11.859 1.00 97.88 341 TRP A C 1
ATOM 2736 O O . TRP A 1 341 ? 17.263 -5.739 -12.100 1.00 97.88 341 TRP A O 1
ATOM 2746 N N . CYS A 1 342 ? 17.398 -7.983 -11.984 1.00 98.12 342 CYS A N 1
ATOM 2747 C CA . CYS A 1 342 ? 15.977 -8.300 -12.011 1.00 98.12 342 CYS A CA 1
ATOM 2748 C C . CYS A 1 342 ? 15.654 -9.183 -10.809 1.00 98.12 342 CYS A C 1
ATOM 2750 O O . CYS A 1 342 ? 16.516 -9.914 -10.313 1.00 98.12 342 CYS A O 1
ATOM 2752 N N . LEU A 1 343 ? 14.408 -9.142 -10.349 1.00 97.56 343 LEU A N 1
ATOM 2753 C CA . LEU A 1 343 ? 13.968 -9.989 -9.250 1.00 97.56 343 LEU A CA 1
ATOM 2754 C C . LEU A 1 343 ? 12.578 -10.571 -9.459 1.00 97.56 343 LEU A C 1
ATOM 2756 O O . LEU A 1 343 ? 11.729 -10.003 -10.147 1.00 97.56 343 LEU A O 1
ATOM 2760 N N . ASN A 1 344 ? 12.352 -11.707 -8.809 1.00 97.50 344 ASN A N 1
ATOM 2761 C CA . ASN A 1 344 ? 11.056 -12.347 -8.694 1.00 97.50 344 ASN A CA 1
ATOM 2762 C C . ASN A 1 344 ? 10.343 -11.777 -7.459 1.00 97.50 344 ASN A C 1
ATOM 2764 O O . ASN A 1 344 ? 10.600 -12.183 -6.327 1.00 97.50 344 ASN A O 1
ATOM 2768 N N . SER A 1 345 ? 9.479 -10.785 -7.680 1.00 96.06 345 SER A N 1
ATOM 2769 C CA . SER A 1 345 ? 8.863 -9.963 -6.629 1.00 96.06 345 SER A CA 1
ATOM 2770 C C . SER A 1 345 ? 8.121 -10.731 -5.527 1.00 96.06 345 SER A C 1
ATOM 2772 O O . SER A 1 345 ? 8.400 -10.439 -4.358 1.00 96.06 345 SER A O 1
ATOM 2774 N N . PRO A 1 346 ? 7.230 -11.705 -5.815 1.00 93.06 346 PRO A N 1
ATOM 2775 C CA . PRO A 1 346 ? 6.581 -12.488 -4.764 1.00 93.06 346 PRO A CA 1
ATOM 2776 C C . PRO A 1 346 ? 7.575 -13.353 -3.978 1.00 93.06 346 PRO A C 1
ATOM 2778 O O . PRO A 1 346 ? 7.493 -13.400 -2.751 1.00 93.06 346 PRO A O 1
ATOM 2781 N N . VAL A 1 347 ? 8.551 -13.975 -4.654 1.00 96.56 347 VAL A N 1
ATOM 2782 C CA . VAL A 1 347 ? 9.587 -14.793 -3.995 1.00 96.56 347 VAL A CA 1
ATOM 2783 C C . VAL A 1 347 ? 10.440 -13.937 -3.065 1.00 96.56 347 VAL A C 1
ATOM 2785 O O . VAL A 1 347 ? 10.646 -14.303 -1.910 1.00 96.56 347 VAL A O 1
ATOM 2788 N N . TYR A 1 348 ? 10.864 -12.761 -3.523 1.00 98.19 348 TYR A N 1
ATOM 2789 C CA . TYR A 1 348 ? 11.670 -11.851 -2.719 1.00 98.19 348 TYR A CA 1
ATOM 2790 C C . TYR A 1 348 ? 10.921 -11.355 -1.474 1.00 98.19 348 TYR A C 1
ATOM 2792 O O . TYR A 1 348 ? 11.469 -11.364 -0.374 1.00 98.19 348 TYR A O 1
ATOM 2800 N N . CYS A 1 349 ? 9.646 -10.972 -1.604 1.00 97.38 349 CYS A N 1
ATOM 2801 C CA . CYS A 1 349 ? 8.835 -10.575 -0.449 1.00 97.38 349 CYS A CA 1
ATOM 2802 C C . CYS A 1 349 ? 8.665 -11.721 0.561 1.00 97.38 349 CYS A C 1
ATOM 2804 O O . CYS A 1 349 ? 8.818 -11.498 1.764 1.00 97.38 349 CYS A O 1
ATOM 2806 N N . ALA A 1 350 ? 8.404 -12.945 0.092 1.00 96.19 350 ALA A N 1
ATOM 2807 C CA . ALA A 1 350 ? 8.316 -14.121 0.955 1.00 96.19 350 ALA A CA 1
ATOM 2808 C C . ALA A 1 350 ? 9.653 -14.422 1.656 1.00 96.19 350 ALA A C 1
ATOM 2810 O O . ALA A 1 350 ? 9.675 -14.738 2.847 1.00 96.19 350 ALA A O 1
ATOM 2811 N N . HIS A 1 351 ? 10.772 -14.255 0.947 1.00 97.50 351 HIS A N 1
ATOM 2812 C CA . HIS A 1 351 ? 12.121 -14.402 1.492 1.00 97.50 351 HIS A CA 1
ATOM 2813 C C . HIS A 1 351 ? 12.407 -13.395 2.612 1.00 97.50 351 HIS A C 1
ATOM 2815 O O . HIS A 1 351 ? 12.844 -13.789 3.695 1.00 97.50 351 HIS A O 1
ATOM 2821 N N . LEU A 1 352 ? 12.093 -12.109 2.408 1.00 98.25 352 LEU A N 1
ATOM 2822 C CA . LEU A 1 352 ? 12.260 -11.088 3.448 1.00 98.25 352 LEU A CA 1
ATOM 2823 C C . LEU A 1 352 ? 11.395 -11.374 4.680 1.00 98.25 352 LEU A C 1
ATOM 2825 O O . LEU A 1 352 ? 11.891 -11.287 5.804 1.00 98.25 352 LEU A O 1
ATOM 2829 N N . LEU A 1 353 ? 10.129 -11.756 4.485 1.00 97.88 353 LEU A N 1
ATOM 2830 C CA . LEU A 1 353 ? 9.249 -12.110 5.597 1.00 97.88 353 LEU A CA 1
ATOM 2831 C C . LEU A 1 353 ? 9.798 -13.303 6.386 1.00 97.88 353 LEU A C 1
ATOM 2833 O O . LEU A 1 353 ? 9.864 -13.256 7.614 1.00 97.88 353 LEU A O 1
ATOM 2837 N N . ARG A 1 354 ? 10.242 -14.356 5.689 1.00 97.31 354 ARG A N 1
ATOM 2838 C CA . ARG A 1 354 ? 10.857 -15.526 6.322 1.00 97.31 354 ARG A CA 1
ATOM 2839 C C . ARG A 1 354 ? 12.070 -15.121 7.156 1.00 97.31 354 ARG A C 1
ATOM 2841 O O . ARG A 1 354 ? 12.176 -15.537 8.306 1.00 97.31 354 ARG A O 1
ATOM 2848 N N . LYS A 1 355 ? 12.964 -14.290 6.613 1.00 97.50 355 LYS A N 1
ATOM 2849 C CA . LYS A 1 355 ? 14.130 -13.783 7.355 1.00 97.50 355 LYS A CA 1
ATOM 2850 C C . LYS A 1 355 ? 13.721 -12.989 8.589 1.00 97.50 355 LYS A C 1
ATOM 2852 O O . LYS A 1 355 ? 14.330 -13.164 9.639 1.00 97.50 355 LYS A O 1
ATOM 2857 N N . PHE A 1 356 ? 12.705 -12.140 8.468 1.00 98.31 356 PHE A N 1
ATOM 2858 C CA . PHE A 1 356 ? 12.212 -11.328 9.574 1.00 98.31 356 PHE A CA 1
ATOM 2859 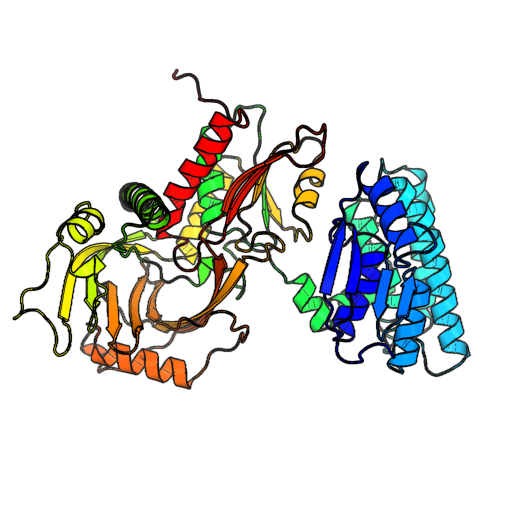C C . PHE A 1 356 ? 11.717 -12.209 10.730 1.00 98.31 356 PHE A C 1
ATOM 2861 O O . PHE A 1 356 ? 12.118 -12.001 11.876 1.00 98.31 356 PHE A O 1
ATOM 2868 N N . ILE A 1 357 ? 10.929 -13.242 10.418 1.00 97.31 357 ILE A N 1
ATOM 2869 C CA . ILE A 1 357 ? 10.418 -14.207 11.402 1.00 97.31 357 ILE A CA 1
ATOM 2870 C C . ILE A 1 357 ? 11.563 -15.010 12.033 1.00 97.31 357 ILE A C 1
ATOM 2872 O O . ILE A 1 357 ? 11.638 -15.114 13.254 1.00 97.31 357 ILE A O 1
ATOM 2876 N N . LEU A 1 358 ? 12.501 -15.525 11.229 1.00 96.62 358 LEU A N 1
ATOM 2877 C CA . LEU A 1 358 ? 13.652 -16.296 11.727 1.00 96.62 358 LEU A CA 1
ATOM 2878 C C . LEU A 1 358 ? 14.573 -15.480 12.648 1.00 96.62 358 LEU A C 1
ATOM 2880 O O . LEU A 1 358 ? 15.243 -16.049 13.503 1.00 96.62 358 LEU A O 1
ATOM 2884 N N . LYS A 1 359 ? 14.585 -14.151 12.506 1.00 95.88 359 LYS A N 1
ATOM 2885 C CA . LYS A 1 359 ? 15.288 -13.221 13.404 1.00 95.88 359 LYS A CA 1
ATOM 2886 C C . LYS A 1 359 ? 14.472 -12.833 14.650 1.00 95.88 359 LYS A C 1
ATOM 2888 O O . LYS A 1 359 ? 14.840 -11.891 15.345 1.00 95.88 359 LYS A O 1
ATOM 2893 N N . GLY A 1 360 ? 13.372 -13.534 14.935 1.00 94.75 360 GLY A N 1
ATOM 2894 C CA . GLY A 1 360 ? 12.519 -13.310 16.109 1.00 94.75 360 GLY A CA 1
ATOM 2895 C C . GLY A 1 360 ? 11.454 -12.224 15.927 1.00 94.75 360 GLY A C 1
ATOM 2896 O O . GLY A 1 360 ? 10.838 -11.796 16.901 1.00 94.75 360 GLY A O 1
ATOM 2897 N N . GLY A 1 361 ? 11.240 -11.750 14.698 1.00 96.25 361 GLY A N 1
ATOM 2898 C CA . GLY A 1 361 ? 10.184 -10.795 14.380 1.00 96.25 361 GLY A CA 1
ATOM 2899 C C . GLY A 1 361 ? 8.799 -11.432 14.459 1.00 96.25 361 GLY A C 1
ATOM 2900 O O . GLY A 1 361 ? 8.610 -12.583 14.070 1.00 96.25 361 GLY A O 1
ATOM 2901 N N . GLN A 1 362 ? 7.816 -10.676 14.942 1.00 95.44 362 GLN A N 1
ATOM 2902 C CA . GLN A 1 362 ? 6.432 -11.137 15.048 1.00 95.44 362 GLN A CA 1
ATOM 2903 C C . GLN A 1 362 ? 5.568 -10.531 13.946 1.00 95.44 362 GLN A C 1
ATOM 2905 O O . GLN A 1 362 ? 5.822 -9.426 13.470 1.00 95.44 362 GLN A O 1
ATOM 2910 N N . THR A 1 363 ? 4.518 -11.237 13.544 1.00 94.25 363 THR A N 1
ATOM 2911 C CA . THR A 1 363 ? 3.565 -10.750 12.542 1.00 94.25 363 THR A CA 1
ATOM 2912 C C . THR A 1 363 ? 2.162 -10.780 13.116 1.00 94.25 363 THR A C 1
ATOM 2914 O O . THR A 1 363 ? 1.854 -11.608 13.974 1.00 94.25 363 THR A O 1
ATOM 2917 N N . ARG A 1 364 ? 1.317 -9.857 12.667 1.00 90.00 364 ARG A N 1
ATOM 2918 C CA . ARG A 1 364 ? -0.099 -9.826 13.011 1.00 90.00 364 ARG A CA 1
ATOM 2919 C C . ARG A 1 364 ? -0.900 -9.451 11.778 1.00 90.00 364 ARG A C 1
ATOM 2921 O O . ARG A 1 364 ? -0.734 -8.356 11.241 1.00 90.00 364 ARG A O 1
ATOM 2928 N N . GLU A 1 365 ? -1.776 -10.357 11.365 1.00 85.12 365 GLU A N 1
ATOM 2929 C CA . GLU A 1 365 ? -2.770 -10.061 10.343 1.00 85.12 365 GLU A CA 1
ATOM 2930 C C . GLU A 1 365 ? -3.871 -9.188 10.944 1.00 85.12 365 GLU A C 1
ATOM 2932 O O . GLU A 1 365 ? -4.585 -9.609 11.855 1.00 85.12 365 GLU A O 1
ATOM 2937 N N . TYR A 1 366 ? -3.922 -7.923 10.529 1.00 79.62 366 TYR A N 1
ATOM 2938 C CA . TYR A 1 366 ? -4.866 -6.939 11.050 1.00 79.62 366 TYR A CA 1
ATOM 2939 C C . TYR A 1 366 ? -4.999 -5.739 10.104 1.00 79.62 366 TYR A C 1
ATOM 2941 O O . TYR A 1 366 ? -4.007 -5.119 9.711 1.00 79.62 366 TYR A O 1
ATOM 2949 N N . ALA A 1 367 ? -6.240 -5.378 9.778 1.00 77.25 367 ALA A N 1
ATOM 2950 C CA . ALA A 1 367 ? -6.564 -4.195 8.989 1.00 77.25 367 ALA A CA 1
ATOM 2951 C C . ALA A 1 367 ? -6.713 -2.965 9.899 1.00 77.25 367 ALA A C 1
ATOM 2953 O O . ALA A 1 367 ? -7.756 -2.748 10.517 1.00 77.25 367 ALA A O 1
ATOM 2954 N N . LEU A 1 368 ? -5.655 -2.153 9.974 1.00 75.50 368 LEU A N 1
ATOM 2955 C CA . LEU A 1 368 ? -5.692 -0.846 10.633 1.00 75.50 368 LEU A CA 1
ATOM 2956 C C . LEU A 1 368 ? -6.565 0.108 9.814 1.00 75.50 368 LEU A C 1
ATOM 2958 O O . LEU A 1 368 ? -6.255 0.357 8.648 1.00 75.50 368 LEU A O 1
ATOM 2962 N N . ALA A 1 369 ? -7.594 0.698 10.419 1.00 66.56 369 ALA A N 1
ATOM 2963 C CA . ALA A 1 369 ? -8.350 1.751 9.745 1.00 66.56 369 ALA A CA 1
ATOM 2964 C C . ALA A 1 369 ? -7.745 3.136 9.980 1.00 66.56 369 ALA A C 1
ATOM 2966 O O . ALA A 1 369 ? -7.745 3.987 9.091 1.00 66.56 369 ALA A O 1
ATOM 2967 N N . ASN A 1 370 ? -7.181 3.359 11.164 1.00 77.69 370 ASN A N 1
ATOM 2968 C CA . ASN A 1 370 ? -6.357 4.521 11.459 1.00 77.69 370 ASN A CA 1
ATOM 2969 C C . ASN A 1 370 ? -4.948 4.096 11.878 1.00 77.69 370 ASN A C 1
ATOM 2971 O O . ASN A 1 370 ? -4.761 3.088 12.555 1.00 77.69 370 ASN A O 1
ATOM 2975 N N . LEU A 1 371 ? -3.948 4.903 11.525 1.00 83.19 371 LEU A N 1
ATOM 2976 C CA . LEU A 1 371 ? -2.567 4.662 11.930 1.00 83.19 371 LEU A CA 1
ATOM 2977 C C . LEU A 1 371 ? -2.403 4.606 13.457 1.00 83.19 371 LEU A C 1
ATOM 2979 O O . LEU A 1 371 ? -1.585 3.837 13.956 1.00 83.19 371 LEU A O 1
ATOM 2983 N N . LEU A 1 372 ? -3.186 5.395 14.199 1.00 85.06 372 LEU A N 1
ATOM 2984 C CA . LEU A 1 372 ? -3.127 5.457 15.656 1.00 85.06 372 LEU A CA 1
ATOM 2985 C C . LEU A 1 372 ? -3.572 4.154 16.333 1.00 85.06 372 LEU A C 1
ATOM 2987 O O . LEU A 1 372 ? -3.110 3.886 17.439 1.00 85.06 372 LEU A O 1
ATOM 2991 N N . GLU A 1 373 ? -4.376 3.313 15.668 1.00 81.38 373 GLU A N 1
ATOM 2992 C CA . GLU A 1 373 ? -4.740 1.985 16.191 1.00 81.38 373 GLU A CA 1
ATOM 2993 C C . GLU A 1 373 ? -3.502 1.122 16.451 1.00 81.38 373 GLU A C 1
ATOM 2995 O O . GLU A 1 373 ? -3.504 0.312 17.374 1.00 81.38 373 GLU A O 1
ATOM 3000 N N . ALA A 1 374 ? -2.414 1.328 15.700 1.00 88.31 374 ALA A N 1
ATOM 3001 C CA . ALA A 1 374 ? -1.181 0.570 15.874 1.00 88.31 374 ALA A CA 1
ATOM 3002 C C . ALA A 1 374 ? -0.569 0.744 17.276 1.00 88.31 374 ALA A C 1
ATOM 3004 O O . ALA A 1 374 ? 0.073 -0.181 17.773 1.00 88.31 374 ALA A O 1
ATOM 3005 N N . PHE A 1 375 ? -0.794 1.888 17.935 1.00 90.00 375 PHE A N 1
ATOM 3006 C CA . PHE A 1 375 ? -0.332 2.116 19.308 1.00 90.00 375 PHE A CA 1
ATOM 3007 C C . PHE A 1 375 ? -1.147 1.356 20.358 1.00 90.00 375 PHE A C 1
ATOM 3009 O O . PHE A 1 375 ? -0.647 1.136 21.454 1.00 90.00 375 PHE A O 1
ATOM 3016 N N . GLU A 1 376 ? -2.376 0.957 20.034 1.00 86.31 376 GLU A N 1
ATOM 3017 C CA . GLU A 1 376 ? -3.280 0.268 20.962 1.00 86.31 376 GLU A CA 1
ATOM 3018 C C . GLU A 1 376 ? -3.200 -1.261 20.830 1.00 86.31 376 GLU A C 1
ATOM 3020 O O . GLU A 1 376 ? -3.778 -1.995 21.627 1.00 86.31 376 GLU A O 1
ATOM 3025 N N . LEU A 1 377 ? -2.447 -1.773 19.848 1.00 81.38 377 LEU A N 1
ATOM 3026 C CA . LEU A 1 377 ? -2.288 -3.215 19.637 1.00 81.38 377 LEU A CA 1
ATOM 3027 C C . LEU A 1 377 ? -1.510 -3.913 20.760 1.00 81.38 377 LEU A C 1
ATOM 3029 O O . LEU A 1 377 ? -1.627 -5.134 20.893 1.00 81.38 377 LEU A O 1
ATOM 3033 N N . ALA A 1 378 ? -0.725 -3.159 21.536 1.00 80.94 378 ALA A N 1
ATOM 3034 C CA . ALA A 1 378 ? -0.100 -3.595 22.779 1.00 80.94 378 ALA A CA 1
ATOM 3035 C C . ALA A 1 378 ? 0.163 -2.389 23.700 1.00 80.94 378 ALA A C 1
ATOM 3037 O O . ALA A 1 378 ? 0.430 -1.282 23.238 1.00 80.94 378 ALA A O 1
ATOM 3038 N N . SER A 1 379 ? 0.149 -2.608 25.017 1.00 77.62 379 SER A N 1
ATOM 3039 C CA . SER A 1 379 ? 0.241 -1.541 26.031 1.00 77.62 379 SER A CA 1
ATOM 3040 C C . SER A 1 379 ? 1.566 -0.764 26.041 1.00 77.62 379 SER A C 1
ATOM 3042 O O . SER A 1 379 ? 1.662 0.296 26.657 1.00 77.62 379 SER A O 1
ATOM 3044 N N . ASN A 1 380 ? 2.601 -1.275 25.375 1.00 85.19 380 ASN A N 1
ATOM 3045 C CA . ASN A 1 380 ? 3.958 -0.735 25.382 1.00 85.19 380 ASN A CA 1
ATOM 3046 C C . ASN A 1 380 ? 4.431 -0.204 24.016 1.00 85.19 380 ASN A C 1
ATOM 3048 O O . ASN A 1 380 ? 5.620 0.096 23.870 1.00 85.19 380 ASN A O 1
ATOM 3052 N N . VAL A 1 381 ? 3.544 -0.057 23.023 1.00 91.12 381 VAL A N 1
ATOM 3053 C CA . VAL A 1 381 ? 3.924 0.497 21.714 1.00 91.12 381 VAL A CA 1
ATOM 3054 C C . VAL A 1 381 ? 4.201 1.996 21.846 1.00 91.12 381 VAL A C 1
ATOM 3056 O O . VAL A 1 381 ? 3.311 2.801 22.113 1.00 91.12 381 VAL A O 1
ATOM 3059 N N . LYS A 1 382 ? 5.464 2.388 21.645 1.00 91.12 382 LYS A N 1
ATOM 3060 C CA . LYS A 1 382 ? 5.911 3.797 21.661 1.00 91.12 382 LYS A CA 1
ATOM 3061 C C . LYS A 1 382 ? 6.235 4.340 20.273 1.00 91.12 382 LYS A C 1
ATOM 3063 O O . LYS A 1 382 ? 6.191 5.551 20.064 1.00 91.12 382 LYS A O 1
ATOM 3068 N N . THR A 1 383 ? 6.529 3.452 19.329 1.00 95.69 383 THR A N 1
ATOM 3069 C CA . THR A 1 383 ? 6.960 3.812 17.980 1.00 95.69 383 THR A CA 1
ATOM 3070 C C . THR A 1 383 ? 6.200 2.989 16.953 1.00 95.69 383 THR A C 1
ATOM 3072 O O . THR A 1 383 ? 6.127 1.770 17.081 1.00 95.69 383 THR A O 1
ATOM 3075 N N . VAL A 1 384 ? 5.676 3.649 15.923 1.00 96.94 384 VAL A N 1
ATOM 3076 C CA . VAL A 1 384 ? 5.032 3.020 14.765 1.00 96.94 384 VAL A CA 1
ATOM 3077 C C . VAL A 1 384 ? 5.780 3.440 13.507 1.00 96.94 384 VAL A C 1
ATOM 3079 O O . VAL A 1 384 ? 6.001 4.626 13.285 1.00 96.94 384 VAL A O 1
ATOM 3082 N N . VAL A 1 385 ? 6.154 2.483 12.661 1.00 98.12 385 VAL A N 1
ATOM 3083 C CA . VAL A 1 385 ? 6.759 2.772 11.355 1.00 98.12 385 VAL A CA 1
ATOM 3084 C C . VAL A 1 385 ? 5.697 2.585 10.274 1.00 98.12 385 VAL A C 1
ATOM 3086 O O . VAL A 1 385 ? 5.210 1.481 10.043 1.00 98.12 385 VAL A O 1
ATOM 3089 N N . ASN A 1 386 ? 5.288 3.679 9.636 1.00 97.31 386 ASN A N 1
ATOM 3090 C CA . ASN A 1 386 ? 4.217 3.695 8.648 1.00 97.31 386 ASN A CA 1
ATOM 3091 C C . ASN A 1 386 ? 4.767 3.441 7.238 1.00 97.31 386 ASN A C 1
ATOM 3093 O O . ASN A 1 386 ? 5.134 4.378 6.525 1.00 97.31 386 ASN A O 1
ATOM 3097 N N . CYS A 1 387 ? 4.734 2.172 6.827 1.00 96.88 387 CYS A N 1
ATOM 3098 C CA . CYS A 1 387 ? 5.073 1.714 5.476 1.00 96.88 387 CYS A CA 1
ATOM 3099 C C . CYS A 1 387 ? 3.839 1.303 4.653 1.00 96.88 387 CYS A C 1
ATOM 3101 O O . CYS A 1 387 ? 3.914 0.420 3.803 1.00 96.88 387 CYS A O 1
ATOM 3103 N N . SER A 1 388 ? 2.689 1.936 4.897 1.00 93.00 388 SER A N 1
ATOM 3104 C CA . SER A 1 388 ? 1.378 1.543 4.346 1.00 93.00 388 SER A CA 1
ATOM 3105 C C . SER A 1 388 ? 1.181 1.772 2.840 1.00 93.00 388 SER A C 1
ATOM 3107 O O . SER A 1 388 ? 0.092 1.539 2.317 1.00 93.00 388 SER A O 1
ATOM 3109 N N . GLY A 1 389 ? 2.190 2.288 2.135 1.00 93.12 389 GLY A N 1
ATOM 3110 C CA . GLY A 1 389 ? 2.098 2.692 0.731 1.00 93.12 389 GLY A CA 1
ATOM 3111 C C . GLY A 1 389 ? 1.410 4.047 0.542 1.00 93.12 389 GLY A C 1
ATOM 3112 O O . GLY A 1 389 ? 2.036 4.953 -0.003 1.00 93.12 389 GLY A O 1
ATOM 3113 N N . THR A 1 390 ? 0.171 4.203 1.022 1.00 89.25 390 THR A N 1
ATOM 3114 C CA . THR A 1 390 ? -0.668 5.403 0.799 1.00 89.25 390 THR A CA 1
ATOM 3115 C C . THR A 1 390 ? -0.781 6.361 1.987 1.00 89.25 390 THR A C 1
ATOM 3117 O O . THR A 1 390 ? -1.405 7.410 1.879 1.00 89.25 390 THR A O 1
ATOM 3120 N N . GLY A 1 391 ? -0.198 6.029 3.140 1.00 89.25 391 GLY A N 1
ATOM 3121 C CA . GLY A 1 391 ? -0.017 7.000 4.220 1.00 89.25 391 GLY A CA 1
ATOM 3122 C C . GLY A 1 391 ? -1.191 7.240 5.166 1.00 89.25 391 GLY A C 1
ATOM 3123 O O . GLY A 1 391 ? -1.044 8.097 6.026 1.00 89.25 391 GLY A O 1
ATOM 3124 N N . PHE A 1 392 ? -2.287 6.473 5.067 1.00 83.06 392 PHE A N 1
ATOM 3125 C CA . PHE A 1 392 ? -3.535 6.663 5.838 1.00 83.06 392 PHE A CA 1
ATOM 3126 C C . PHE A 1 392 ? -4.161 8.052 5.620 1.00 83.06 392 PHE A C 1
ATOM 3128 O O . PHE A 1 392 ? -4.079 8.918 6.485 1.00 83.06 392 PHE A O 1
ATOM 3135 N N . ASN A 1 393 ? -4.817 8.240 4.470 1.00 74.75 393 ASN A N 1
ATOM 3136 C CA . ASN A 1 393 ? -5.495 9.486 4.080 1.00 74.75 393 ASN A CA 1
ATOM 3137 C C . ASN A 1 393 ? -4.553 10.687 3.895 1.00 74.75 393 ASN A C 1
ATOM 3139 O O . ASN A 1 393 ? -4.952 11.825 4.127 1.00 74.75 393 ASN A O 1
ATOM 3143 N N . ASP A 1 394 ? -3.307 10.457 3.466 1.00 84.94 394 ASP A N 1
ATOM 3144 C CA . ASP A 1 394 ? -2.451 11.559 3.023 1.00 84.94 394 ASP A CA 1
ATOM 3145 C C . ASP A 1 394 ? -3.044 12.162 1.734 1.00 84.94 394 ASP A C 1
ATOM 3147 O O . ASP A 1 394 ? -3.081 11.461 0.719 1.00 84.94 394 ASP A O 1
ATOM 3151 N N . PRO A 1 395 ? -3.483 13.438 1.730 1.00 81.75 395 PRO A N 1
ATOM 3152 C CA . PRO A 1 395 ? -4.113 14.059 0.563 1.00 81.75 395 PRO A CA 1
ATOM 3153 C C . PRO A 1 395 ? -3.163 14.199 -0.631 1.00 81.75 395 PRO A C 1
ATOM 3155 O O . PRO A 1 395 ? -3.620 14.383 -1.753 1.00 81.75 395 PRO A O 1
ATOM 3158 N N . LYS A 1 396 ? -1.845 14.106 -0.407 1.00 91.31 396 LYS A N 1
ATOM 3159 C CA . LYS A 1 396 ? -0.842 14.090 -1.477 1.00 91.31 396 LYS A CA 1
ATOM 3160 C C . LYS A 1 396 ? -0.644 12.701 -2.068 1.00 91.31 396 LYS A C 1
ATOM 3162 O O . LYS A 1 396 ? 0.066 12.575 -3.064 1.00 91.31 396 LYS A O 1
ATOM 3167 N N . SER A 1 397 ? -1.174 11.646 -1.447 1.00 92.19 397 SER A N 1
ATOM 3168 C CA . SER A 1 397 ? -1.041 10.287 -1.962 1.00 92.19 397 SER A CA 1
ATOM 3169 C C . SER A 1 397 ? -2.094 9.996 -3.023 1.00 92.19 397 SER A C 1
ATOM 3171 O O . SER A 1 397 ? -3.268 10.318 -2.878 1.00 92.19 397 SER A O 1
ATOM 3173 N N . PHE A 1 398 ? -1.667 9.340 -4.096 1.00 86.62 398 PHE A N 1
ATOM 3174 C CA . PHE A 1 398 ? -2.534 8.912 -5.182 1.00 86.62 398 PHE A CA 1
ATOM 3175 C C . PHE A 1 398 ? -2.013 7.612 -5.792 1.00 86.62 398 PHE A C 1
ATOM 3177 O O . PHE A 1 398 ? -0.855 7.230 -5.615 1.00 86.62 398 PHE A O 1
ATOM 3184 N N . ILE A 1 399 ? -2.869 6.914 -6.530 1.00 89.69 399 ILE A N 1
ATOM 3185 C CA . ILE A 1 399 ? -2.489 5.675 -7.209 1.00 89.69 399 ILE A CA 1
ATOM 3186 C C . ILE A 1 399 ? -2.063 5.939 -8.654 1.00 89.69 399 ILE A C 1
ATOM 3188 O O . ILE A 1 399 ? -2.539 6.864 -9.312 1.00 89.69 399 ILE A O 1
ATOM 3192 N N . ILE A 1 400 ? -1.170 5.098 -9.171 1.00 94.31 400 ILE A N 1
ATOM 3193 C CA . ILE A 1 400 ? -0.854 5.016 -10.599 1.00 94.31 400 ILE A CA 1
ATOM 3194 C C . ILE A 1 400 ? -1.107 3.580 -11.047 1.00 94.31 400 ILE A C 1
ATOM 3196 O O . ILE A 1 400 ? -0.291 2.685 -10.783 1.00 94.31 400 ILE A O 1
ATOM 3200 N N . ARG A 1 401 ? -2.224 3.357 -11.745 1.00 92.12 401 ARG A N 1
ATOM 3201 C CA . ARG A 1 401 ? -2.554 2.053 -12.326 1.00 92.12 401 ARG A CA 1
ATOM 3202 C C . ARG A 1 401 ? -1.501 1.658 -13.354 1.00 92.12 401 ARG A C 1
ATOM 3204 O O . ARG A 1 401 ? -1.022 2.476 -14.147 1.00 92.12 401 ARG A O 1
ATOM 3211 N N . GLY A 1 402 ? -1.105 0.396 -13.296 1.00 94.31 402 GLY A N 1
ATOM 3212 C CA . GLY A 1 402 ? -0.232 -0.240 -14.265 1.00 94.31 402 GLY A CA 1
ATOM 3213 C C . GLY A 1 402 ? -0.751 -1.609 -14.623 1.00 94.31 402 GLY A C 1
ATOM 3214 O O . GLY A 1 402 ? -0.947 -2.435 -13.736 1.00 94.31 402 GLY A O 1
ATOM 3215 N N . GLN A 1 403 ? -0.928 -1.829 -15.918 1.00 94.38 403 GLN A N 1
ATOM 3216 C CA . GLN A 1 403 ? -1.189 -3.137 -16.481 1.00 94.38 403 GLN A CA 1
ATOM 3217 C C . GLN A 1 403 ? 0.087 -3.683 -17.121 1.00 94.38 403 GLN A C 1
ATOM 3219 O O . GLN A 1 403 ? 0.781 -2.966 -17.849 1.00 94.38 403 GLN A O 1
ATOM 3224 N N . THR A 1 404 ? 0.384 -4.943 -16.825 1.00 96.81 404 THR A N 1
ATOM 3225 C CA . THR A 1 404 ? 1.454 -5.738 -17.431 1.00 96.81 404 THR A CA 1
ATOM 3226 C C . THR A 1 404 ? 0.924 -7.132 -17.772 1.00 96.81 404 THR A C 1
ATOM 3228 O O . THR A 1 404 ? -0.160 -7.521 -17.341 1.00 96.81 404 THR A O 1
ATOM 3231 N N . CYS A 1 405 ? 1.684 -7.885 -18.557 1.00 95.81 405 CYS A N 1
ATOM 3232 C CA . CYS A 1 405 ? 1.401 -9.263 -18.930 1.00 95.81 405 CYS A CA 1
ATOM 3233 C C . CYS A 1 405 ? 2.575 -10.140 -18.492 1.00 95.81 405 CYS A C 1
ATOM 3235 O O . CYS A 1 405 ? 3.729 -9.816 -18.766 1.00 95.81 405 CYS A O 1
ATOM 3237 N N . LEU A 1 406 ? 2.300 -11.248 -17.809 1.00 95.81 406 LEU A N 1
ATOM 3238 C CA . LEU A 1 406 ? 3.307 -12.244 -17.460 1.00 95.81 406 LEU A CA 1
ATOM 3239 C C . LEU A 1 406 ? 3.289 -13.363 -18.500 1.00 95.81 406 LEU A C 1
ATOM 3241 O O . LEU A 1 406 ? 2.243 -13.974 -18.719 1.00 95.81 406 LEU A O 1
ATOM 3245 N N . VAL A 1 407 ? 4.439 -13.651 -19.105 1.00 96.44 407 VAL A N 1
ATOM 3246 C CA . VAL A 1 407 ? 4.593 -14.709 -20.115 1.00 96.44 407 VAL A CA 1
ATOM 3247 C C . VAL A 1 407 ? 5.629 -15.742 -19.687 1.00 96.44 407 VAL A C 1
ATOM 3249 O O . VAL A 1 407 ? 6.538 -15.432 -18.915 1.00 96.44 407 VAL A O 1
ATOM 3252 N N . ARG A 1 408 ? 5.522 -16.970 -20.201 1.00 95.00 408 ARG A N 1
ATOM 3253 C CA . ARG A 1 408 ? 6.525 -18.024 -19.972 1.00 95.00 408 ARG A CA 1
ATOM 3254 C C . ARG A 1 408 ? 7.788 -17.828 -20.809 1.00 95.00 408 ARG A C 1
ATOM 3256 O O . ARG A 1 408 ? 8.841 -18.343 -20.447 1.00 95.00 408 ARG A O 1
ATOM 3263 N N . ASN A 1 409 ? 7.691 -17.078 -21.907 1.00 93.94 409 ASN A N 1
ATOM 3264 C CA . ASN A 1 409 ? 8.796 -16.849 -22.831 1.00 93.94 409 ASN A CA 1
ATOM 3265 C C . ASN A 1 409 ? 10.023 -16.273 -22.096 1.00 93.94 409 ASN A C 1
ATOM 3267 O O . ASN A 1 409 ? 9.909 -15.226 -21.442 1.00 93.94 409 ASN A O 1
ATOM 3271 N N . PRO A 1 410 ? 11.196 -16.919 -22.202 1.00 91.25 410 PRO A N 1
ATOM 3272 C CA . PRO A 1 410 ? 12.407 -16.434 -21.564 1.00 91.25 410 PRO A CA 1
ATOM 3273 C C . PRO A 1 410 ? 12.961 -15.218 -22.310 1.00 91.25 410 PRO A C 1
ATOM 3275 O O . PRO A 1 410 ? 12.912 -15.141 -23.538 1.00 91.25 410 PRO A O 1
ATOM 3278 N N . CYS A 1 411 ? 13.534 -14.287 -21.555 1.00 92.94 411 CYS A N 1
ATOM 3279 C CA . CYS A 1 411 ? 14.348 -13.200 -22.080 1.00 92.94 411 CYS A CA 1
ATOM 3280 C C . CYS A 1 411 ? 15.651 -13.141 -21.276 1.00 92.94 411 CYS A C 1
ATOM 3282 O O . CYS A 1 411 ? 15.637 -13.282 -20.051 1.00 92.94 411 CYS A O 1
ATOM 3284 N N . SER A 1 412 ? 16.785 -12.993 -21.958 1.00 92.44 412 SER A N 1
ATOM 3285 C CA . SER A 1 412 ? 18.115 -12.987 -21.333 1.00 92.44 412 SER A CA 1
ATOM 3286 C C . SER A 1 412 ? 18.551 -11.606 -20.843 1.00 92.44 412 SER A C 1
ATOM 3288 O O . SER A 1 412 ? 19.500 -11.516 -20.064 1.00 92.44 412 SER A O 1
ATOM 3290 N N . VAL A 1 413 ? 17.849 -10.553 -21.272 1.00 96.19 413 VAL A N 1
ATOM 3291 C CA . VAL A 1 413 ? 18.110 -9.152 -20.924 1.00 96.19 413 VAL A CA 1
ATOM 3292 C C . VAL A 1 413 ? 16.863 -8.519 -20.316 1.00 96.19 413 VAL A C 1
ATOM 3294 O O . VAL A 1 413 ? 15.735 -8.951 -20.570 1.00 96.19 413 VAL A O 1
ATOM 3297 N N . THR A 1 414 ? 17.054 -7.482 -19.508 1.00 98.00 414 THR A N 1
ATOM 3298 C CA . THR A 1 414 ? 15.960 -6.560 -19.218 1.00 98.00 414 THR A CA 1
ATOM 3299 C C . THR A 1 414 ? 16.090 -5.351 -20.117 1.00 98.00 414 THR A C 1
ATOM 3301 O O . THR A 1 414 ? 17.162 -4.765 -20.222 1.00 98.00 414 THR A O 1
ATOM 3304 N N . LEU A 1 415 ? 15.009 -4.994 -20.802 1.00 97.81 415 LEU A N 1
ATOM 3305 C CA . LEU A 1 415 ? 15.015 -3.883 -21.743 1.00 97.81 415 LEU A CA 1
ATOM 3306 C C . LEU A 1 415 ? 13.906 -2.913 -21.379 1.00 97.81 415 LEU A C 1
ATOM 3308 O O . LEU A 1 415 ? 12.775 -3.338 -21.152 1.00 97.81 415 LEU A O 1
ATOM 3312 N N . THR A 1 416 ? 14.227 -1.623 -21.345 1.00 97.19 416 THR A N 1
ATOM 3313 C CA . THR A 1 416 ? 13.248 -0.537 -21.243 1.00 97.19 416 THR A CA 1
ATOM 3314 C C . THR A 1 416 ? 13.352 0.353 -22.466 1.00 97.19 416 THR A C 1
ATOM 3316 O O . THR A 1 416 ? 14.429 0.856 -22.783 1.00 97.19 416 THR A O 1
ATOM 3319 N N . ARG A 1 417 ? 12.220 0.583 -23.128 1.00 96.38 417 ARG A N 1
ATOM 3320 C CA . ARG A 1 417 ? 12.086 1.517 -24.239 1.00 96.38 417 ARG A CA 1
ATOM 3321 C C . ARG A 1 417 ? 11.041 2.579 -23.914 1.00 96.38 417 ARG A C 1
ATOM 3323 O O . ARG A 1 417 ? 9.899 2.243 -23.591 1.00 96.38 417 ARG A O 1
ATOM 3330 N N . GLN A 1 418 ? 11.418 3.848 -24.034 1.00 95.81 418 GLN A N 1
ATOM 3331 C CA . GLN A 1 418 ? 10.478 4.967 -24.026 1.00 95.81 418 GLN A CA 1
ATOM 3332 C C . GLN A 1 418 ? 10.276 5.471 -25.453 1.00 95.81 418 GLN A C 1
ATOM 3334 O O . GLN A 1 418 ? 11.235 5.844 -26.134 1.00 95.81 418 GLN A O 1
ATOM 3339 N N . GLN A 1 419 ? 9.021 5.480 -25.885 1.00 93.88 419 GLN A N 1
ATOM 3340 C CA . GLN A 1 419 ? 8.616 5.958 -27.202 1.00 93.88 419 GLN A CA 1
ATOM 3341 C C . GLN A 1 419 ? 8.508 7.486 -27.221 1.00 93.88 419 GLN A C 1
ATOM 3343 O O . GLN A 1 419 ? 8.394 8.125 -26.170 1.00 93.88 419 GLN A O 1
ATOM 3348 N N . ALA A 1 420 ? 8.523 8.080 -28.416 1.00 94.06 420 ALA A N 1
ATOM 3349 C CA . ALA A 1 420 ? 8.440 9.532 -28.585 1.00 94.06 420 ALA A CA 1
ATOM 3350 C C . ALA A 1 420 ? 7.132 10.147 -28.039 1.00 94.06 420 ALA A C 1
ATOM 3352 O O . ALA A 1 420 ? 7.120 11.315 -27.658 1.00 94.06 420 ALA A O 1
ATOM 3353 N N . ASP A 1 421 ? 6.054 9.363 -27.953 1.00 92.38 421 ASP A N 1
ATOM 3354 C CA . ASP A 1 421 ? 4.768 9.759 -27.357 1.00 92.38 421 ASP A CA 1
ATOM 3355 C C . ASP A 1 421 ? 4.757 9.704 -25.813 1.00 92.38 421 ASP A C 1
ATOM 3357 O O . ASP A 1 421 ? 3.750 10.004 -25.172 1.00 92.38 421 ASP A O 1
ATOM 3361 N N . GLY A 1 422 ? 5.880 9.312 -25.200 1.00 90.00 422 GLY A N 1
ATOM 3362 C CA . GLY A 1 422 ? 6.044 9.176 -23.756 1.00 90.00 422 GLY A CA 1
ATOM 3363 C C . GLY A 1 422 ? 5.580 7.833 -23.184 1.00 90.00 422 GLY A C 1
ATOM 3364 O O . GLY A 1 422 ? 5.739 7.613 -21.977 1.00 90.00 422 GLY A O 1
ATOM 3365 N N . SER A 1 423 ? 5.043 6.929 -24.008 1.00 91.31 423 SER A N 1
ATOM 3366 C CA . SER A 1 423 ? 4.627 5.596 -23.580 1.00 91.31 423 SER A CA 1
ATOM 3367 C C . SER A 1 423 ? 5.824 4.657 -23.383 1.00 91.31 423 SER A C 1
ATOM 3369 O O . SER A 1 423 ? 6.872 4.764 -24.028 1.00 91.31 423 SER A O 1
ATOM 3371 N N . TRP A 1 424 ? 5.676 3.717 -22.449 1.00 93.19 424 TRP A N 1
ATOM 3372 C CA . TRP A 1 424 ? 6.759 2.845 -21.998 1.00 93.19 424 TRP A CA 1
ATOM 3373 C C . TRP A 1 424 ? 6.495 1.399 -22.390 1.00 93.19 424 TRP A C 1
ATOM 3375 O O . TRP A 1 424 ? 5.409 0.871 -22.153 1.00 93.19 424 TRP A O 1
ATOM 3385 N N . SER A 1 425 ? 7.526 0.746 -22.915 1.00 96.50 425 SER A N 1
ATOM 3386 C CA . SER A 1 425 ? 7.542 -0.697 -23.126 1.00 96.50 425 SER A CA 1
ATOM 3387 C C . SER A 1 425 ? 8.766 -1.293 -22.440 1.00 96.50 425 SER A C 1
ATOM 3389 O O . SER A 1 425 ? 9.865 -0.761 -22.559 1.00 96.50 425 SER A O 1
ATOM 3391 N N . PHE A 1 426 ? 8.605 -2.399 -21.723 1.00 97.50 426 PHE A N 1
ATOM 3392 C CA . PHE A 1 426 ? 9.703 -3.083 -21.055 1.00 97.50 426 PHE A CA 1
ATOM 3393 C C . PHE A 1 426 ? 9.496 -4.594 -20.965 1.00 97.50 426 PHE A C 1
ATOM 3395 O O . PHE A 1 426 ? 8.362 -5.072 -20.877 1.00 97.50 426 PHE A O 1
ATOM 3402 N N . CYS A 1 427 ? 10.604 -5.334 -20.911 1.00 97.62 427 CYS A N 1
ATOM 3403 C CA . CYS A 1 427 ? 10.640 -6.742 -20.524 1.00 97.62 427 CYS A CA 1
ATOM 3404 C C . CYS A 1 427 ? 11.532 -6.941 -19.293 1.00 97.62 427 CYS A C 1
ATOM 3406 O O . CYS A 1 427 ? 12.653 -6.433 -19.215 1.00 97.62 427 CYS A O 1
ATOM 3408 N N . ILE A 1 428 ? 11.024 -7.679 -18.309 1.00 98.25 428 ILE A N 1
ATOM 3409 C CA . ILE A 1 428 ? 11.707 -7.939 -17.038 1.00 98.25 428 ILE A CA 1
ATOM 3410 C C . ILE A 1 428 ? 11.641 -9.445 -16.761 1.00 98.25 428 ILE A C 1
ATOM 3412 O O . ILE A 1 428 ? 10.598 -9.930 -16.308 1.00 98.25 428 ILE A O 1
ATOM 3416 N N . PRO A 1 429 ? 12.707 -10.207 -17.059 1.00 97.31 429 PRO A N 1
ATOM 3417 C CA . PRO A 1 429 ? 12.755 -11.630 -16.754 1.00 97.31 429 PRO A CA 1
ATOM 3418 C C . PRO A 1 429 ? 12.890 -11.842 -15.243 1.00 97.31 429 PRO A C 1
ATOM 3420 O O . PRO A 1 429 ? 13.807 -11.329 -14.599 1.00 97.31 429 PRO A O 1
ATOM 3423 N N . ARG A 1 430 ? 11.970 -12.610 -14.661 1.00 96.94 430 ARG A N 1
ATOM 3424 C CA . ARG A 1 430 ? 11.998 -12.976 -13.245 1.00 96.94 430 ARG A CA 1
ATOM 3425 C C . ARG A 1 430 ? 12.859 -14.229 -13.051 1.00 96.94 430 ARG A C 1
ATOM 3427 O O . ARG A 1 430 ? 12.615 -15.237 -13.714 1.00 96.94 430 ARG A O 1
ATOM 3434 N N . PRO A 1 431 ? 13.833 -14.209 -12.126 1.00 96.06 431 PRO A N 1
ATOM 3435 C CA . PRO A 1 431 ? 14.607 -15.394 -11.762 1.00 96.06 431 PRO A CA 1
ATOM 3436 C C . PRO A 1 431 ? 13.743 -16.530 -11.196 1.00 96.06 431 PRO A C 1
ATOM 3438 O O . PRO A 1 431 ? 12.587 -16.314 -10.817 1.00 96.06 431 PRO A O 1
ATOM 3441 N N . LEU A 1 432 ? 14.347 -17.720 -11.077 1.00 95.50 432 LEU A N 1
ATOM 3442 C CA . LEU A 1 432 ? 13.710 -18.935 -10.545 1.00 95.50 432 LEU A CA 1
ATOM 3443 C C . LEU A 1 432 ? 12.449 -19.316 -11.337 1.00 95.50 432 LEU A C 1
ATOM 3445 O O . LEU A 1 432 ? 11.383 -19.517 -10.760 1.00 95.50 432 LEU A O 1
ATOM 3449 N N . ASP A 1 433 ? 12.574 -19.310 -12.667 1.00 93.44 433 ASP A N 1
ATOM 3450 C CA . ASP A 1 433 ? 11.506 -19.646 -13.619 1.00 93.44 433 ASP A CA 1
ATOM 3451 C C . ASP A 1 433 ? 10.208 -18.845 -13.416 1.00 93.44 433 ASP A C 1
ATOM 3453 O O . ASP A 1 433 ? 9.107 -19.289 -13.740 1.00 93.44 433 ASP A O 1
ATOM 3457 N N . GLY A 1 434 ? 10.333 -17.614 -12.910 1.00 94.31 434 GLY A N 1
ATOM 3458 C CA . GLY A 1 434 ? 9.204 -16.736 -12.606 1.00 94.31 434 GLY A CA 1
ATOM 3459 C C . GLY A 1 434 ? 8.504 -16.133 -13.829 1.00 94.31 434 GLY A C 1
ATOM 3460 O O . GLY A 1 434 ? 7.594 -15.323 -13.645 1.00 94.31 434 GLY A O 1
ATOM 3461 N N . GLY A 1 435 ? 8.932 -16.490 -15.045 1.00 95.69 435 GLY A N 1
ATOM 3462 C CA . GLY A 1 435 ? 8.475 -15.924 -16.317 1.00 95.69 435 GLY A CA 1
ATOM 3463 C C . GLY A 1 435 ? 9.061 -14.542 -16.621 1.00 95.69 435 GLY A C 1
ATOM 3464 O O . GLY A 1 435 ? 9.899 -14.022 -15.887 1.00 95.69 435 GLY A O 1
ATOM 3465 N N . THR A 1 436 ? 8.600 -13.917 -17.700 1.00 97.44 436 THR A N 1
ATOM 3466 C CA . THR A 1 436 ? 8.997 -12.558 -18.097 1.00 97.44 436 THR A CA 1
ATOM 3467 C C . THR A 1 436 ? 7.805 -11.620 -17.984 1.00 97.44 436 THR A C 1
ATOM 3469 O O . THR A 1 436 ? 6.747 -11.870 -18.561 1.00 97.44 436 THR A O 1
ATOM 3472 N N . VAL A 1 437 ? 7.961 -10.522 -17.244 1.00 97.94 437 VAL A N 1
ATOM 3473 C CA . VAL A 1 437 ? 6.956 -9.455 -17.193 1.00 97.94 437 VAL A CA 1
ATOM 3474 C C . VAL A 1 437 ? 7.145 -8.548 -18.397 1.00 97.94 437 VAL A C 1
ATOM 3476 O O . VAL A 1 437 ? 8.198 -7.933 -18.552 1.00 97.94 437 VAL A O 1
ATOM 3479 N N . ILE A 1 438 ? 6.107 -8.437 -19.216 1.00 98.00 438 ILE A N 1
ATOM 3480 C CA . ILE A 1 438 ? 5.998 -7.490 -20.320 1.00 98.00 438 ILE A CA 1
ATOM 3481 C C . ILE A 1 438 ? 5.108 -6.349 -19.854 1.00 98.00 438 ILE A C 1
ATOM 3483 O O . ILE A 1 438 ? 3.959 -6.555 -19.465 1.00 98.00 438 ILE A O 1
ATOM 3487 N N . GLY A 1 439 ? 5.623 -5.134 -19.881 1.00 94.38 439 GLY A N 1
ATOM 3488 C CA . GLY A 1 439 ? 4.844 -3.963 -19.521 1.00 94.38 439 GLY A CA 1
ATOM 3489 C C . GLY A 1 439 ? 5.158 -2.766 -20.403 1.00 94.38 439 GLY A C 1
ATOM 3490 O O . GLY A 1 439 ? 5.929 -2.873 -21.341 1.00 94.38 439 GLY A O 1
ATOM 3491 N N . GLY A 1 440 ? 4.531 -1.626 -20.153 1.00 92.94 440 GLY A N 1
ATOM 3492 C CA . GLY A 1 440 ? 3.407 -1.511 -19.231 1.00 92.94 440 GLY A CA 1
ATOM 3493 C C . GLY A 1 440 ? 2.767 -0.138 -19.276 1.00 92.94 440 GLY A C 1
ATOM 3494 O O . GLY A 1 440 ? 3.324 0.810 -19.819 1.00 92.94 440 GLY A O 1
ATOM 3495 N N . THR A 1 441 ? 1.597 -0.013 -18.655 1.00 94.56 441 THR A N 1
ATOM 3496 C CA . THR A 1 441 ? 0.888 1.271 -18.596 1.00 94.56 441 THR A CA 1
ATOM 3497 C C . THR A 1 441 ? 1.259 2.099 -17.360 1.00 94.56 441 THR A C 1
ATOM 3499 O O . THR A 1 441 ? 1.677 1.581 -16.308 1.00 94.56 441 THR A O 1
ATOM 3502 N N . LYS A 1 442 ? 1.074 3.417 -17.484 1.00 94.44 442 LYS A N 1
ATOM 3503 C CA . LYS A 1 442 ? 1.209 4.407 -16.411 1.00 94.44 442 LYS A CA 1
ATOM 3504 C C . LYS A 1 442 ? -0.012 5.326 -16.433 1.00 94.44 442 LYS A C 1
ATOM 3506 O O . LYS A 1 442 ? -0.064 6.259 -17.222 1.00 94.44 442 LYS A O 1
ATOM 3511 N N . GLN A 1 443 ? -0.994 5.041 -15.582 1.00 92.88 443 GLN A N 1
ATOM 3512 C CA . GLN A 1 443 ? -2.288 5.731 -15.570 1.00 92.88 443 GLN A CA 1
ATOM 3513 C C . GLN A 1 443 ? -2.565 6.313 -14.170 1.00 92.88 443 GLN A C 1
ATOM 3515 O O . GLN A 1 443 ? -3.100 5.609 -13.307 1.00 92.88 443 GLN A O 1
ATOM 3520 N N . PRO A 1 444 ? -2.144 7.563 -13.893 1.00 92.19 444 PRO A N 1
ATOM 3521 C CA . PRO A 1 444 ? -2.436 8.251 -12.633 1.00 92.19 444 PRO A CA 1
ATOM 3522 C C . PRO A 1 444 ? -3.942 8.345 -12.361 1.00 92.19 444 PRO A C 1
ATOM 3524 O O . PRO A 1 444 ? -4.721 8.518 -13.293 1.00 92.19 444 PRO A O 1
ATOM 3527 N N . HIS A 1 445 ? -4.341 8.224 -11.093 1.00 84.19 445 HIS A N 1
ATOM 3528 C CA . HIS A 1 445 ? -5.729 8.340 -10.609 1.00 84.19 445 HIS A CA 1
ATOM 3529 C C . HIS A 1 445 ? -6.746 7.363 -11.230 1.00 84.19 445 HIS A C 1
ATOM 3531 O O . HIS A 1 445 ? -7.942 7.481 -10.977 1.00 84.19 445 HIS A O 1
ATOM 3537 N N . ASN A 1 446 ? -6.300 6.374 -12.007 1.00 79.12 446 ASN A N 1
ATOM 3538 C CA . ASN A 1 446 ? -7.189 5.390 -12.610 1.00 79.12 446 ASN A CA 1
ATOM 3539 C C . ASN A 1 446 ? -7.462 4.226 -11.645 1.00 79.12 446 ASN A C 1
ATOM 3541 O O . ASN A 1 446 ? -6.570 3.440 -11.328 1.00 79.12 446 ASN A O 1
ATOM 3545 N N . TRP A 1 447 ? -8.713 4.099 -11.215 1.00 76.06 447 TRP A N 1
ATOM 3546 C CA . TRP A 1 447 ? -9.145 3.081 -10.262 1.00 76.06 447 TRP A CA 1
ATOM 3547 C C . TRP A 1 447 ? -9.704 1.803 -10.900 1.00 76.06 447 TRP A C 1
ATOM 3549 O O . TRP A 1 447 ? -10.068 0.896 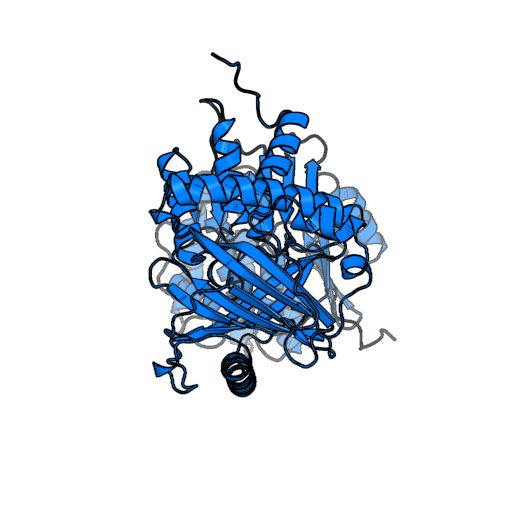-10.157 1.00 76.06 447 TRP A O 1
ATOM 3559 N N . ASP A 1 448 ? -9.723 1.661 -12.226 1.00 74.44 448 ASP A N 1
ATOM 3560 C CA . ASP A 1 448 ? -10.226 0.453 -12.893 1.00 74.44 448 ASP A CA 1
ATOM 3561 C C . ASP A 1 448 ? -9.401 -0.791 -12.498 1.00 74.44 448 ASP A C 1
ATOM 3563 O O . ASP A 1 448 ? -8.189 -0.840 -12.754 1.00 74.44 448 ASP A O 1
ATOM 3567 N N . PRO A 1 449 ? -10.012 -1.801 -11.853 1.00 73.50 449 PRO A N 1
ATOM 3568 C CA . PRO A 1 449 ? -9.294 -2.993 -11.430 1.00 73.50 449 PRO A CA 1
ATOM 3569 C C . PRO A 1 449 ? -9.090 -4.021 -12.549 1.00 73.50 449 PRO A C 1
ATOM 3571 O O . PRO A 1 449 ? -8.307 -4.953 -12.368 1.00 73.50 449 PRO A O 1
ATOM 3574 N N . ASN A 1 450 ? -9.773 -3.881 -13.686 1.00 79.75 450 ASN A N 1
ATOM 3575 C CA . ASN A 1 450 ? -9.854 -4.932 -14.695 1.00 79.75 450 ASN A CA 1
ATOM 3576 C C . ASN A 1 450 ? -8.732 -4.807 -15.730 1.00 79.75 450 ASN A C 1
ATOM 3578 O O . ASN A 1 450 ? -8.436 -3.696 -16.170 1.00 79.75 450 ASN A O 1
ATOM 3582 N N . PRO A 1 451 ? -8.085 -5.905 -16.152 1.00 82.00 451 PRO A N 1
ATOM 3583 C CA . PRO A 1 451 ? -7.149 -5.865 -17.271 1.00 82.00 451 PRO A CA 1
ATOM 3584 C C . PRO A 1 451 ? -7.890 -5.652 -18.602 1.00 82.00 451 PRO A C 1
ATOM 3586 O O . PRO A 1 451 ? -8.899 -6.300 -18.862 1.00 82.00 451 PRO A O 1
ATOM 3589 N N . SER A 1 452 ? -7.362 -4.788 -19.474 1.00 89.88 452 SER A N 1
ATOM 3590 C CA . SER A 1 452 ? -7.863 -4.598 -20.845 1.00 89.88 452 SER A CA 1
ATOM 3591 C C . SER A 1 452 ? -7.195 -5.595 -21.809 1.00 89.88 452 SER A C 1
ATOM 3593 O O . SER A 1 452 ? -5.958 -5.601 -21.904 1.00 89.88 452 SER A O 1
ATOM 3595 N N . PRO A 1 453 ? -7.965 -6.417 -22.549 1.00 87.62 453 PRO A N 1
ATOM 3596 C CA . PRO A 1 453 ? -7.436 -7.301 -23.591 1.00 87.62 453 PRO A CA 1
ATOM 3597 C C . PRO A 1 453 ? -6.696 -6.557 -24.708 1.00 87.62 453 PRO A C 1
ATOM 3599 O O . PRO A 1 453 ? -5.687 -7.049 -25.213 1.00 87.62 453 PRO A O 1
ATOM 3602 N N . GLU A 1 454 ? -7.157 -5.359 -25.059 1.00 96.38 454 GLU A N 1
ATOM 3603 C CA . GLU A 1 454 ? -6.559 -4.487 -26.074 1.00 96.38 454 GLU A CA 1
ATOM 3604 C C . GLU A 1 454 ? -5.185 -4.006 -25.607 1.00 96.38 454 GLU A C 1
ATOM 3606 O O . GLU A 1 454 ? -4.203 -4.074 -26.347 1.00 96.38 454 GLU A O 1
ATOM 3611 N N . THR A 1 455 ? -5.090 -3.605 -24.334 1.00 95.50 455 THR A N 1
ATOM 3612 C CA . THR A 1 455 ? -3.814 -3.246 -23.709 1.00 95.50 455 THR A CA 1
ATOM 3613 C C . THR A 1 455 ? -2.852 -4.432 -23.745 1.00 95.50 455 THR A C 1
ATOM 3615 O O . THR A 1 455 ? -1.704 -4.263 -24.145 1.00 95.50 455 THR A O 1
ATOM 3618 N N . ARG A 1 456 ? -3.299 -5.648 -23.396 1.00 95.25 456 ARG A N 1
ATOM 3619 C CA . ARG A 1 456 ? -2.463 -6.858 -23.496 1.00 95.25 456 ARG A CA 1
ATOM 3620 C C . ARG A 1 456 ? -1.966 -7.079 -24.927 1.00 95.25 456 ARG A C 1
ATOM 3622 O O . ARG A 1 456 ? -0.773 -7.306 -25.114 1.00 95.25 456 ARG A O 1
ATOM 3629 N N . ALA A 1 457 ? -2.847 -6.995 -25.923 1.00 96.00 457 ALA A N 1
ATOM 3630 C CA . ALA A 1 457 ? -2.476 -7.169 -27.327 1.00 96.00 457 ALA A CA 1
ATOM 3631 C C . ALA A 1 457 ? -1.394 -6.163 -27.755 1.00 96.00 457 ALA A C 1
ATOM 3633 O O . ALA A 1 457 ? -0.398 -6.558 -28.361 1.00 96.00 457 ALA A O 1
ATOM 3634 N N . GLN A 1 458 ? -1.530 -4.894 -27.355 1.00 96.12 458 GLN A N 1
ATOM 3635 C CA . GLN A 1 458 ? -0.526 -3.862 -27.616 1.00 96.12 458 GLN A CA 1
ATOM 3636 C C . GLN A 1 458 ? 0.817 -4.164 -26.933 1.00 96.12 458 GLN A C 1
ATOM 3638 O O . GLN A 1 458 ? 1.869 -4.037 -27.559 1.00 96.12 458 GLN A O 1
ATOM 3643 N N . LEU A 1 459 ? 0.796 -4.585 -25.662 1.00 96.12 459 LEU A N 1
ATOM 3644 C CA . LEU A 1 459 ? 2.008 -4.936 -24.915 1.00 96.12 459 LEU A CA 1
ATOM 3645 C C . LEU A 1 459 ? 2.774 -6.083 -25.588 1.00 96.12 459 LEU A C 1
ATOM 3647 O O . LEU A 1 459 ? 3.994 -6.008 -25.732 1.00 96.12 459 LEU A O 1
ATOM 3651 N N . LEU A 1 460 ? 2.066 -7.126 -26.028 1.00 95.69 460 LEU A N 1
ATOM 3652 C CA . LEU A 1 460 ? 2.667 -8.274 -26.709 1.00 95.69 460 LEU A CA 1
ATOM 3653 C C . LEU A 1 460 ? 3.170 -7.918 -28.117 1.00 95.69 460 LEU A C 1
ATOM 3655 O O . LEU A 1 460 ? 4.250 -8.358 -28.504 1.00 95.69 460 LEU A O 1
ATOM 3659 N N . ALA A 1 461 ? 2.447 -7.078 -28.862 1.00 94.44 461 ALA A N 1
ATOM 3660 C CA . ALA A 1 461 ? 2.901 -6.587 -30.164 1.00 94.44 461 ALA A CA 1
ATOM 3661 C C . ALA A 1 461 ? 4.206 -5.779 -30.041 1.00 94.44 461 ALA A C 1
ATOM 3663 O O . ALA A 1 461 ? 5.166 -6.027 -30.772 1.00 94.44 461 ALA A O 1
ATOM 3664 N N . ASN A 1 462 ? 4.280 -4.873 -29.060 1.00 94.56 462 ASN A N 1
ATOM 3665 C CA . ASN A 1 462 ? 5.494 -4.114 -28.751 1.00 94.56 462 ASN A CA 1
ATOM 3666 C C . ASN A 1 462 ? 6.648 -5.038 -28.343 1.00 94.56 462 ASN A C 1
ATOM 3668 O O . ASN A 1 462 ? 7.783 -4.856 -28.787 1.00 94.56 462 ASN A O 1
ATOM 3672 N N . ALA A 1 463 ? 6.354 -6.059 -27.537 1.00 94.56 463 ALA A N 1
ATOM 3673 C CA . ALA A 1 463 ? 7.340 -7.041 -27.117 1.00 94.56 463 ALA A CA 1
ATOM 3674 C C . ALA A 1 463 ? 7.920 -7.840 -28.289 1.00 94.56 463 ALA A C 1
ATOM 3676 O O . ALA A 1 463 ? 9.139 -7.979 -28.372 1.00 94.56 463 ALA A O 1
ATOM 3677 N N . SER A 1 464 ? 7.074 -8.300 -29.218 1.00 92.75 464 SER A N 1
ATOM 3678 C CA . SER A 1 464 ? 7.518 -8.992 -30.436 1.00 92.75 464 SER A CA 1
ATOM 3679 C C . SER A 1 464 ? 8.361 -8.099 -31.344 1.00 92.75 464 SER A C 1
ATOM 3681 O O . SER A 1 464 ? 9.181 -8.608 -32.103 1.00 92.75 464 SER A O 1
ATOM 3683 N N . LYS A 1 465 ? 8.127 -6.785 -31.311 1.00 91.81 465 LYS A N 1
ATOM 3684 C CA . LYS A 1 465 ? 8.818 -5.821 -32.167 1.00 91.81 465 LYS A CA 1
ATOM 3685 C C . LYS A 1 465 ? 10.207 -5.457 -31.644 1.00 91.81 465 LYS A C 1
ATOM 3687 O O . LYS A 1 465 ? 11.113 -5.252 -32.445 1.00 91.81 465 LYS A O 1
ATOM 3692 N N . TRP A 1 466 ? 10.369 -5.315 -30.327 1.00 92.50 466 TRP A N 1
ATOM 3693 C CA . TRP A 1 466 ? 11.547 -4.646 -29.757 1.00 92.50 466 TRP A CA 1
ATOM 3694 C C . TRP A 1 466 ? 12.418 -5.496 -28.841 1.00 92.50 466 TRP A C 1
ATOM 3696 O O . TRP A 1 466 ? 13.566 -5.118 -28.607 1.00 92.50 466 TRP A O 1
ATOM 3706 N N . PHE A 1 467 ? 11.909 -6.593 -28.281 1.00 93.44 467 PHE A N 1
ATOM 3707 C CA . PHE A 1 467 ? 12.638 -7.334 -27.253 1.00 93.44 467 PHE A CA 1
ATOM 3708 C C . PHE A 1 467 ? 13.218 -8.640 -27.803 1.00 93.44 467 PHE A C 1
ATOM 3710 O O . PHE A 1 467 ? 12.556 -9.322 -28.587 1.00 93.44 467 PHE A O 1
ATOM 3717 N N . PRO A 1 468 ? 14.434 -9.026 -27.376 1.00 91.25 468 PRO A N 1
ATOM 3718 C CA . PRO A 1 468 ? 15.140 -10.184 -27.916 1.00 91.25 468 PRO A CA 1
ATOM 3719 C C . PRO A 1 468 ? 14.640 -11.495 -27.285 1.00 91.25 468 PRO A C 1
ATOM 3721 O O . PRO A 1 468 ? 15.376 -12.193 -26.589 1.00 91.25 468 PRO A O 1
ATOM 3724 N N . PHE A 1 469 ? 13.364 -11.826 -27.495 1.00 87.81 469 PHE A N 1
ATOM 3725 C CA . PHE A 1 469 ? 12.830 -13.145 -27.150 1.00 87.81 469 PHE A CA 1
ATOM 3726 C C . PHE A 1 469 ? 13.418 -14.229 -28.059 1.00 87.81 469 PHE A C 1
ATOM 3728 O O . PHE A 1 469 ? 13.861 -13.948 -29.175 1.00 87.81 469 PHE A O 1
ATOM 3735 N N . SER A 1 470 ? 13.423 -15.481 -27.588 1.00 76.38 470 SER A N 1
ATOM 3736 C CA . SER A 1 470 ? 13.975 -16.593 -28.365 1.00 76.38 470 SER A CA 1
ATOM 3737 C C . SER A 1 470 ? 13.282 -16.717 -29.736 1.00 76.38 470 SER A C 1
ATOM 3739 O O . SER A 1 470 ? 12.048 -16.644 -29.801 1.00 76.38 470 SER A O 1
ATOM 3741 N N . PRO A 1 471 ? 14.032 -16.951 -30.834 1.00 72.31 471 PRO A N 1
ATOM 3742 C CA . PRO A 1 471 ? 13.457 -17.111 -32.175 1.00 72.31 471 PRO A CA 1
ATOM 3743 C C . PRO A 1 471 ? 12.403 -18.221 -32.261 1.00 72.31 471 PRO A C 1
ATOM 3745 O O . PRO A 1 471 ? 11.449 -18.112 -33.025 1.00 72.31 471 PRO A O 1
ATOM 3748 N N . GLU A 1 472 ? 12.540 -19.255 -31.425 1.00 71.31 472 GLU A N 1
ATOM 3749 C CA . GLU A 1 472 ? 11.608 -20.384 -31.296 1.00 71.31 472 GLU A CA 1
ATOM 3750 C C . GLU A 1 472 ? 10.174 -19.956 -30.965 1.00 71.31 472 GLU A C 1
ATOM 3752 O O . GLU A 1 472 ? 9.221 -20.647 -31.316 1.00 71.31 472 GLU A O 1
ATOM 3757 N N . SER A 1 473 ? 10.005 -18.798 -30.322 1.00 71.25 473 SER A N 1
ATOM 3758 C CA . SER A 1 473 ? 8.681 -18.246 -30.043 1.00 71.25 473 SER A CA 1
ATOM 3759 C C . SER A 1 473 ? 7.940 -17.810 -31.310 1.00 71.25 473 SER A C 1
ATOM 3761 O O . SER A 1 473 ? 6.714 -17.735 -31.298 1.00 71.25 473 SER A O 1
ATOM 3763 N N . GLY A 1 474 ? 8.647 -17.506 -32.407 1.00 70.44 474 GLY A N 1
ATOM 3764 C CA . GLY A 1 474 ? 8.046 -17.013 -33.650 1.00 70.44 474 GLY A CA 1
ATOM 3765 C C . GLY A 1 474 ? 7.164 -15.770 -33.456 1.00 70.44 474 GLY A C 1
ATOM 3766 O O . GLY A 1 474 ? 6.177 -15.613 -34.172 1.00 70.44 474 GLY A O 1
ATOM 3767 N N . GLY A 1 475 ? 7.448 -14.944 -32.439 1.00 74.25 475 GLY A N 1
ATOM 3768 C CA . GLY A 1 475 ? 6.613 -13.798 -32.049 1.00 74.25 475 GLY A CA 1
ATOM 3769 C C . GLY A 1 475 ? 5.327 -14.163 -31.290 1.00 74.25 475 GLY A C 1
ATOM 3770 O O . GLY A 1 475 ? 4.499 -13.294 -31.021 1.00 74.25 475 GLY A O 1
ATOM 3771 N N . LYS A 1 476 ? 5.136 -15.438 -30.929 1.00 84.94 476 LYS A N 1
ATOM 3772 C CA . LYS A 1 476 ? 4.010 -15.921 -30.122 1.00 84.94 476 LYS A CA 1
ATOM 3773 C C . LYS A 1 476 ? 4.384 -15.969 -28.644 1.00 84.94 476 LYS A C 1
ATOM 3775 O O . LYS A 1 476 ? 5.453 -16.448 -28.263 1.00 84.94 476 LYS A O 1
ATOM 3780 N N . PHE A 1 477 ? 3.460 -15.526 -27.800 1.00 93.31 477 PHE A N 1
ATOM 3781 C CA . PHE A 1 477 ? 3.651 -15.486 -26.355 1.00 93.31 477 PHE A CA 1
ATOM 3782 C C . PHE A 1 477 ? 2.741 -16.484 -25.643 1.00 93.31 477 PHE A C 1
ATOM 3784 O O . PHE A 1 477 ? 1.528 -16.472 -25.848 1.00 93.31 477 PHE A O 1
ATOM 3791 N N . ASP A 1 478 ? 3.330 -17.312 -24.780 1.00 93.75 478 ASP A N 1
ATOM 3792 C CA . ASP A 1 478 ? 2.600 -18.146 -23.823 1.00 93.75 478 ASP A CA 1
ATOM 3793 C C . ASP A 1 478 ? 2.243 -17.283 -22.606 1.00 93.75 478 ASP A C 1
ATOM 3795 O O . ASP A 1 478 ? 3.066 -17.055 -21.710 1.00 93.75 478 ASP A O 1
ATOM 3799 N N . VAL A 1 479 ? 1.037 -16.713 -22.634 1.00 94.75 479 VAL A N 1
ATOM 3800 C CA . VAL A 1 479 ? 0.533 -15.812 -21.594 1.00 94.75 479 VAL A CA 1
ATOM 3801 C C . VAL A 1 479 ? 0.137 -16.617 -20.363 1.00 94.75 479 VAL A C 1
ATOM 3803 O O . VAL A 1 479 ? -0.797 -17.410 -20.398 1.00 94.75 479 VAL A O 1
ATOM 3806 N N . ILE A 1 480 ? 0.800 -16.341 -19.241 1.00 92.69 480 ILE A N 1
ATOM 3807 C CA . ILE A 1 480 ? 0.450 -16.917 -17.940 1.00 92.69 480 ILE A CA 1
ATOM 3808 C C . ILE A 1 480 ? -0.747 -16.167 -17.350 1.00 92.69 480 ILE A C 1
ATOM 3810 O O . ILE A 1 480 ? -1.705 -16.792 -16.905 1.00 92.69 480 ILE A O 1
ATOM 3814 N N . ARG A 1 481 ? -0.679 -14.827 -17.305 1.00 89.81 481 ARG A N 1
ATOM 3815 C CA . ARG A 1 481 ? -1.766 -13.959 -16.815 1.00 89.81 481 ARG A CA 1
ATOM 3816 C C . ARG A 1 481 ? -1.520 -12.484 -17.117 1.00 89.81 481 ARG A C 1
ATOM 3818 O O . ARG A 1 481 ? -0.373 -12.046 -17.207 1.00 89.81 481 ARG A O 1
ATOM 3825 N N . ASP A 1 482 ? -2.597 -11.709 -17.127 1.00 90.06 482 ASP A N 1
ATOM 3826 C CA . ASP A 1 482 ? -2.532 -10.258 -16.964 1.00 90.06 482 ASP A CA 1
ATOM 3827 C C . ASP A 1 482 ? -2.340 -9.875 -15.494 1.00 90.06 482 ASP A C 1
ATOM 3829 O O . ASP A 1 482 ? -2.795 -10.565 -14.578 1.00 90.06 482 ASP A O 1
ATOM 3833 N N . ILE A 1 483 ? -1.663 -8.754 -15.266 1.00 89.25 483 ILE A N 1
ATOM 3834 C CA . ILE A 1 483 ? -1.416 -8.185 -13.943 1.00 89.25 483 ILE A CA 1
ATOM 3835 C C . ILE A 1 483 ? -1.884 -6.733 -13.956 1.00 89.25 483 ILE A C 1
ATOM 3837 O O . ILE A 1 483 ? -1.471 -5.951 -14.812 1.00 89.25 483 ILE A O 1
ATOM 3841 N N . VAL A 1 484 ? -2.704 -6.359 -12.973 1.00 85.12 484 VAL A N 1
ATOM 3842 C CA . VAL A 1 484 ? -3.073 -4.966 -12.693 1.00 85.12 484 VAL A CA 1
ATOM 3843 C C . VAL A 1 484 ? -2.633 -4.628 -11.274 1.00 85.12 484 VAL A C 1
ATOM 3845 O O . VAL A 1 484 ? -2.985 -5.323 -10.324 1.00 85.12 484 VAL A O 1
ATOM 3848 N N . GLY A 1 485 ? -1.861 -3.551 -11.128 1.00 86.31 485 GLY A N 1
ATOM 3849 C CA . GLY A 1 485 ? -1.417 -3.043 -9.831 1.00 86.31 485 GLY A CA 1
ATOM 3850 C C . GLY A 1 485 ? -1.593 -1.531 -9.709 1.00 86.31 485 GLY A C 1
ATOM 3851 O O . GLY A 1 485 ? -1.496 -0.798 -10.696 1.00 86.31 485 GLY A O 1
ATOM 3852 N N . ARG A 1 486 ? -1.823 -1.049 -8.483 1.00 88.56 486 ARG A N 1
ATOM 3853 C CA . ARG A 1 486 ? -2.021 0.379 -8.169 1.00 88.56 486 ARG A CA 1
ATOM 3854 C C . ARG A 1 486 ? -0.839 0.959 -7.402 1.00 88.56 486 ARG A C 1
ATOM 3856 O O . ARG A 1 486 ? -0.837 0.990 -6.177 1.00 88.56 486 ARG A O 1
ATOM 3863 N N . ARG A 1 487 ? 0.183 1.421 -8.127 1.00 94.88 487 ARG A N 1
ATOM 3864 C CA . ARG A 1 487 ? 1.431 1.954 -7.547 1.00 94.88 487 ARG A CA 1
ATOM 3865 C C . ARG A 1 487 ? 1.118 3.120 -6.593 1.00 94.88 487 ARG A C 1
ATOM 3867 O O . ARG A 1 487 ? 0.528 4.092 -7.068 1.00 94.88 487 ARG A O 1
ATOM 3874 N N . PRO A 1 488 ? 1.493 3.061 -5.301 1.00 94.12 488 PRO A N 1
ATOM 3875 C CA . PRO A 1 488 ? 1.147 4.100 -4.338 1.00 94.12 488 PRO A CA 1
ATOM 3876 C C . PRO A 1 488 ? 2.138 5.262 -4.447 1.00 94.12 488 PRO A C 1
ATOM 3878 O O . PRO A 1 488 ? 3.235 5.220 -3.889 1.00 94.12 488 PRO A O 1
ATOM 3881 N N . ALA A 1 489 ? 1.776 6.276 -5.223 1.00 95.31 489 ALA A N 1
ATOM 3882 C CA . ALA A 1 489 ? 2.567 7.476 -5.434 1.00 95.31 489 ALA A CA 1
ATOM 3883 C C . ALA A 1 489 ? 2.164 8.584 -4.456 1.00 95.31 489 ALA A C 1
ATOM 3885 O O . ALA A 1 489 ? 1.163 8.495 -3.734 1.00 95.31 489 ALA A O 1
ATOM 3886 N N . ARG A 1 490 ? 2.984 9.630 -4.423 1.00 96.25 490 ARG A N 1
ATOM 3887 C CA . ARG A 1 490 ? 2.734 10.815 -3.620 1.00 96.25 490 ARG A CA 1
ATOM 3888 C C . ARG A 1 490 ? 3.318 12.055 -4.284 1.00 96.25 490 ARG A C 1
ATOM 3890 O O . ARG A 1 490 ? 4.438 12.021 -4.794 1.00 96.25 490 ARG A O 1
ATOM 3897 N N . GLU A 1 491 ? 2.568 13.148 -4.271 1.00 93.19 491 GLU A N 1
ATOM 3898 C CA . GLU A 1 491 ? 3.044 14.447 -4.739 1.00 93.19 491 GLU A CA 1
ATOM 3899 C C . GLU A 1 491 ? 4.228 14.929 -3.890 1.00 93.19 491 GLU A C 1
ATOM 3901 O O . GLU A 1 491 ? 4.195 14.902 -2.657 1.00 93.19 491 GLU A O 1
ATOM 3906 N N . GLY A 1 492 ? 5.297 15.369 -4.557 1.00 90.75 492 GLY A N 1
ATOM 3907 C CA . GLY A 1 492 ? 6.554 15.744 -3.903 1.00 90.75 492 GLY A CA 1
ATOM 3908 C C . GLY A 1 492 ? 7.413 14.561 -3.437 1.00 90.75 492 GLY A C 1
ATOM 3909 O O . GLY A 1 492 ? 8.385 14.779 -2.718 1.00 90.75 492 GLY A O 1
ATOM 3910 N N . GLY A 1 493 ? 7.069 13.329 -3.829 1.00 92.50 493 GLY A N 1
ATOM 3911 C CA . GLY A 1 493 ? 7.848 12.131 -3.522 1.00 92.50 493 GLY A CA 1
ATOM 3912 C C . GLY A 1 493 ? 7.479 11.452 -2.209 1.00 92.50 493 GLY A C 1
ATOM 3913 O O . GLY A 1 493 ? 6.490 11.797 -1.549 1.00 92.50 493 GLY A O 1
ATOM 3914 N N . MET A 1 494 ? 8.293 10.457 -1.843 1.00 96.19 494 MET A N 1
ATOM 3915 C CA . MET A 1 494 ? 8.098 9.685 -0.618 1.00 96.19 494 MET A CA 1
ATOM 3916 C C . MET A 1 494 ? 8.083 10.586 0.618 1.00 96.19 494 MET A C 1
ATOM 3918 O O . MET A 1 494 ? 8.907 11.489 0.757 1.00 96.19 494 MET A O 1
ATOM 3922 N N . ARG A 1 495 ? 7.174 10.300 1.555 1.00 97.19 495 ARG A N 1
ATOM 3923 C CA . ARG A 1 495 ? 7.206 10.901 2.892 1.00 97.19 495 ARG A CA 1
ATOM 3924 C C . ARG A 1 495 ? 8.122 10.055 3.771 1.00 97.19 495 ARG A C 1
ATOM 3926 O O . ARG A 1 495 ? 7.763 8.921 4.088 1.00 97.19 495 ARG A O 1
ATOM 3933 N N . ILE A 1 496 ? 9.285 10.605 4.121 1.00 97.81 496 ILE A N 1
ATOM 3934 C CA . ILE A 1 496 ? 10.289 9.978 4.990 1.00 97.81 496 ILE A CA 1
ATOM 3935 C C . ILE A 1 496 ? 10.642 10.961 6.105 1.00 97.81 496 ILE A C 1
ATOM 3937 O O . ILE A 1 496 ? 11.470 11.848 5.918 1.00 97.81 496 ILE A O 1
ATOM 3941 N N . GLU A 1 497 ? 9.960 10.852 7.243 1.00 97.38 497 GLU A N 1
ATOM 3942 C CA . GLU A 1 497 ? 10.109 11.788 8.363 1.00 97.38 497 GLU A CA 1
ATOM 3943 C C . GLU A 1 497 ? 9.579 11.203 9.677 1.00 97.38 497 GLU A C 1
ATOM 3945 O O . GLU A 1 497 ? 8.890 10.180 9.690 1.00 97.38 497 GLU A O 1
ATOM 3950 N N . VAL A 1 498 ? 9.884 11.882 10.783 1.00 97.31 498 VAL A N 1
ATOM 3951 C CA . VAL A 1 498 ? 9.408 11.541 12.127 1.00 97.31 498 VAL A CA 1
ATOM 3952 C C . VAL A 1 498 ? 8.322 12.525 12.557 1.00 97.31 498 VAL A C 1
ATOM 3954 O O . VAL A 1 498 ? 8.525 13.735 12.513 1.00 97.31 498 VAL A O 1
ATOM 3957 N N . GLU A 1 499 ? 7.199 12.002 13.037 1.00 95.00 499 GLU A N 1
ATOM 3958 C CA . GLU A 1 499 ? 6.069 12.756 13.577 1.00 95.00 499 GLU A CA 1
ATOM 3959 C C . GLU A 1 499 ? 5.814 12.338 15.036 1.00 95.00 499 GLU A C 1
ATOM 3961 O O . GLU A 1 499 ? 5.732 11.151 15.358 1.00 95.00 499 GLU A O 1
ATOM 3966 N N . ARG A 1 500 ? 5.689 13.304 15.952 1.00 92.12 500 ARG A N 1
ATOM 3967 C CA . ARG A 1 500 ? 5.263 13.045 17.340 1.00 92.12 500 ARG A CA 1
ATOM 3968 C C . ARG A 1 500 ? 3.748 13.181 17.413 1.00 92.12 500 ARG A C 1
ATOM 3970 O O . ARG A 1 500 ? 3.216 14.232 17.068 1.00 92.12 500 ARG A O 1
ATOM 3977 N N . VAL A 1 501 ? 3.066 12.139 17.880 1.00 86.31 501 VAL A N 1
ATOM 3978 C CA . VAL A 1 501 ? 1.597 12.084 17.891 1.00 86.31 501 VAL A CA 1
ATOM 3979 C C . VAL A 1 501 ? 1.053 12.179 19.318 1.00 86.31 501 VAL A C 1
ATOM 3981 O O . VAL A 1 501 ? 1.546 11.513 20.224 1.00 86.31 501 VAL A O 1
ATOM 3984 N N . GLY A 1 502 ? 0.031 13.016 19.524 1.00 70.81 502 GLY A N 1
ATOM 3985 C CA . GLY A 1 502 ? -0.572 13.311 20.834 1.00 70.81 502 GLY A CA 1
ATOM 3986 C C . GLY A 1 502 ? 0.294 14.232 21.706 1.00 70.81 502 GLY A C 1
ATOM 3987 O O . GLY A 1 502 ? 1.402 13.866 22.103 1.00 70.81 502 GLY A O 1
ATOM 3988 N N . LYS A 1 503 ? -0.197 15.437 22.040 1.00 59.34 503 LYS A N 1
ATOM 3989 C CA . LYS A 1 503 ? 0.579 16.385 22.867 1.00 59.34 503 LYS A CA 1
ATOM 3990 C C . LYS A 1 503 ? 0.844 15.787 24.254 1.00 59.34 503 LYS A C 1
ATOM 3992 O O . LYS A 1 503 ? -0.071 15.283 24.900 1.00 59.34 503 LYS A O 1
ATOM 3997 N N . GLY A 1 504 ? 2.099 15.847 24.697 1.00 61.94 504 GLY A N 1
ATOM 3998 C CA . GLY A 1 504 ? 2.542 15.283 25.978 1.00 61.94 504 GLY A CA 1
ATOM 3999 C C . GLY A 1 504 ? 2.713 13.758 25.990 1.00 61.94 504 GLY A C 1
ATOM 4000 O O . GLY A 1 504 ? 3.093 13.208 27.020 1.00 61.94 504 GLY A O 1
ATOM 4001 N N . SER A 1 505 ? 2.467 13.067 24.872 1.00 70.25 505 SER A N 1
ATOM 4002 C CA . SER A 1 505 ? 2.687 11.625 24.752 1.00 70.25 505 SER A CA 1
ATOM 4003 C C . SER A 1 505 ? 4.105 11.318 24.240 1.00 70.25 505 SER A C 1
ATOM 4005 O O . SER A 1 505 ? 4.702 12.106 23.509 1.00 70.25 505 SER A O 1
ATOM 4007 N N . ASN A 1 506 ? 4.652 10.150 24.595 1.00 83.06 506 ASN A N 1
ATOM 4008 C CA . ASN A 1 506 ? 5.922 9.648 24.045 1.00 83.06 506 ASN A CA 1
ATOM 4009 C C . ASN A 1 506 ? 5.714 8.798 22.769 1.00 83.06 506 ASN A C 1
ATOM 4011 O O . ASN A 1 506 ? 6.538 7.942 22.448 1.00 83.06 506 ASN A O 1
ATOM 4015 N N . ARG A 1 507 ? 4.583 8.974 22.070 1.00 92.50 507 ARG A N 1
ATOM 4016 C CA . ARG A 1 507 ? 4.251 8.216 20.858 1.00 92.50 507 ARG A CA 1
ATOM 4017 C C . ARG A 1 507 ? 4.859 8.875 19.627 1.00 92.50 507 ARG A C 1
ATOM 4019 O O . ARG A 1 507 ? 4.760 10.085 19.422 1.00 92.50 507 ARG A O 1
ATOM 4026 N N . THR A 1 508 ? 5.494 8.056 18.802 1.00 95.69 508 THR A N 1
ATOM 4027 C CA . THR A 1 508 ? 6.243 8.516 17.633 1.00 95.69 508 THR A CA 1
ATOM 4028 C C . THR A 1 508 ? 5.883 7.694 16.416 1.00 95.69 508 THR A C 1
ATOM 4030 O O . THR A 1 508 ? 5.846 6.468 16.476 1.00 95.69 508 THR A O 1
ATOM 4033 N N . VAL A 1 509 ? 5.644 8.366 15.302 1.00 96.94 509 VAL A N 1
ATOM 4034 C CA . VAL A 1 509 ? 5.436 7.745 14.005 1.00 96.94 509 VAL A CA 1
ATOM 4035 C C . VAL A 1 509 ? 6.631 8.063 13.118 1.00 96.94 509 VAL A C 1
ATOM 4037 O O . VAL A 1 509 ? 7.071 9.206 13.055 1.00 96.94 509 VAL A O 1
ATOM 4040 N N . VAL A 1 510 ? 7.163 7.061 12.426 1.00 98.31 510 VAL A N 1
ATOM 4041 C CA . VAL A 1 510 ? 8.174 7.247 11.380 1.00 98.31 510 VAL A CA 1
ATOM 4042 C C . VAL A 1 510 ? 7.549 6.862 10.051 1.00 98.31 510 VAL A C 1
ATOM 4044 O O . VAL A 1 510 ? 7.171 5.711 9.846 1.00 98.31 510 VAL A O 1
ATOM 4047 N N . HIS A 1 511 ? 7.366 7.829 9.163 1.00 98.12 511 HIS A N 1
ATOM 4048 C CA . HIS A 1 511 ? 6.725 7.618 7.870 1.00 98.12 511 HIS A CA 1
ATOM 4049 C C . HIS A 1 511 ? 7.734 7.140 6.827 1.00 98.12 511 HIS A C 1
ATOM 4051 O O . HIS A 1 511 ? 8.858 7.625 6.804 1.00 98.12 511 HIS A O 1
ATOM 4057 N N . ALA A 1 512 ? 7.324 6.198 5.974 1.00 98.00 512 ALA A N 1
ATOM 4058 C CA . ALA A 1 512 ? 8.082 5.741 4.811 1.00 98.00 512 ALA A CA 1
ATOM 4059 C C . ALA A 1 512 ? 7.133 5.156 3.754 1.00 98.00 512 ALA A C 1
ATOM 4061 O O . ALA A 1 512 ? 6.946 3.942 3.651 1.00 98.00 512 ALA A O 1
ATOM 4062 N N . TYR A 1 513 ? 6.479 6.025 2.984 1.00 97.12 513 TYR A N 1
ATOM 4063 C CA . TYR A 1 513 ? 5.481 5.627 1.984 1.00 97.12 513 TYR A CA 1
ATOM 4064 C C . TYR A 1 513 ? 5.445 6.585 0.784 1.00 97.12 513 TYR A C 1
ATOM 4066 O O . TYR A 1 513 ? 6.106 7.621 0.796 1.00 97.12 513 TYR A O 1
ATOM 4074 N N . GLY A 1 514 ? 4.682 6.241 -0.262 1.00 96.44 514 GLY A N 1
ATOM 4075 C CA . GLY A 1 514 ? 4.576 7.044 -1.488 1.00 96.44 514 GLY A CA 1
ATOM 4076 C C . GLY A 1 514 ? 5.633 6.736 -2.557 1.00 96.44 514 GLY A C 1
ATOM 4077 O O . GLY A 1 514 ? 5.988 7.621 -3.328 1.00 96.44 514 GLY A O 1
ATOM 4078 N N . ALA A 1 515 ? 6.161 5.506 -2.604 1.00 95.69 515 ALA A N 1
ATOM 4079 C CA . ALA A 1 515 ? 7.270 5.112 -3.488 1.00 95.69 515 ALA A CA 1
ATOM 4080 C C . ALA A 1 515 ? 6.912 5.026 -4.987 1.00 95.69 515 ALA A C 1
ATOM 4082 O O . ALA A 1 515 ? 7.779 4.788 -5.832 1.00 95.69 515 ALA A O 1
ATOM 4083 N N . GLY A 1 516 ? 5.633 5.156 -5.342 1.00 94.94 516 GLY A N 1
ATOM 4084 C CA . GLY A 1 516 ? 5.155 5.024 -6.712 1.00 94.94 516 GLY A CA 1
ATOM 4085 C C . GLY A 1 516 ? 5.594 3.698 -7.337 1.00 94.94 516 GLY A C 1
ATOM 4086 O O . GLY A 1 516 ? 5.382 2.625 -6.773 1.00 94.94 516 GLY A O 1
ATOM 4087 N N . GLY A 1 517 ? 6.196 3.766 -8.526 1.00 93.69 517 GLY A N 1
ATOM 4088 C CA . GLY A 1 517 ? 6.722 2.594 -9.237 1.00 93.69 517 GLY A CA 1
ATOM 4089 C C . GLY A 1 517 ? 8.117 2.139 -8.817 1.00 93.69 517 GLY A C 1
ATOM 4090 O O . GLY A 1 517 ? 8.626 1.202 -9.421 1.00 93.69 517 GLY A O 1
ATOM 4091 N N . ARG A 1 518 ? 8.727 2.783 -7.815 1.00 94.94 518 ARG A N 1
ATOM 4092 C CA . ARG A 1 518 ? 10.158 2.655 -7.492 1.00 94.94 518 ARG A CA 1
ATOM 4093 C C . ARG A 1 518 ? 10.434 1.868 -6.204 1.00 94.94 518 ARG A C 1
ATOM 4095 O O . ARG A 1 518 ? 11.559 1.818 -5.728 1.00 94.94 518 ARG A O 1
ATOM 4102 N N . GLY A 1 519 ? 9.414 1.235 -5.617 1.00 96.50 519 GLY A N 1
ATOM 4103 C CA . GLY A 1 519 ? 9.505 0.647 -4.273 1.00 96.50 519 GLY A CA 1
ATOM 4104 C C . GLY A 1 519 ? 10.633 -0.373 -4.073 1.00 96.50 519 GLY A C 1
ATOM 4105 O O . GLY A 1 519 ? 11.243 -0.377 -3.012 1.00 96.50 519 GLY A O 1
ATOM 4106 N N . TYR A 1 520 ? 10.931 -1.212 -5.072 1.00 98.25 520 TYR A N 1
ATOM 4107 C CA . TYR A 1 520 ? 12.013 -2.203 -4.974 1.00 98.25 520 TYR A CA 1
ATOM 4108 C C . TYR A 1 520 ? 13.399 -1.582 -5.123 1.00 98.25 520 TYR A C 1
ATOM 4110 O O . TYR A 1 520 ? 14.294 -1.931 -4.370 1.00 98.25 520 TYR A O 1
ATOM 4118 N N . GLU A 1 521 ? 13.579 -0.653 -6.060 1.00 96.81 521 GLU A N 1
ATOM 4119 C CA . GLU A 1 521 ? 14.878 -0.005 -6.266 1.00 96.81 521 GLU A CA 1
ATOM 4120 C C . GLU A 1 521 ? 15.233 1.005 -5.178 1.00 96.81 521 GLU A C 1
ATOM 4122 O O . GLU A 1 521 ? 16.398 1.349 -5.046 1.00 96.81 521 GLU A O 1
ATOM 4127 N N . LEU A 1 522 ? 14.264 1.436 -4.370 1.00 97.62 522 LEU A N 1
ATOM 4128 C CA . LEU A 1 522 ? 14.492 2.296 -3.209 1.00 97.62 522 LEU A CA 1
ATOM 4129 C C . LEU A 1 522 ? 14.552 1.518 -1.882 1.00 97.62 522 LEU A C 1
ATOM 4131 O O . LEU A 1 522 ? 14.825 2.119 -0.846 1.00 97.62 522 LEU A O 1
ATOM 4135 N N . SER A 1 523 ? 14.260 0.212 -1.864 1.00 98.38 523 SER A N 1
ATOM 4136 C CA . SER A 1 523 ? 13.802 -0.465 -0.643 1.00 98.38 523 SER A CA 1
ATOM 4137 C C . SER A 1 523 ? 14.789 -0.433 0.522 1.00 98.38 523 SER A C 1
ATOM 4139 O O . SER A 1 523 ? 14.392 -0.119 1.644 1.00 98.38 523 SER A O 1
ATOM 4141 N N . TRP A 1 524 ? 16.060 -0.767 0.282 1.00 98.69 524 TRP A N 1
ATOM 4142 C CA . TRP A 1 524 ? 17.065 -0.816 1.349 1.00 98.69 524 TRP A CA 1
ATOM 4143 C C . TRP A 1 524 ? 17.628 0.563 1.672 1.00 98.69 524 TRP A C 1
ATOM 4145 O O . TRP A 1 524 ? 17.835 0.861 2.843 1.00 98.69 524 TRP A O 1
ATOM 4155 N N . GLY A 1 525 ? 17.770 1.435 0.672 1.00 98.56 525 GLY A N 1
ATOM 4156 C CA . GLY A 1 525 ? 18.158 2.826 0.896 1.00 98.56 525 GLY A CA 1
ATOM 4157 C C . GLY A 1 525 ? 17.158 3.563 1.793 1.00 98.56 525 GLY A C 1
ATOM 4158 O O . GLY A 1 525 ? 17.542 4.200 2.770 1.00 98.56 525 GLY A O 1
ATOM 4159 N N . VAL A 1 526 ? 15.857 3.389 1.532 1.00 98.62 526 VAL A N 1
ATOM 4160 C CA . VAL A 1 526 ? 14.785 3.918 2.392 1.00 98.62 526 VAL A CA 1
ATOM 4161 C C . VAL A 1 526 ? 14.808 3.269 3.779 1.00 98.62 526 VAL A C 1
ATOM 4163 O O . VAL A 1 526 ? 14.647 3.970 4.775 1.00 98.62 526 VAL A O 1
ATOM 4166 N N . ALA A 1 527 ? 15.023 1.953 3.877 1.00 98.75 527 ALA A N 1
ATOM 4167 C CA . ALA A 1 527 ? 15.107 1.254 5.164 1.00 98.75 527 ALA A CA 1
ATOM 4168 C C . ALA A 1 527 ? 16.240 1.790 6.058 1.00 98.75 527 ALA A C 1
ATOM 4170 O O . ALA A 1 527 ? 16.069 1.952 7.271 1.00 98.75 527 ALA A O 1
ATOM 4171 N N . GLU A 1 528 ? 17.392 2.079 5.459 1.00 98.56 528 GLU A N 1
ATOM 4172 C CA . GLU A 1 528 ? 18.527 2.716 6.119 1.00 98.56 528 GLU A CA 1
ATOM 4173 C C . GLU A 1 528 ? 18.203 4.152 6.550 1.00 98.56 528 GLU A C 1
ATOM 4175 O O . GLU A 1 528 ? 18.448 4.486 7.709 1.00 98.56 528 GLU A O 1
ATOM 4180 N N . ASP A 1 529 ? 17.569 4.964 5.696 1.00 98.50 529 ASP A N 1
ATOM 4181 C CA . ASP A 1 529 ? 17.173 6.339 6.043 1.00 98.50 529 ASP A CA 1
ATOM 4182 C C . ASP A 1 529 ? 16.183 6.363 7.217 1.00 98.50 529 ASP A C 1
ATOM 4184 O O . ASP A 1 529 ? 16.330 7.143 8.160 1.00 98.50 529 ASP A O 1
ATOM 4188 N N . VAL A 1 530 ? 15.195 5.461 7.207 1.00 98.56 530 VAL A N 1
ATOM 4189 C CA . VAL A 1 530 ? 14.236 5.289 8.309 1.00 98.56 530 VAL A CA 1
ATOM 4190 C C . VAL A 1 530 ? 14.956 4.918 9.598 1.00 98.56 530 VAL A C 1
ATOM 4192 O O . VAL A 1 530 ? 14.685 5.487 10.657 1.00 98.56 530 VAL A O 1
ATOM 4195 N N . THR A 1 531 ? 15.903 3.989 9.518 1.00 97.94 531 THR A N 1
ATOM 4196 C CA . THR A 1 531 ? 16.672 3.547 10.683 1.00 97.94 531 THR A CA 1
ATOM 4197 C C . THR A 1 531 ? 17.558 4.674 11.215 1.00 97.94 531 THR A C 1
ATOM 4199 O O . THR A 1 531 ? 17.634 4.875 12.427 1.00 97.94 531 THR A O 1
ATOM 4202 N N . GLN A 1 532 ? 18.167 5.472 10.335 1.00 97.50 532 GLN A N 1
ATOM 4203 C CA . GLN A 1 532 ? 18.946 6.648 10.714 1.00 97.50 532 GLN A CA 1
ATOM 4204 C C . GLN A 1 532 ? 18.076 7.702 11.409 1.00 97.50 532 GLN A C 1
ATOM 4206 O O . GLN A 1 532 ? 18.464 8.206 12.465 1.00 97.50 532 GLN A O 1
ATOM 4211 N N . LEU A 1 533 ? 16.878 7.983 10.889 1.00 97.88 533 LEU A N 1
ATOM 4212 C CA . LEU A 1 533 ? 15.909 8.866 11.544 1.00 97.88 533 LEU A CA 1
ATOM 4213 C C . LEU A 1 533 ? 15.524 8.351 12.935 1.00 97.88 533 LEU A C 1
ATOM 4215 O O . LEU A 1 533 ? 15.455 9.130 13.891 1.00 97.88 533 LEU A O 1
ATOM 4219 N N . MET A 1 534 ? 15.307 7.042 13.073 1.00 97.62 534 MET A N 1
ATOM 4220 C CA . MET A 1 534 ? 15.009 6.413 14.359 1.00 97.62 534 MET A CA 1
ATOM 4221 C C . MET A 1 534 ? 16.173 6.532 15.351 1.00 97.62 534 MET A C 1
ATOM 4223 O O . MET A 1 534 ? 15.935 6.832 16.521 1.00 97.62 534 MET A O 1
ATOM 4227 N N . LEU A 1 535 ? 17.420 6.351 14.906 1.00 96.31 535 LEU A N 1
ATOM 4228 C CA . LEU A 1 535 ? 18.620 6.529 15.734 1.00 96.31 535 LEU A CA 1
ATOM 4229 C C . LEU A 1 535 ? 18.784 7.989 16.184 1.00 96.31 535 LEU A C 1
ATOM 4231 O O . LEU A 1 535 ? 18.948 8.252 17.374 1.00 96.31 535 LEU A O 1
ATOM 4235 N N . GLN A 1 536 ? 18.660 8.948 15.260 1.00 96.31 536 GLN A N 1
ATOM 4236 C CA . GLN A 1 536 ? 18.734 10.387 15.556 1.00 96.31 536 GLN A CA 1
ATOM 4237 C C . GLN A 1 536 ? 17.679 10.822 16.582 1.00 96.31 536 GLN A C 1
ATOM 4239 O O . GLN A 1 536 ? 17.945 11.659 17.443 1.00 96.31 536 GLN A O 1
ATOM 4244 N N . ASN A 1 537 ? 16.494 10.209 16.532 1.00 94.50 537 ASN A N 1
ATOM 4245 C CA . ASN A 1 537 ? 15.388 10.480 17.450 1.00 94.50 537 ASN A CA 1
ATOM 4246 C C . ASN A 1 537 ? 15.392 9.601 18.711 1.00 94.50 537 ASN A C 1
ATOM 4248 O O . ASN A 1 537 ? 14.425 9.641 19.478 1.00 94.50 537 ASN A O 1
ATOM 4252 N N . ARG A 1 538 ? 16.468 8.833 18.943 1.00 93.06 538 ARG A N 1
ATOM 4253 C CA . ARG A 1 538 ? 16.651 7.942 20.104 1.00 93.06 538 ARG A CA 1
ATOM 4254 C C . ARG A 1 538 ? 15.530 6.904 20.263 1.00 93.06 538 ARG A C 1
ATOM 4256 O O . ARG A 1 538 ? 15.178 6.528 21.377 1.00 93.06 538 ARG A O 1
ATOM 4263 N N . LEU A 1 539 ? 14.951 6.467 19.145 1.00 92.44 539 LEU A N 1
ATOM 4264 C CA . LEU A 1 539 ? 13.966 5.380 19.083 1.00 92.44 539 LEU A CA 1
ATOM 4265 C C . LEU A 1 539 ? 14.658 4.010 18.965 1.00 92.44 539 LEU A C 1
ATOM 4267 O O . LEU A 1 539 ? 14.086 2.990 19.347 1.00 92.44 539 LEU A O 1
ATOM 4271 N N . LEU A 1 540 ? 15.890 4.009 18.448 1.00 92.50 540 LEU A N 1
ATOM 4272 C CA . LEU A 1 540 ? 16.821 2.882 18.404 1.00 92.50 540 LEU A CA 1
ATOM 4273 C C . LEU A 1 540 ? 18.147 3.284 19.055 1.00 92.50 540 LEU A C 1
ATOM 4275 O O . LEU A 1 540 ? 18.426 4.472 19.238 1.00 92.50 540 LEU A O 1
ATOM 4279 N N . HIS A 1 541 ? 18.980 2.291 19.361 1.00 84.00 541 HIS A N 1
ATOM 4280 C CA . HIS A 1 541 ? 20.307 2.487 19.936 1.00 84.00 541 HIS A CA 1
ATOM 4281 C C . HIS A 1 541 ? 21.378 1.943 18.990 1.00 84.00 541 HIS A C 1
ATOM 4283 O O . HIS A 1 541 ? 21.205 0.893 18.370 1.00 84.00 541 HIS A O 1
ATOM 4289 N N . THR A 1 542 ? 22.511 2.636 18.886 1.00 76.75 542 THR A N 1
ATOM 4290 C CA . THR A 1 542 ? 23.705 2.058 18.266 1.00 76.75 542 THR A CA 1
ATOM 4291 C C . THR A 1 542 ? 24.175 0.907 19.144 1.00 76.75 542 THR A C 1
ATOM 4293 O O . THR A 1 542 ? 24.394 1.108 20.341 1.00 76.75 542 THR A O 1
ATOM 4296 N N . ARG A 1 543 ? 24.333 -0.293 18.577 1.00 61.97 543 ARG A N 1
ATOM 4297 C CA . ARG A 1 543 ? 25.019 -1.374 19.289 1.00 61.97 543 ARG A CA 1
ATOM 4298 C C . ARG A 1 543 ? 26.416 -0.872 19.651 1.00 61.97 543 ARG A C 1
ATOM 4300 O O . ARG A 1 543 ? 27.123 -0.384 18.774 1.00 61.97 543 ARG A O 1
ATOM 4307 N N . ALA A 1 544 ? 26.787 -0.951 20.927 1.00 49.38 544 ALA A N 1
ATOM 4308 C CA . ALA A 1 544 ? 28.189 -0.833 21.293 1.00 49.38 544 ALA A CA 1
ATOM 4309 C C . ALA A 1 544 ? 28.917 -1.954 20.545 1.00 49.38 544 ALA A C 1
ATOM 4311 O O . ALA A 1 544 ? 28.521 -3.115 20.667 1.00 49.38 544 ALA A O 1
ATOM 4312 N N . SER A 1 545 ? 29.886 -1.601 19.702 1.00 40.09 545 SER A N 1
ATOM 4313 C CA . SER A 1 545 ? 30.768 -2.578 19.072 1.00 40.09 545 SER A CA 1
ATOM 4314 C C . SER A 1 545 ? 31.402 -3.401 20.194 1.00 40.09 545 SER A C 1
ATOM 4316 O O . SER A 1 545 ? 32.083 -2.825 21.042 1.00 40.09 545 SER A O 1
ATOM 4318 N N . LEU A 1 546 ? 31.087 -4.697 20.249 1.00 30.16 546 LEU A N 1
ATOM 4319 C CA . LEU A 1 546 ? 31.798 -5.652 21.099 1.00 30.16 546 LEU A CA 1
ATOM 4320 C C . LEU A 1 546 ? 33.120 -6.029 20.441 1.00 30.16 546 LEU A C 1
ATOM 4322 O O . LEU A 1 546 ? 33.106 -6.210 19.199 1.00 30.16 546 LEU A O 1
#

Secondary structure (DSSP, 8-state):
---TTSPPEEEEES-SS-SHHHHHHHHHHHTT---EEEEE-SSTTHHHHHHHHHHTTS-SSS-S-EEEETTEEEESSHHHHHHHHHHHT-SS-SSHHHHHHHHHHHHHHHHHHHHHHGGGG---HIIIIIIHHHHHHHHHHHTTSSSSSBTBBTB--HHHHHHHHHHHHHHHTT-S-SS--HHHHHHHHHHHTSHHHHHHHT---B--HHHHHHHHHHHTT--TT---EEEESB-TT---TT--GGG---B-------SHHHHHHHHHHHHHHHHHHHHHHH-GGG-EEEEEEEEEESS--HHHH-HHHHHHHHTTSTT-EEPPTTTSPTT-SEEEEEEEEEE-HHHHHHHHHHHHHHTT-EEEE---SSGGGGGTSSTT--EEEE--SSTTT-TTEEEEEEEEEEES--BSSEEEEE-TTS-EEEEEEPTTT--EEEE---EET----SPPHHHHHHHHHHHHHHS-B-GGGTT---EEEEEEEEEEEETTS-EEEEEEESTT--EEEEEEE-BTT-TTTTHHHHHHHHHHHHHHTTSS-PPP--

Foldseek 3Di:
DPDQPDQKEKEEELPFCAAQSVLQVLLCLLVVRDHHYDYDHPDPVLPVVLVVCCVVVLDVVSDDTWMGDRNDIDGGRVVVQVVVCVVSVAQQDDDPVSNVQLVVLQVLLVVLRVVLVVCPVHHDCCCQVPVQVVSLVVSVVCLPVEDALDSNHPGHHSSLSSLLNSQVNCVLSVRHDPDGDVSPVSSNVVSCPRVSNVVVLPPWQECALQNLLLLVLQLVFDDPVDAAEAETQYALVDDDQARFQQQDQDKDDFDQDDDPQSLLLLLLLLVLQVVLVVCVVVPVQLQKDKAKEKEFELPDDVSQVDPVSCCSRPVSFAPWDKDDPVRHDPSTPTMIITIIMFANRSSNRVVSVVVSVVSVHHYDNDGGSHQVSVCVVDVPAQEAEAARQQRNPPVQKWWWKKKKFFFQFDARYWYWYQDPVRDIWIWGQTGPSSGIITYTDTHIRDPDQDDDPVRHVVSLVVCLVDGPTPVVCVSPTHTPDMGMHIFIAGPVGWDAAKDDPDPPGSHIYGYGHRHGSCCSSSNNSSSVSSSVRCPVVVVGDDPDDD

Organism: Byssochlamys spectabilis (strain No. 5 / NBRC 109023) (NCBI:txid1356009)

Sequence (546 aa):
MPNPSSLPVYYYFSLGRLGRGEVLNLFLKDAGIEYKEVRYAYDHTFPPISEGLQNQGITRTGKLPALEYNGHVFTQHIPTLRYLARELGSYDGETNRERYLVDAVSDIYIDWRFHWVNQLKGVTKEYKDDFIPKYYNVISQYYTDVDGPYLLGNKITYADFAVYQSIDNDKRIGTAPSALPSALEKLVEAIEARPNIAAYLKENKAAGVIGLSTALQIQQYLTPSQSIVIVASEFPNTTSINYTSPWAGAHYRPCPGASPQAIREADQCRRTYDMFKRIAVEEPAAGIKFIEGIEQLEAPPPEYLDATSRTNAYGHLEKYHELSKDELPEGVRWGARYFTWCLNSPVYCAHLLRKFILKGGQTREYALANLLEAFELASNVKTVVNCSGTGFNDPKSFIIRGQTCLVRNPCSVTLTRQQADGSWSFCIPRPLDGGTVIGGTKQPHNWDPNPSPETRAQLLANASKWFPFSPESGGKFDVIRDIVGRRPAREGGMRIEVERVGKGSNRTVVHAYGAGGRGYELSWGVAEDVTQLMLQNRLLHTRASL